Protein AF-A0AAI8G9P5-F1 (afdb_monomer_lite)

Structure (mmCIF, N/CA/C/O backbone):
data_AF-A0AAI8G9P5-F1
#
_entry.id   AF-A0AAI8G9P5-F1
#
loop_
_atom_site.group_PDB
_atom_site.id
_atom_site.type_symbol
_atom_site.label_atom_id
_atom_site.label_alt_id
_atom_site.label_comp_id
_atom_site.label_asym_id
_atom_site.label_entity_id
_atom_site.label_seq_id
_atom_site.pdbx_PDB_ins_code
_atom_site.Cartn_x
_atom_site.Cartn_y
_atom_site.Cartn_z
_atom_site.occupancy
_atom_site.B_iso_or_equiv
_atom_site.auth_seq_id
_atom_site.auth_comp_id
_atom_site.auth_asym_id
_atom_site.auth_atom_id
_atom_site.pdbx_PDB_model_num
ATOM 1 N N . MET A 1 1 ? 72.418 -24.034 -27.840 1.00 31.61 1 MET A N 1
ATOM 2 C CA . MET A 1 1 ? 71.193 -23.395 -28.365 1.00 31.61 1 MET A CA 1
ATOM 3 C C . MET A 1 1 ? 70.063 -23.634 -27.375 1.00 31.61 1 MET A C 1
ATOM 5 O O . MET A 1 1 ? 69.564 -24.750 -27.322 1.00 31.61 1 MET A O 1
ATOM 9 N N . SER A 1 2 ? 69.705 -22.645 -26.551 1.00 25.88 2 SER A N 1
ATOM 10 C CA . SER A 1 2 ? 68.522 -22.718 -25.682 1.00 25.88 2 SER A CA 1
ATOM 11 C C . SER A 1 2 ? 67.363 -21.959 -26.337 1.00 25.88 2 SER A C 1
ATOM 13 O O . SER A 1 2 ? 67.556 -20.904 -26.939 1.00 25.88 2 SER A O 1
ATOM 15 N N . ARG A 1 3 ? 66.159 -22.539 -26.289 1.00 25.23 3 ARG A N 1
ATOM 16 C CA . ARG A 1 3 ? 64.923 -21.922 -26.788 1.00 25.23 3 ARG A CA 1
ATOM 17 C C . ARG A 1 3 ? 64.222 -21.219 -25.628 1.00 25.23 3 ARG A C 1
ATOM 19 O O . ARG A 1 3 ? 63.749 -21.882 -24.712 1.00 25.23 3 ARG A O 1
ATOM 26 N N . THR A 1 4 ? 64.114 -19.897 -25.702 1.00 28.62 4 THR A N 1
ATOM 27 C CA . THR A 1 4 ? 63.267 -19.092 -24.812 1.00 28.62 4 THR A CA 1
ATOM 28 C C . THR A 1 4 ? 61.807 -19.232 -25.242 1.00 28.62 4 THR A C 1
ATOM 30 O O . THR A 1 4 ? 61.482 -18.978 -26.402 1.00 28.62 4 THR A O 1
ATOM 33 N N . ARG A 1 5 ? 60.913 -19.626 -24.325 1.00 30.69 5 ARG A N 1
ATOM 34 C CA . ARG A 1 5 ? 59.458 -19.629 -24.547 1.00 30.69 5 ARG A CA 1
ATOM 35 C C . ARG A 1 5 ? 58.810 -18.649 -23.573 1.00 30.69 5 ARG A C 1
ATOM 37 O O . ARG A 1 5 ? 58.803 -18.886 -22.372 1.00 30.69 5 ARG A O 1
ATOM 44 N N . ILE A 1 6 ? 58.293 -17.547 -24.108 1.00 35.62 6 ILE A N 1
ATOM 45 C CA . ILE A 1 6 ? 57.509 -16.552 -23.371 1.00 35.62 6 ILE A CA 1
ATOM 46 C C . ILE A 1 6 ? 56.050 -17.011 -23.414 1.00 35.62 6 ILE A C 1
ATOM 48 O O . ILE A 1 6 ? 55.517 -17.254 -24.497 1.00 35.62 6 ILE A O 1
ATOM 52 N N . VAL A 1 7 ? 55.415 -17.153 -22.252 1.00 33.47 7 VAL A N 1
ATOM 53 C CA . VAL A 1 7 ? 53.981 -17.446 -22.142 1.00 33.47 7 VAL A CA 1
ATOM 54 C C . VAL A 1 7 ? 53.278 -16.155 -21.735 1.00 33.47 7 VAL A C 1
ATOM 56 O O . VAL A 1 7 ? 53.580 -15.590 -20.689 1.00 33.47 7 VAL A O 1
ATOM 59 N N . GLY A 1 8 ? 52.375 -15.665 -22.584 1.00 29.22 8 GLY A N 1
ATOM 60 C CA . GLY A 1 8 ? 51.534 -14.510 -22.282 1.00 29.22 8 GLY A CA 1
ATOM 61 C C . GLY A 1 8 ? 50.330 -14.924 -21.439 1.00 29.22 8 GLY A C 1
ATOM 62 O O . GLY A 1 8 ? 49.543 -15.765 -21.864 1.00 29.22 8 GLY A O 1
ATOM 63 N N . GLY A 1 9 ? 50.184 -14.324 -20.259 1.00 30.44 9 GLY A N 1
ATOM 64 C CA . GLY A 1 9 ? 49.012 -14.472 -19.400 1.00 30.44 9 GLY A CA 1
ATOM 65 C C . GLY A 1 9 ? 49.092 -13.538 -18.193 1.00 30.44 9 GLY A C 1
ATOM 66 O O . GLY A 1 9 ? 50.146 -13.416 -17.573 1.00 30.44 9 GLY A O 1
ATOM 67 N N . ASN A 1 10 ? 47.984 -12.868 -17.870 1.00 36.97 10 ASN A N 1
ATOM 68 C CA . ASN A 1 10 ? 47.874 -11.998 -16.699 1.00 36.97 10 ASN A CA 1
ATOM 69 C C . ASN A 1 10 ? 47.526 -12.835 -15.460 1.00 36.97 10 ASN A C 1
ATOM 71 O O . ASN A 1 10 ? 46.477 -13.477 -15.425 1.00 36.97 10 ASN A O 1
ATOM 75 N N . LEU A 1 11 ? 48.359 -12.781 -14.419 1.00 36.16 11 LEU A N 1
ATOM 76 C CA . LEU A 1 11 ? 47.962 -13.164 -13.063 1.00 36.16 11 LEU A CA 1
ATOM 77 C C . LEU A 1 11 ? 47.200 -11.985 -12.451 1.00 36.16 11 LEU A C 1
ATOM 79 O O . LEU A 1 11 ? 47.793 -10.984 -12.057 1.00 36.16 11 LEU A O 1
ATOM 83 N N . ILE A 1 12 ? 45.871 -12.081 -12.422 1.00 34.25 12 ILE A N 1
ATOM 84 C CA . ILE A 1 12 ? 45.007 -11.039 -11.862 1.00 34.25 12 ILE A CA 1
ATOM 85 C C . ILE A 1 12 ? 44.764 -11.356 -10.385 1.00 34.25 12 ILE A C 1
ATOM 87 O O . ILE A 1 12 ? 43.951 -12.213 -10.047 1.00 34.25 12 ILE A O 1
ATOM 91 N N . LYS A 1 13 ? 45.443 -10.629 -9.497 1.00 34.06 13 LYS A N 1
ATOM 92 C CA . LYS A 1 13 ? 44.968 -10.392 -8.130 1.00 34.06 13 LYS A CA 1
ATOM 93 C C . LYS A 1 13 ? 44.486 -8.946 -8.084 1.00 34.06 13 LYS A C 1
ATOM 95 O O . LYS A 1 13 ? 45.266 -8.034 -8.335 1.00 34.06 13 LYS A O 1
ATOM 100 N N . ILE A 1 14 ? 43.194 -8.739 -7.835 1.00 36.28 14 ILE A N 1
ATOM 101 C CA . ILE A 1 14 ? 42.592 -7.402 -7.825 1.00 36.28 14 ILE A CA 1
ATOM 102 C C . ILE A 1 14 ? 43.009 -6.686 -6.536 1.00 36.28 14 ILE A C 1
ATOM 104 O O . ILE A 1 14 ? 42.409 -6.861 -5.482 1.00 36.28 14 ILE A O 1
ATOM 108 N N . THR A 1 15 ? 44.053 -5.874 -6.642 1.00 37.22 15 THR A N 1
ATOM 109 C CA . THR A 1 15 ? 44.382 -4.764 -5.740 1.00 37.22 15 THR A CA 1
ATOM 110 C C . THR A 1 15 ? 44.791 -3.600 -6.643 1.00 37.22 15 THR A C 1
ATOM 112 O O . THR A 1 15 ? 45.492 -3.839 -7.620 1.00 37.22 15 THR A O 1
ATOM 115 N N . GLY A 1 16 ? 44.296 -2.384 -6.399 1.00 33.91 16 GLY A N 1
ATOM 116 C CA . GLY A 1 16 ? 44.254 -1.267 -7.362 1.00 33.91 16 GLY A CA 1
ATOM 117 C C . GLY A 1 16 ? 45.592 -0.686 -7.856 1.00 33.91 16 GLY A C 1
ATOM 118 O O . GLY A 1 16 ? 45.882 0.474 -7.584 1.00 33.91 16 GLY A O 1
ATOM 119 N N . GLY A 1 17 ? 46.368 -1.453 -8.629 1.00 41.41 17 GLY A N 1
ATOM 120 C CA . GLY A 1 17 ? 47.573 -1.023 -9.348 1.00 41.41 17 GLY A CA 1
ATOM 121 C C . GLY A 1 17 ? 48.338 -2.196 -9.986 1.00 41.41 17 GLY A C 1
ATOM 122 O O . GLY A 1 17 ? 48.238 -3.332 -9.526 1.00 41.41 17 GLY A O 1
ATOM 123 N N . THR A 1 18 ? 49.106 -1.940 -11.054 1.00 42.72 18 THR A N 1
ATOM 124 C CA . THR A 1 18 ? 49.967 -2.951 -11.704 1.00 42.72 18 THR A CA 1
ATOM 125 C C . THR A 1 18 ? 51.340 -2.991 -11.024 1.00 42.72 18 THR A C 1
ATOM 127 O O . THR A 1 18 ? 52.066 -2.000 -11.064 1.00 42.72 18 THR A O 1
ATOM 130 N N . TYR A 1 19 ? 51.737 -4.133 -10.455 1.00 41.22 19 TYR A N 1
ATOM 131 C CA . TYR A 1 19 ? 53.088 -4.354 -9.916 1.00 41.22 19 TYR A CA 1
ATOM 132 C C . TYR A 1 19 ? 53.951 -5.138 -10.916 1.00 41.22 19 TYR A C 1
ATOM 134 O O . TYR A 1 19 ? 53.450 -6.018 -11.615 1.00 41.22 19 TYR A O 1
ATOM 142 N N . ARG A 1 20 ? 55.261 -4.862 -10.966 1.00 40.25 20 ARG A N 1
ATOM 143 C CA . ARG A 1 20 ? 56.243 -5.741 -11.626 1.00 40.25 20 ARG A CA 1
ATOM 144 C C . ARG A 1 20 ? 56.998 -6.528 -10.558 1.00 40.25 20 ARG A C 1
ATOM 146 O O . ARG A 1 20 ? 57.593 -5.923 -9.672 1.00 40.25 20 ARG A O 1
ATOM 153 N N . ILE A 1 21 ? 56.966 -7.856 -10.651 1.00 39.31 21 ILE A N 1
ATOM 154 C CA . ILE A 1 21 ? 57.734 -8.761 -9.788 1.00 39.31 21 ILE A CA 1
ATOM 155 C C . ILE A 1 21 ? 59.004 -9.152 -10.543 1.00 39.31 21 ILE A C 1
ATOM 157 O O . ILE A 1 21 ? 58.927 -9.613 -11.683 1.00 39.31 21 ILE A O 1
ATOM 161 N N . PHE A 1 22 ? 60.163 -8.970 -9.915 1.00 42.75 22 PHE A N 1
ATOM 162 C CA . PHE A 1 22 ? 61.453 -9.371 -10.468 1.00 42.75 22 PHE A CA 1
ATOM 163 C C . PHE A 1 22 ? 62.009 -10.534 -9.643 1.00 42.75 22 PHE A C 1
ATOM 165 O O . PHE A 1 22 ? 62.284 -10.372 -8.457 1.00 42.75 22 PHE A O 1
ATOM 172 N N . ALA A 1 23 ? 62.184 -11.697 -10.270 1.00 39.62 23 ALA A N 1
ATOM 173 C CA . ALA A 1 23 ? 62.957 -12.804 -9.715 1.00 39.62 23 ALA A CA 1
ATOM 174 C C . ALA A 1 23 ? 64.306 -12.849 -10.439 1.00 39.62 23 ALA A C 1
ATOM 176 O O . ALA A 1 23 ? 64.344 -12.803 -11.670 1.00 39.62 23 ALA A O 1
ATOM 177 N N . LYS A 1 24 ? 65.416 -12.885 -9.692 1.00 41.34 24 LYS A N 1
ATOM 178 C CA . LYS A 1 24 ? 66.757 -12.856 -10.297 1.00 41.34 24 LYS A CA 1
ATOM 179 C C . LYS A 1 24 ? 67.149 -14.174 -10.975 1.00 41.34 24 LYS A C 1
ATOM 181 O O . LYS A 1 24 ? 67.954 -14.113 -11.895 1.00 41.34 24 LYS A O 1
ATOM 186 N N . GLU A 1 25 ? 66.555 -15.315 -10.607 1.00 40.97 25 GLU A N 1
ATOM 187 C CA . GLU A 1 25 ? 66.736 -16.605 -11.299 1.00 40.97 25 GLU A CA 1
ATOM 188 C C . GLU A 1 25 ? 65.438 -17.441 -11.342 1.00 40.97 25 GLU A C 1
ATOM 190 O O . GLU A 1 25 ? 64.459 -17.119 -10.669 1.00 40.97 25 GLU A O 1
ATOM 195 N N . GLY A 1 26 ? 65.421 -18.444 -12.232 1.00 43.88 26 GLY A N 1
ATOM 196 C CA . GLY A 1 26 ? 64.240 -19.022 -12.888 1.00 43.88 26 GLY A CA 1
ATOM 197 C C . GLY A 1 26 ? 63.152 -19.643 -12.002 1.00 43.88 26 GLY A C 1
ATOM 198 O O . GLY A 1 26 ? 63.412 -20.244 -10.966 1.00 43.88 26 GLY A O 1
ATOM 199 N N . ILE A 1 27 ? 61.910 -19.529 -12.483 1.00 45.91 27 ILE A N 1
ATOM 200 C CA . ILE A 1 27 ? 60.709 -20.156 -11.917 1.00 45.91 27 ILE A CA 1
ATOM 201 C C . ILE A 1 27 ? 60.515 -21.517 -12.597 1.00 45.91 27 ILE A C 1
ATOM 203 O O . ILE A 1 27 ? 60.419 -21.577 -13.826 1.00 45.91 27 ILE A O 1
ATOM 207 N N . GLU A 1 28 ? 60.430 -22.600 -11.824 1.00 42.16 28 GLU A N 1
ATOM 208 C CA . GLU A 1 28 ? 60.131 -23.937 -12.349 1.00 42.16 28 GLU A CA 1
ATOM 209 C C . GLU A 1 28 ? 58.644 -24.279 -12.197 1.00 42.16 28 GLU A C 1
ATOM 211 O O . GLU A 1 28 ? 58.041 -24.110 -11.136 1.00 42.16 28 GLU A O 1
ATOM 216 N N . PHE A 1 29 ? 58.044 -24.774 -13.282 1.00 45.59 29 PHE A N 1
ATOM 217 C CA . PHE A 1 29 ? 56.640 -25.173 -13.334 1.00 45.59 29 PHE A CA 1
ATOM 218 C C . PHE A 1 29 ? 56.533 -26.696 -13.385 1.00 45.59 29 PHE A C 1
ATOM 220 O O . PHE A 1 29 ? 57.025 -27.325 -14.324 1.00 45.59 29 PHE A O 1
ATOM 227 N N . HIS A 1 30 ? 55.842 -27.291 -12.413 1.00 43.69 30 HIS A N 1
ATOM 228 C CA . HIS A 1 30 ? 55.537 -28.720 -12.429 1.00 43.69 30 HIS A CA 1
ATOM 229 C C . HIS A 1 30 ? 54.198 -28.996 -13.126 1.00 43.69 30 HIS A C 1
ATOM 231 O O . HIS A 1 30 ? 53.248 -28.215 -13.043 1.00 43.69 30 HIS A O 1
ATOM 237 N N . SER A 1 31 ? 54.104 -30.146 -13.796 1.00 37.53 31 SER A N 1
ATOM 238 C CA . SER A 1 31 ? 52.946 -30.565 -14.602 1.00 37.53 31 SER A CA 1
ATOM 239 C C . SER A 1 31 ? 51.643 -30.762 -13.812 1.00 37.53 31 SER A C 1
ATOM 241 O O . SER A 1 31 ? 50.591 -30.949 -14.415 1.00 37.53 31 SER A O 1
ATOM 243 N N . ASN A 1 32 ? 51.688 -30.688 -12.480 1.00 40.22 32 ASN A N 1
ATOM 244 C CA . ASN A 1 32 ? 50.538 -30.777 -11.578 1.00 40.22 32 ASN A CA 1
ATOM 245 C C . ASN A 1 32 ? 50.049 -29.410 -11.048 1.00 40.22 32 ASN A C 1
ATOM 247 O O . ASN A 1 32 ? 49.249 -29.374 -10.118 1.00 40.22 32 ASN A O 1
ATOM 251 N N . GLY A 1 33 ? 50.511 -28.289 -11.614 1.00 48.91 33 GLY A N 1
ATOM 252 C CA . GLY A 1 33 ? 49.986 -26.951 -11.304 1.00 48.91 33 GLY A CA 1
ATOM 253 C C . GLY A 1 33 ? 50.458 -26.349 -9.975 1.00 48.91 33 GLY A C 1
ATOM 254 O O . GLY A 1 33 ? 49.954 -25.304 -9.571 1.00 48.91 33 GLY A O 1
ATOM 255 N N . LYS A 1 34 ? 51.430 -26.971 -9.295 1.00 40.03 34 LYS A N 1
ATOM 256 C CA . LYS A 1 34 ? 52.054 -26.413 -8.088 1.00 40.03 34 LYS A CA 1
ATOM 257 C C . LYS A 1 34 ? 53.272 -25.564 -8.472 1.00 40.03 34 LYS A C 1
ATOM 259 O O . LYS A 1 34 ? 54.151 -26.045 -9.185 1.00 40.03 34 LYS A O 1
ATOM 264 N N . ILE A 1 35 ? 53.321 -24.325 -7.982 1.00 51.59 35 ILE A N 1
ATOM 265 C CA . ILE A 1 35 ? 54.465 -23.410 -8.132 1.00 51.59 35 ILE A CA 1
ATOM 266 C C . ILE A 1 35 ? 55.253 -23.433 -6.818 1.00 51.59 35 ILE A C 1
ATOM 268 O O . ILE A 1 35 ? 54.661 -23.249 -5.754 1.00 51.59 35 ILE A O 1
ATOM 272 N N . ILE A 1 36 ? 56.564 -23.682 -6.880 1.00 46.91 36 ILE A N 1
ATOM 273 C CA . ILE A 1 36 ? 57.474 -23.560 -5.731 1.00 46.91 36 ILE A CA 1
ATOM 274 C C . ILE A 1 36 ? 58.473 -22.446 -6.048 1.00 46.91 36 ILE A C 1
ATOM 276 O O . ILE A 1 36 ? 59.179 -22.506 -7.052 1.00 46.91 36 ILE A O 1
ATOM 280 N N . GLU A 1 37 ? 58.516 -21.423 -5.198 1.00 47.28 37 GLU A N 1
ATOM 281 C CA . GLU A 1 37 ? 59.459 -20.310 -5.318 1.00 47.28 37 GLU A CA 1
ATOM 282 C C . GLU A 1 37 ? 60.785 -20.674 -4.639 1.00 47.28 37 GLU A C 1
ATOM 284 O O . GLU A 1 37 ? 60.844 -20.813 -3.420 1.00 47.28 37 GLU A O 1
ATOM 289 N N . ASN A 1 38 ? 61.864 -20.802 -5.415 1.00 47.75 38 ASN A N 1
ATOM 290 C CA . ASN A 1 38 ? 63.220 -20.990 -4.891 1.00 47.75 38 ASN A CA 1
ATOM 291 C C . ASN A 1 38 ? 64.055 -19.721 -5.119 1.00 47.75 38 ASN A C 1
ATOM 293 O O . ASN A 1 38 ? 64.976 -19.706 -5.930 1.00 47.75 38 ASN A O 1
ATOM 297 N N . ALA A 1 39 ? 63.740 -18.638 -4.407 1.00 42.22 39 ALA A N 1
ATOM 298 C CA . ALA A 1 39 ? 64.561 -17.427 -4.410 1.00 42.22 39 ALA A CA 1
ATOM 299 C C . ALA A 1 39 ? 65.427 -17.381 -3.140 1.00 42.22 39 ALA A C 1
ATOM 301 O O . ALA A 1 39 ? 64.922 -17.108 -2.054 1.00 42.22 39 ALA A O 1
ATOM 302 N N . LYS A 1 40 ? 66.740 -17.627 -3.263 1.00 41.22 40 LYS A N 1
ATOM 303 C CA . LYS A 1 40 ? 67.678 -17.603 -2.118 1.00 41.22 40 LYS A CA 1
ATOM 304 C C . LYS A 1 40 ? 67.841 -16.225 -1.455 1.00 41.22 40 LYS A C 1
ATOM 306 O O . LYS A 1 40 ? 68.320 -16.173 -0.330 1.00 41.22 40 LYS A O 1
ATOM 311 N N . GLU A 1 41 ? 67.432 -15.137 -2.111 1.00 42.00 41 GLU A N 1
ATOM 312 C CA . GLU A 1 41 ? 67.604 -13.759 -1.610 1.00 42.00 41 GLU A CA 1
ATOM 313 C C . GLU A 1 41 ? 66.294 -12.942 -1.536 1.00 42.00 41 GLU A C 1
ATOM 315 O O . GLU A 1 41 ? 66.329 -11.737 -1.304 1.00 42.00 41 GLU A O 1
ATOM 320 N N . GLY A 1 42 ? 65.130 -13.594 -1.666 1.00 41.94 42 GLY A N 1
ATOM 321 C CA . GLY A 1 42 ? 63.813 -12.971 -1.463 1.00 41.94 42 GLY A CA 1
ATOM 322 C C . GLY A 1 42 ? 63.278 -12.107 -2.619 1.00 41.94 42 GLY A C 1
ATOM 323 O O . GLY A 1 42 ? 63.988 -11.749 -3.559 1.00 41.94 42 GLY A O 1
ATOM 324 N N . THR A 1 43 ? 61.977 -11.802 -2.551 1.00 42.00 43 THR A N 1
ATOM 325 C CA . THR A 1 43 ? 61.207 -11.034 -3.549 1.00 42.00 43 THR A CA 1
ATOM 326 C C . THR A 1 43 ? 61.203 -9.545 -3.193 1.00 42.00 43 THR A C 1
ATOM 328 O O . THR A 1 43 ? 60.902 -9.194 -2.053 1.00 42.00 43 THR A O 1
ATOM 331 N N . ILE A 1 44 ? 61.483 -8.655 -4.153 1.00 43.06 44 ILE A N 1
ATOM 332 C CA . ILE A 1 44 ? 61.483 -7.194 -3.935 1.00 43.06 44 ILE A CA 1
ATOM 333 C C . ILE A 1 44 ? 60.404 -6.535 -4.806 1.00 43.06 44 ILE A C 1
ATOM 335 O O . ILE A 1 44 ? 60.272 -6.857 -5.989 1.00 43.06 44 ILE A O 1
ATOM 339 N N . TYR A 1 45 ? 59.645 -5.603 -4.224 1.00 43.12 45 TYR A N 1
ATOM 340 C CA . TYR A 1 45 ? 58.615 -4.807 -4.901 1.00 43.12 45 TYR A CA 1
ATOM 341 C C . TYR A 1 45 ? 59.181 -3.436 -5.297 1.00 43.12 45 TYR A C 1
ATOM 343 O O . TYR A 1 45 ? 59.867 -2.802 -4.500 1.00 43.12 45 TYR A O 1
ATOM 351 N N . GLY A 1 46 ? 58.912 -2.982 -6.524 1.00 46.06 46 GLY A N 1
ATOM 352 C CA . GLY A 1 46 ? 59.280 -1.634 -6.977 1.00 46.06 46 GLY A CA 1
ATOM 353 C C . GLY A 1 46 ? 58.239 -0.566 -6.615 1.00 46.06 46 GLY A C 1
ATOM 354 O O . GLY A 1 46 ? 57.085 -0.893 -6.337 1.00 46.06 46 GLY A O 1
ATOM 355 N N . GLU A 1 47 ? 58.648 0.705 -6.673 1.00 42.81 47 GLU A N 1
ATOM 356 C CA . GLU A 1 47 ? 57.781 1.872 -6.440 1.00 42.81 47 GLU A CA 1
ATOM 357 C C . GLU A 1 47 ? 56.621 1.954 -7.460 1.00 42.81 47 GLU A C 1
ATOM 359 O O . GLU A 1 47 ? 56.819 1.673 -8.651 1.00 42.81 47 GLU A O 1
ATOM 364 N N . PRO A 1 48 ? 55.406 2.348 -7.030 1.00 43.81 48 PRO A N 1
ATOM 365 C CA . PRO A 1 48 ? 54.232 2.420 -7.892 1.00 43.81 48 PRO A CA 1
ATOM 366 C C . PRO A 1 48 ? 54.384 3.506 -8.966 1.00 43.81 48 PRO A C 1
ATOM 368 O O . PRO A 1 48 ? 54.688 4.663 -8.680 1.00 43.81 48 PRO A O 1
ATOM 371 N N . GLN A 1 49 ? 54.126 3.146 -10.225 1.00 44.84 49 GLN A N 1
ATOM 372 C CA . GLN A 1 49 ? 54.063 4.121 -11.316 1.00 44.84 49 GLN A CA 1
ATOM 373 C C . GLN A 1 49 ? 52.732 4.880 -11.283 1.00 44.84 49 GLN A C 1
ATOM 375 O O . GLN A 1 49 ? 51.682 4.290 -11.015 1.00 44.84 49 GLN A O 1
ATOM 380 N N . GLN A 1 50 ? 52.760 6.179 -11.608 1.00 41.16 50 GLN A N 1
ATOM 381 C CA . GLN A 1 50 ? 51.529 6.912 -11.905 1.00 41.16 50 GLN A CA 1
ATOM 382 C C . GLN A 1 50 ? 50.806 6.254 -13.094 1.00 41.16 50 GLN A C 1
ATOM 384 O O . GLN A 1 50 ? 51.465 5.836 -14.052 1.00 41.16 50 GLN A O 1
ATOM 389 N N . PRO A 1 51 ? 49.464 6.165 -13.060 1.00 39.12 51 PRO A N 1
ATOM 390 C CA . PRO A 1 51 ? 48.695 5.586 -14.153 1.00 39.12 51 PRO A CA 1
ATOM 391 C C . PRO A 1 51 ? 48.959 6.355 -15.461 1.00 39.12 51 PRO A C 1
ATOM 393 O O . PRO A 1 51 ? 49.052 7.587 -15.432 1.00 39.12 51 PRO A O 1
ATOM 396 N N . PRO A 1 52 ? 49.082 5.670 -16.614 1.00 37.44 52 PRO A N 1
ATOM 397 C CA . PRO A 1 52 ? 49.320 6.343 -17.884 1.00 37.44 52 PRO A CA 1
ATOM 398 C C . PRO A 1 52 ? 48.163 7.294 -18.212 1.00 37.44 52 PRO A C 1
ATOM 400 O O . PRO A 1 52 ? 46.991 6.917 -18.146 1.00 37.44 52 PRO A O 1
ATOM 403 N N . LYS A 1 53 ? 48.493 8.535 -18.585 1.00 36.53 53 LYS A N 1
ATOM 404 C CA . LYS A 1 53 ? 47.521 9.477 -19.148 1.00 36.53 53 LYS A CA 1
ATOM 405 C C . LYS A 1 53 ? 47.164 9.018 -20.562 1.00 36.53 53 LYS A C 1
ATOM 407 O O . LYS A 1 53 ? 48.026 8.954 -21.431 1.00 36.53 53 LYS A O 1
ATOM 412 N N . LEU A 1 54 ? 45.893 8.688 -20.772 1.00 34.34 54 LEU A N 1
ATOM 413 C CA . LEU A 1 54 ? 45.325 8.378 -22.082 1.00 34.34 54 LEU A CA 1
ATOM 414 C C . LEU A 1 54 ? 45.210 9.664 -22.913 1.00 34.34 54 LEU A C 1
ATOM 416 O O . LEU A 1 54 ? 44.237 10.406 -22.781 1.00 34.34 54 LEU A O 1
ATOM 420 N N . GLU A 1 55 ? 46.187 9.924 -23.778 1.00 32.59 55 GLU A N 1
ATOM 421 C CA . GLU A 1 55 ? 45.999 10.828 -24.916 1.00 32.59 55 GLU A CA 1
ATOM 422 C C . GLU A 1 55 ? 45.260 10.064 -26.024 1.00 32.59 55 GLU A C 1
ATOM 424 O O . GLU A 1 55 ? 45.776 9.103 -26.590 1.00 32.59 55 GLU A O 1
ATOM 429 N N . ILE A 1 56 ? 44.008 10.451 -26.286 1.00 36.75 56 ILE A N 1
ATOM 430 C CA . ILE A 1 56 ? 43.173 9.887 -27.355 1.00 36.75 56 ILE A CA 1
ATOM 431 C C . ILE A 1 56 ? 43.020 10.951 -28.444 1.00 36.75 56 ILE A C 1
ATOM 433 O O . ILE A 1 56 ? 42.229 11.890 -28.289 1.00 36.75 56 ILE A O 1
ATOM 437 N N . GLU A 1 57 ? 43.753 10.783 -29.547 1.00 33.94 57 GLU A N 1
ATOM 438 C CA . GLU A 1 57 ? 43.520 11.504 -30.801 1.00 33.94 57 GLU A CA 1
ATOM 439 C C . GLU A 1 57 ? 42.161 11.118 -31.418 1.00 33.94 57 GLU A C 1
ATOM 441 O O . GLU A 1 57 ? 41.665 9.997 -31.301 1.00 33.94 57 GLU A O 1
ATOM 446 N N . SER A 1 58 ? 41.509 12.113 -32.012 1.00 39.91 58 SER A N 1
ATOM 447 C CA . SER A 1 58 ? 40.084 12.184 -32.330 1.00 39.91 58 SER A CA 1
ATOM 448 C C . SER A 1 58 ? 39.631 11.401 -33.568 1.00 39.91 58 SER A C 1
ATOM 450 O O . SER A 1 58 ? 40.115 11.645 -34.668 1.00 39.91 58 SER A O 1
ATOM 452 N N . SER A 1 59 ? 38.545 10.634 -33.425 1.00 39.53 59 SER A N 1
ATOM 453 C CA . SER A 1 59 ? 37.373 10.703 -34.318 1.00 39.53 59 SER A CA 1
ATOM 454 C C . SER A 1 59 ? 36.120 10.196 -33.581 1.00 39.53 59 SER A C 1
ATOM 456 O O . SER A 1 59 ? 36.193 9.360 -32.684 1.00 39.53 59 SER A O 1
ATOM 458 N N . ILE A 1 60 ? 34.989 10.846 -33.854 1.00 47.31 60 ILE A N 1
ATOM 459 C CA . ILE A 1 60 ? 33.931 11.204 -32.898 1.00 47.31 60 ILE A CA 1
ATOM 460 C C . ILE A 1 60 ? 32.638 10.447 -33.194 1.00 47.31 60 ILE A C 1
ATOM 462 O O . ILE A 1 60 ? 32.183 10.531 -34.330 1.00 47.31 60 ILE A O 1
ATOM 466 N N . PHE A 1 61 ? 32.031 9.830 -32.168 1.00 48.19 61 PHE A N 1
ATOM 467 C CA . PHE A 1 61 ? 30.577 9.814 -31.897 1.00 48.19 61 PHE A CA 1
ATOM 468 C C . PHE A 1 61 ? 30.322 9.182 -30.525 1.00 48.19 61 PHE A C 1
ATOM 470 O O . PHE A 1 61 ? 30.941 8.157 -30.248 1.00 48.19 61 PHE A O 1
ATOM 477 N N . PRO A 1 62 ? 29.503 9.788 -29.652 1.00 60.47 62 PRO A N 1
ATOM 478 C CA . PRO A 1 62 ? 29.204 9.246 -28.334 1.00 60.47 62 PRO A CA 1
ATOM 479 C C . PRO A 1 62 ? 27.741 8.773 -28.274 1.00 60.47 62 PRO A C 1
ATOM 481 O O . PRO A 1 62 ? 26.852 9.590 -28.072 1.00 60.47 62 PRO A O 1
ATOM 484 N N . ALA A 1 63 ? 27.464 7.480 -28.461 1.00 70.56 63 ALA A N 1
ATOM 485 C CA . ALA A 1 63 ? 26.098 6.940 -28.404 1.00 70.56 63 ALA A CA 1
ATOM 486 C C . ALA A 1 63 ? 25.779 6.301 -27.041 1.00 70.56 63 ALA A C 1
ATOM 488 O O . ALA A 1 63 ? 26.602 5.578 -26.484 1.00 70.56 63 ALA A O 1
ATOM 489 N N . CYS A 1 64 ? 24.561 6.495 -26.537 1.00 82.31 64 CYS A N 1
ATOM 490 C CA . CYS A 1 64 ? 23.947 5.670 -25.492 1.00 82.31 64 CYS A CA 1
ATOM 491 C C . CYS A 1 64 ? 22.543 5.234 -25.928 1.00 82.31 64 CYS A C 1
ATOM 493 O O . CYS A 1 64 ? 21.863 5.964 -26.650 1.00 82.31 64 CYS A O 1
ATOM 495 N N . ILE A 1 65 ? 22.113 4.038 -25.522 1.00 86.94 65 ILE A N 1
ATOM 496 C CA . ILE A 1 65 ? 20.814 3.471 -25.909 1.00 86.94 65 ILE A CA 1
ATOM 497 C C . ILE A 1 65 ? 19.827 3.592 -24.760 1.00 86.94 65 ILE A C 1
ATOM 499 O O . ILE A 1 65 ? 20.057 3.086 -23.662 1.00 86.94 65 ILE A O 1
ATOM 503 N N . HIS A 1 66 ? 18.722 4.279 -25.036 1.00 87.75 66 HIS A N 1
ATOM 504 C CA . HIS A 1 66 ? 17.671 4.598 -24.077 1.00 87.75 66 HIS A CA 1
ATOM 505 C C . HIS A 1 66 ? 16.432 3.765 -24.326 1.00 87.75 66 HIS A C 1
ATOM 507 O O . HIS A 1 66 ? 15.997 3.651 -25.467 1.00 87.75 66 HIS A O 1
ATOM 513 N N . PHE A 1 67 ? 15.859 3.230 -23.249 1.00 91.88 67 PHE A N 1
ATOM 514 C CA . PHE A 1 67 ? 14.635 2.436 -23.277 1.00 91.88 67 PHE A CA 1
ATOM 515 C C . PHE A 1 67 ? 13.439 3.263 -22.804 1.00 91.88 67 PHE A C 1
ATOM 517 O O . PHE A 1 67 ? 13.542 4.050 -21.858 1.00 91.88 67 PHE A O 1
ATOM 524 N N . TYR A 1 68 ? 12.292 3.018 -23.426 1.00 92.31 68 TYR A N 1
ATOM 525 C CA . TYR A 1 68 ? 11.019 3.669 -23.152 1.00 92.31 68 TYR A CA 1
ATOM 526 C C . TYR A 1 68 ? 9.881 2.649 -23.165 1.00 92.31 68 TYR A C 1
ATOM 528 O O . TYR A 1 68 ? 9.853 1.748 -23.999 1.00 92.31 68 TYR A O 1
ATOM 536 N N . ARG A 1 69 ? 8.894 2.825 -22.285 1.00 92.12 69 ARG A N 1
ATOM 537 C CA . ARG A 1 69 ? 7.660 2.018 -22.281 1.00 92.12 69 ARG A CA 1
ATOM 538 C C . ARG A 1 69 ? 6.730 2.254 -23.475 1.00 92.12 69 ARG A C 1
ATOM 540 O O . ARG A 1 69 ? 5.919 1.396 -23.786 1.00 92.12 69 ARG A O 1
ATOM 547 N N . SER A 1 70 ? 6.818 3.411 -24.133 1.00 93.62 70 SER A N 1
ATOM 548 C CA . SER A 1 70 ? 5.943 3.774 -25.252 1.00 93.62 70 SER A CA 1
ATOM 549 C C . SER A 1 70 ? 6.617 4.774 -26.194 1.00 93.62 70 SER A C 1
ATOM 551 O O . SER A 1 70 ? 7.610 5.414 -25.835 1.00 93.62 70 SER A O 1
ATOM 553 N N . LYS A 1 71 ? 6.046 4.947 -27.394 1.00 92.12 71 LYS A N 1
ATOM 554 C CA . LYS A 1 71 ? 6.477 5.996 -28.333 1.00 92.12 71 LYS A CA 1
ATOM 555 C C . LYS A 1 71 ? 6.308 7.397 -27.736 1.00 92.12 71 LYS A C 1
ATOM 557 O O . LYS A 1 71 ? 7.240 8.186 -27.783 1.00 92.12 71 LYS A O 1
ATOM 562 N N . LEU A 1 72 ? 5.172 7.677 -27.096 1.00 92.56 72 LEU A N 1
ATOM 563 C CA . LEU A 1 72 ? 4.886 8.998 -26.523 1.00 92.56 72 LEU A CA 1
ATOM 564 C C . LEU A 1 72 ? 5.784 9.321 -25.321 1.00 92.56 72 LEU A C 1
ATOM 566 O O . LEU A 1 72 ? 6.206 10.464 -25.161 1.00 92.56 72 LEU A O 1
ATOM 570 N N . HIS A 1 73 ? 6.161 8.319 -24.522 1.00 90.69 73 HIS A N 1
ATOM 571 C CA . HIS A 1 73 ? 7.174 8.503 -23.482 1.00 90.69 73 HIS A CA 1
ATOM 572 C C . HIS A 1 73 ? 8.524 8.945 -24.080 1.00 90.69 73 HIS A C 1
ATOM 574 O O . HIS A 1 73 ? 9.193 9.805 -23.511 1.00 90.69 73 HIS A O 1
ATOM 580 N N . SER A 1 74 ? 8.908 8.445 -25.262 1.00 88.12 74 SER A N 1
ATOM 581 C CA . SER A 1 74 ? 10.136 8.904 -25.935 1.00 88.12 74 SER A CA 1
ATOM 582 C C . SER A 1 74 ? 10.123 10.389 -26.321 1.00 88.12 74 SER A C 1
ATOM 584 O O . SER A 1 74 ? 11.180 11.009 -26.400 1.00 88.12 74 SER A O 1
ATOM 586 N N . GLU A 1 75 ? 8.930 10.976 -26.436 1.00 88.81 75 GLU A N 1
ATOM 587 C CA . GLU A 1 75 ? 8.684 12.396 -26.709 1.00 88.81 75 GLU A CA 1
ATOM 588 C C . GLU A 1 75 ? 8.487 13.231 -25.423 1.00 88.81 75 GLU A C 1
ATOM 590 O O . GLU A 1 75 ? 8.068 14.389 -25.484 1.00 88.81 75 GLU A O 1
ATOM 595 N N . GLY A 1 76 ? 8.726 12.648 -24.240 1.00 86.69 76 GLY A N 1
ATOM 596 C CA . GLY A 1 76 ? 8.529 13.315 -22.949 1.00 86.69 76 GLY A CA 1
ATOM 597 C C . GLY A 1 76 ? 7.059 13.499 -22.555 1.00 86.69 76 GLY A C 1
ATOM 598 O O . GLY A 1 76 ? 6.734 14.413 -21.796 1.00 86.69 76 GLY A O 1
ATOM 599 N N . LYS A 1 77 ? 6.145 12.676 -23.087 1.00 91.12 77 LYS A N 1
ATOM 600 C CA . LYS A 1 77 ? 4.741 12.643 -22.653 1.00 91.12 77 LYS A CA 1
ATOM 601 C C . LYS A 1 77 ? 4.572 11.657 -21.499 1.00 91.12 77 LYS A C 1
ATOM 603 O O . LYS A 1 77 ? 4.995 10.508 -21.589 1.00 91.12 77 LYS A O 1
ATOM 608 N N . TYR A 1 78 ? 3.896 12.111 -20.451 1.00 88.88 78 TYR A N 1
ATOM 609 C CA . TYR A 1 78 ? 3.723 11.408 -19.180 1.00 88.88 78 TYR A CA 1
ATOM 610 C C . TYR A 1 78 ? 2.273 11.491 -18.698 1.00 88.88 78 TYR A C 1
ATOM 612 O O . TYR A 1 78 ? 1.471 12.209 -19.303 1.00 88.88 78 TYR A O 1
ATOM 620 N N . GLY A 1 79 ? 1.931 10.755 -17.635 1.00 89.25 79 GLY A N 1
ATOM 621 C CA . GLY A 1 79 ? 0.577 10.749 -17.084 1.00 89.25 79 GLY A CA 1
ATOM 622 C C . GLY A 1 79 ? -0.476 10.472 -18.155 1.00 89.25 79 GLY A C 1
ATOM 623 O O . GLY A 1 79 ? -0.328 9.541 -18.953 1.00 89.25 79 GLY A O 1
ATOM 624 N N . ASN A 1 80 ? -1.517 11.294 -18.233 1.00 91.00 80 ASN A N 1
ATOM 625 C CA . ASN A 1 80 ? -2.594 11.129 -19.207 1.00 91.00 80 ASN A CA 1
ATOM 626 C C . ASN A 1 80 ? -2.186 11.408 -20.667 1.00 91.00 80 ASN A C 1
ATOM 628 O O . ASN A 1 80 ? -2.890 10.988 -21.586 1.00 91.00 80 ASN A O 1
ATOM 632 N N . LYS A 1 81 ? -1.041 12.065 -20.901 1.00 93.69 81 LYS A N 1
ATOM 633 C CA . LYS A 1 81 ? -0.523 12.350 -22.248 1.00 93.69 81 LYS A CA 1
ATOM 634 C C . LYS A 1 81 ? 0.141 11.127 -22.875 1.00 93.69 81 LYS A C 1
ATOM 636 O O . LYS A 1 81 ? 0.230 11.052 -24.097 1.00 93.69 81 LYS A O 1
ATOM 641 N N . ASP A 1 82 ? 0.574 10.156 -22.072 1.00 93.69 82 ASP A N 1
ATOM 642 C CA . ASP A 1 82 ? 1.056 8.859 -22.557 1.00 93.69 82 ASP A CA 1
ATOM 643 C C . ASP A 1 82 ? -0.134 7.915 -22.799 1.00 93.69 82 ASP A C 1
ATOM 645 O O . ASP A 1 82 ? -0.493 7.075 -21.971 1.00 93.69 82 ASP A O 1
ATOM 649 N N . LEU A 1 83 ? -0.813 8.099 -23.932 1.00 92.12 83 LEU A N 1
ATOM 650 C CA . LEU A 1 83 ? -2.028 7.347 -24.262 1.00 92.12 83 LEU A CA 1
ATOM 651 C C . LEU A 1 83 ? -1.762 5.877 -24.616 1.00 92.12 83 LEU A C 1
ATOM 653 O O . LEU A 1 83 ? -2.701 5.081 -24.568 1.00 92.12 83 LEU A O 1
ATOM 657 N N . PHE A 1 84 ? -0.518 5.521 -24.953 1.00 91.44 84 PHE A N 1
ATOM 658 C CA . PHE A 1 84 ? -0.136 4.174 -25.386 1.00 91.44 84 PHE A CA 1
ATOM 659 C C . PHE A 1 84 ? 0.315 3.260 -24.253 1.00 91.44 84 PHE A C 1
ATOM 661 O O . PHE A 1 84 ? 0.323 2.052 -24.451 1.00 91.44 84 PHE A O 1
ATOM 668 N N . TYR A 1 85 ? 0.647 3.812 -23.089 1.00 92.31 85 TYR A N 1
ATOM 669 C CA . TYR A 1 85 ? 0.934 3.037 -21.890 1.00 92.31 85 TYR A CA 1
ATOM 670 C C . TYR A 1 85 ? -0.217 3.167 -20.896 1.00 92.31 85 TYR A C 1
ATOM 672 O O . TYR A 1 85 ? -0.643 4.274 -20.544 1.00 92.31 85 TYR A O 1
ATOM 680 N N . LYS A 1 86 ? -0.740 2.029 -20.443 1.00 89.75 86 LYS A N 1
ATOM 681 C CA . LYS A 1 86 ? -1.849 1.935 -19.486 1.00 89.75 86 LYS A CA 1
ATOM 682 C C . LYS A 1 86 ? -1.433 1.263 -18.175 1.00 89.75 86 LYS A C 1
ATOM 684 O O . LYS A 1 86 ? -2.297 1.040 -17.331 1.00 89.75 86 LYS A O 1
ATOM 689 N N . GLY A 1 87 ? -0.149 0.960 -17.977 1.00 89.50 87 GLY A N 1
ATOM 690 C CA . GLY A 1 87 ? 0.342 0.249 -16.789 1.00 89.50 87 GLY A CA 1
ATOM 691 C C . GLY A 1 87 ? 0.317 -1.275 -16.918 1.00 89.50 87 GLY A C 1
ATOM 692 O O . GLY A 1 87 ? 0.333 -1.984 -15.918 1.00 89.50 87 GLY A O 1
ATOM 693 N N . GLU A 1 88 ? 0.232 -1.800 -18.139 1.00 89.50 88 GLU A N 1
ATOM 694 C CA . GLU A 1 88 ? 0.112 -3.236 -18.416 1.00 89.50 88 GLU A CA 1
ATOM 695 C C . GLU A 1 88 ? 1.330 -4.078 -17.980 1.00 89.50 88 GLU A C 1
ATOM 697 O O . GLU A 1 88 ? 1.195 -5.276 -17.724 1.00 89.50 88 GLU A O 1
ATOM 702 N N . PHE A 1 89 ? 2.494 -3.449 -17.834 1.00 91.56 89 PHE A N 1
ATOM 703 C CA . PHE A 1 89 ? 3.725 -3.995 -17.263 1.00 91.56 89 PHE A CA 1
ATOM 704 C C . PHE A 1 89 ? 4.391 -2.909 -16.419 1.00 91.56 89 PHE A C 1
ATOM 706 O O . PHE A 1 89 ? 4.146 -1.733 -16.658 1.00 91.56 89 PHE A O 1
ATOM 713 N N . GLY A 1 90 ? 5.214 -3.261 -15.430 1.00 89.19 90 GLY A N 1
ATOM 714 C CA . GLY A 1 90 ? 5.950 -2.246 -14.675 1.00 89.19 90 GLY A CA 1
ATOM 715 C C . GLY A 1 90 ? 7.083 -1.703 -15.526 1.00 89.19 90 GLY A C 1
ATOM 716 O O . GLY A 1 90 ? 7.813 -2.495 -16.115 1.00 89.19 90 GLY A O 1
ATOM 717 N N . PHE A 1 91 ? 7.238 -0.385 -15.602 1.00 90.06 91 PHE A N 1
ATOM 718 C CA . PHE A 1 91 ? 8.372 0.247 -16.269 1.00 90.06 91 PHE A CA 1
ATOM 719 C C . PHE A 1 91 ? 8.676 1.595 -15.650 1.00 90.06 91 PHE A C 1
ATOM 721 O O . PHE A 1 91 ? 7.807 2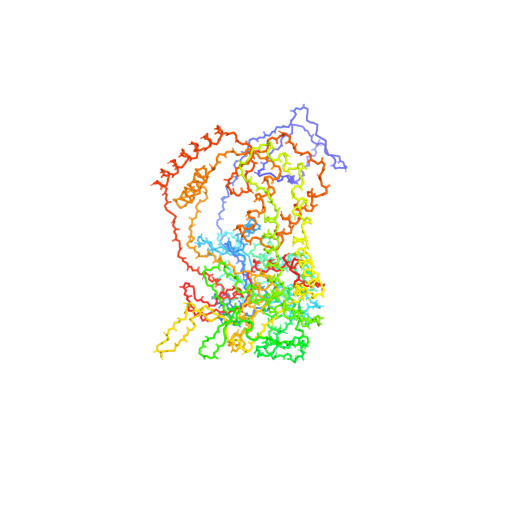.466 -15.606 1.00 90.06 91 PHE A O 1
ATOM 728 N N . ASP A 1 92 ? 9.930 1.784 -15.264 1.00 83.38 92 ASP A N 1
ATOM 729 C CA . ASP A 1 92 ? 10.442 3.043 -14.735 1.00 83.38 92 ASP A CA 1
ATOM 730 C C . ASP A 1 92 ? 11.984 3.005 -14.783 1.00 83.38 92 ASP A C 1
ATOM 732 O O . ASP A 1 92 ? 12.589 2.025 -15.237 1.00 83.38 92 ASP A O 1
ATOM 736 N N . LYS A 1 93 ? 12.636 4.099 -14.400 1.00 79.00 93 LYS A N 1
ATOM 737 C CA . LYS A 1 93 ? 14.091 4.233 -14.379 1.00 79.00 93 LYS A CA 1
ATOM 738 C C . LYS A 1 93 ? 14.580 4.358 -12.941 1.00 79.00 93 LYS A C 1
ATOM 740 O O . LYS A 1 93 ? 13.944 4.984 -12.104 1.00 79.00 93 LYS A O 1
ATOM 745 N N . PHE A 1 94 ? 15.753 3.798 -12.664 1.00 72.19 94 PHE A N 1
ATOM 746 C CA . PHE A 1 94 ? 16.433 4.018 -11.395 1.00 72.19 94 PHE A CA 1
ATOM 747 C C . PHE A 1 94 ? 16.800 5.498 -11.268 1.00 72.19 94 PHE A C 1
ATOM 749 O O . PHE A 1 94 ? 17.701 5.965 -11.969 1.00 72.19 94 PHE A O 1
ATOM 756 N N . GLU A 1 95 ? 16.110 6.213 -10.384 1.00 71.06 95 GLU A N 1
ATOM 757 C CA . GLU A 1 95 ? 16.383 7.613 -10.064 1.00 71.06 95 GLU A CA 1
ATOM 758 C C . GLU A 1 95 ? 17.270 7.710 -8.810 1.00 71.06 95 GLU A C 1
ATOM 760 O O . GLU A 1 95 ? 16.995 7.112 -7.765 1.00 71.06 95 GLU A O 1
ATOM 765 N N . SER A 1 96 ? 18.361 8.462 -8.934 1.00 62.97 96 SER A N 1
ATOM 766 C CA . SER A 1 96 ? 19.425 8.631 -7.942 1.00 62.97 96 SER A CA 1
ATOM 767 C C . SER A 1 96 ? 19.041 9.234 -6.582 1.00 62.97 96 SER A C 1
ATOM 769 O O . SER A 1 96 ? 19.843 9.132 -5.659 1.00 62.97 96 SER A O 1
ATOM 771 N N . GLN A 1 97 ? 17.874 9.856 -6.420 1.00 63.03 97 GLN A N 1
ATOM 772 C CA . GLN A 1 97 ? 17.388 10.390 -5.143 1.00 63.03 97 GLN A CA 1
ATOM 773 C C . GLN A 1 97 ? 16.289 9.507 -4.528 1.00 63.03 97 GLN A C 1
ATOM 775 O O . GLN A 1 97 ? 16.299 9.259 -3.326 1.00 63.03 97 GLN A O 1
ATOM 780 N N . VAL A 1 98 ? 15.362 8.990 -5.339 1.00 59.81 98 VAL A N 1
ATOM 781 C CA . VAL A 1 98 ? 14.167 8.246 -4.903 1.00 59.81 98 VAL A CA 1
ATOM 782 C C . VAL A 1 98 ? 14.444 6.746 -4.755 1.00 59.81 98 VAL A C 1
ATOM 784 O O . VAL A 1 98 ? 13.920 6.100 -3.843 1.00 59.81 98 VAL A O 1
ATOM 787 N N . CYS A 1 99 ? 15.273 6.169 -5.631 1.00 60.44 99 CYS A N 1
ATOM 788 C CA . CYS A 1 99 ? 15.553 4.727 -5.660 1.00 60.44 99 CYS A CA 1
ATOM 789 C C . CYS A 1 99 ? 16.873 4.345 -4.965 1.00 60.44 99 CYS A C 1
ATOM 791 O O . CYS A 1 99 ? 17.111 3.167 -4.700 1.00 60.44 99 CYS A O 1
ATOM 793 N N . ALA A 1 100 ? 17.719 5.329 -4.646 1.00 52.00 100 ALA A N 1
ATOM 794 C CA . ALA A 1 100 ? 19.124 5.136 -4.297 1.00 52.00 100 ALA A CA 1
ATOM 795 C C . ALA A 1 100 ? 19.449 4.795 -2.844 1.00 52.00 100 ALA A C 1
ATOM 797 O O . ALA A 1 100 ? 20.599 4.436 -2.582 1.00 52.00 100 ALA A O 1
ATOM 798 N N . GLU A 1 101 ? 18.496 4.890 -1.914 1.00 51.78 101 GLU A N 1
ATOM 799 C CA . GLU A 1 101 ? 18.721 4.604 -0.493 1.00 51.78 101 GLU A CA 1
ATOM 800 C C . GLU A 1 101 ? 19.353 3.203 -0.329 1.00 51.78 101 GLU A C 1
ATOM 802 O O . GLU A 1 101 ? 18.700 2.173 -0.517 1.00 51.78 101 GLU A O 1
ATOM 807 N N . GLY A 1 102 ? 20.673 3.176 -0.098 1.00 50.25 102 GLY A N 1
ATOM 808 C CA . GLY A 1 102 ? 21.494 1.969 0.032 1.00 50.25 102 GLY A CA 1
ATOM 809 C C . GLY A 1 102 ? 21.886 1.215 -1.252 1.00 50.25 102 GLY A C 1
ATOM 810 O O . GLY A 1 102 ? 22.528 0.182 -1.118 1.00 50.25 102 GLY A O 1
ATOM 811 N N . THR A 1 103 ? 21.537 1.671 -2.467 1.00 52.47 103 THR A N 1
ATOM 812 C CA . THR A 1 103 ? 21.770 0.890 -3.715 1.00 52.47 103 THR A CA 1
ATOM 813 C C . THR A 1 103 ? 22.487 1.628 -4.850 1.00 52.47 103 THR A C 1
ATOM 815 O O . THR A 1 103 ? 22.856 1.007 -5.841 1.00 52.47 103 THR A O 1
ATOM 818 N N . TYR A 1 104 ? 22.747 2.936 -4.729 1.00 59.03 104 TYR A N 1
ATOM 819 C CA . TYR A 1 104 ? 23.421 3.718 -5.783 1.00 59.03 104 TYR A CA 1
ATOM 820 C C . TYR A 1 104 ? 24.777 3.139 -6.224 1.00 59.03 104 TYR A C 1
ATOM 822 O O . TYR A 1 104 ? 25.110 3.181 -7.407 1.00 59.03 104 TYR A O 1
ATOM 830 N N . SER A 1 105 ? 25.544 2.559 -5.293 1.00 58.09 105 SER A N 1
ATOM 831 C CA . SER A 1 105 ? 26.829 1.905 -5.579 1.00 58.09 105 SER A CA 1
ATOM 832 C C . SER A 1 105 ? 26.718 0.782 -6.608 1.00 58.09 105 SER A C 1
ATOM 834 O O . SER A 1 105 ? 27.641 0.586 -7.395 1.00 58.09 105 SER A O 1
ATOM 836 N N . ASP A 1 106 ? 25.583 0.084 -6.637 1.00 59.38 106 ASP A N 1
ATOM 837 C CA . ASP A 1 106 ? 25.361 -1.069 -7.512 1.00 59.38 106 ASP A CA 1
ATOM 838 C C . ASP A 1 106 ? 25.132 -0.628 -8.965 1.00 59.38 106 ASP A C 1
ATOM 840 O O . ASP A 1 106 ? 25.450 -1.356 -9.904 1.00 59.38 106 ASP A O 1
ATOM 844 N N . TYR A 1 107 ? 24.632 0.598 -9.156 1.00 62.56 107 TYR A N 1
ATOM 845 C CA . TYR A 1 107 ? 24.301 1.173 -10.463 1.00 62.56 107 TYR A CA 1
ATOM 846 C C . TYR A 1 107 ? 25.305 2.231 -10.932 1.00 62.56 107 TYR A C 1
ATOM 848 O O . TYR A 1 107 ? 25.291 2.615 -12.100 1.00 62.56 107 TYR A O 1
ATOM 856 N N . GLN A 1 108 ? 26.225 2.669 -10.067 1.00 63.06 108 GLN A N 1
ATOM 857 C CA . GLN A 1 108 ? 27.310 3.592 -10.409 1.00 63.06 108 GLN A CA 1
ATOM 858 C C . GLN A 1 108 ? 28.126 3.152 -11.645 1.00 63.06 108 GLN A C 1
ATOM 860 O O . GLN A 1 108 ? 28.446 4.015 -12.469 1.00 63.06 108 GLN A O 1
ATOM 865 N N . PRO A 1 109 ? 28.424 1.851 -11.863 1.00 67.62 109 PRO A N 1
ATOM 866 C CA . PRO A 1 109 ? 29.100 1.409 -13.082 1.00 67.62 109 PRO A CA 1
ATOM 867 C C . PRO A 1 109 ? 28.337 1.729 -14.375 1.00 67.62 109 PRO A C 1
ATOM 869 O O . PRO A 1 109 ? 28.963 1.797 -15.427 1.00 67.62 109 PRO A O 1
ATOM 872 N N . LEU A 1 110 ? 27.021 1.966 -14.318 1.00 66.44 110 LEU A N 1
ATOM 873 C CA . LEU A 1 110 ? 26.157 2.250 -15.471 1.00 66.44 110 LEU A CA 1
ATOM 874 C C . LEU A 1 110 ? 26.081 3.740 -15.834 1.00 66.44 110 LEU A C 1
ATOM 876 O O . LEU A 1 110 ? 25.448 4.100 -16.817 1.00 66.44 110 LEU A O 1
ATOM 880 N N . LEU A 1 111 ? 26.767 4.633 -15.114 1.00 67.25 111 LEU A N 1
ATOM 881 C CA . LEU A 1 111 ? 26.769 6.073 -15.424 1.00 67.25 111 LEU A CA 1
ATOM 882 C C . LEU A 1 111 ? 27.175 6.398 -16.875 1.00 67.25 111 LEU A C 1
ATOM 884 O O . LEU A 1 111 ? 26.735 7.400 -17.434 1.00 67.25 111 LEU A O 1
ATOM 888 N N . HIS A 1 112 ? 27.994 5.552 -17.505 1.00 66.06 112 HIS A N 1
ATOM 889 C CA . HIS A 1 112 ? 28.425 5.730 -18.894 1.00 66.06 112 HIS A CA 1
ATOM 890 C C . HIS A 1 112 ? 27.292 5.540 -19.924 1.00 66.06 112 HIS A C 1
ATOM 892 O O . HIS A 1 112 ? 27.428 5.999 -21.060 1.00 66.06 112 HIS A O 1
ATOM 898 N N . THR A 1 113 ? 26.176 4.910 -19.535 1.00 68.00 113 THR A N 1
ATOM 899 C CA . THR A 1 113 ? 24.986 4.708 -20.380 1.00 68.00 113 THR A CA 1
ATOM 900 C C . THR A 1 113 ? 23.947 5.830 -20.243 1.00 68.00 113 THR A C 1
ATOM 902 O O . THR A 1 113 ? 22.873 5.754 -20.839 1.00 68.00 113 THR A O 1
ATOM 905 N N . VAL A 1 114 ? 24.248 6.878 -19.470 1.00 71.00 114 VAL A N 1
ATOM 906 C CA . VAL A 1 114 ? 23.362 8.033 -19.253 1.00 71.00 114 VAL A CA 1
ATOM 907 C C . VAL A 1 114 ? 23.607 9.101 -20.333 1.00 71.00 114 VAL A C 1
ATOM 909 O O . VAL A 1 114 ? 24.768 9.365 -20.671 1.00 71.00 114 VAL A O 1
ATOM 912 N N . PRO A 1 115 ? 22.564 9.757 -20.882 1.00 72.38 115 PRO A N 1
ATOM 913 C CA . PRO A 1 115 ? 22.730 10.791 -21.888 1.00 72.38 115 PRO A CA 1
ATOM 914 C C . PRO A 1 115 ? 23.412 12.003 -21.294 1.00 72.38 115 PRO A C 1
ATOM 916 O O . PRO A 1 115 ? 23.226 12.356 -20.128 1.00 72.38 115 PRO A O 1
ATOM 919 N N . LYS A 1 116 ? 24.129 12.712 -22.154 1.00 71.31 116 LYS A N 1
ATOM 920 C CA . LYS A 1 116 ? 24.783 13.973 -21.816 1.00 71.31 116 LYS A CA 1
ATOM 921 C C . LYS A 1 116 ? 23.826 14.985 -21.181 1.00 71.31 116 LYS A C 1
ATOM 923 O O . LYS A 1 116 ? 24.216 15.652 -20.233 1.00 71.31 116 LYS A O 1
ATOM 928 N N . GLU A 1 117 ? 22.589 15.063 -21.664 1.00 69.00 117 GLU A N 1
ATOM 929 C CA . GLU A 1 117 ? 21.559 15.998 -21.189 1.00 69.00 117 GLU A CA 1
ATOM 930 C C . GLU A 1 117 ? 21.092 15.723 -19.749 1.00 69.00 117 GLU A C 1
ATOM 932 O O . GLU A 1 117 ? 20.790 16.659 -19.011 1.00 69.00 117 GLU A O 1
ATOM 937 N N . GLU A 1 118 ? 21.063 14.456 -19.322 1.00 67.50 118 GLU A N 1
ATOM 938 C CA . GLU A 1 118 ? 20.622 14.069 -17.972 1.00 67.50 118 GLU A CA 1
ATOM 939 C C . GLU A 1 118 ? 21.743 14.249 -16.929 1.00 67.50 118 GLU A C 1
ATOM 941 O O . GLU A 1 118 ? 21.471 14.390 -15.743 1.00 67.50 118 GLU A O 1
ATOM 946 N N . LEU A 1 119 ? 23.006 14.331 -17.364 1.00 60.00 119 LEU A N 1
ATOM 947 C CA . LEU A 1 119 ? 24.185 14.507 -16.501 1.00 60.00 119 LEU A CA 1
ATOM 948 C C . LEU A 1 119 ? 24.504 15.972 -16.147 1.00 60.00 119 LEU A C 1
ATOM 950 O O . LEU A 1 119 ? 25.500 16.220 -15.466 1.00 60.00 119 LEU A O 1
ATOM 954 N N . VAL A 1 120 ? 23.739 16.940 -16.665 1.00 51.06 120 VAL A N 1
ATOM 955 C CA . VAL A 1 120 ? 23.956 18.390 -16.457 1.00 51.06 120 VAL A CA 1
ATOM 956 C C . VAL A 1 120 ? 23.028 18.962 -15.376 1.00 51.06 120 VAL A C 1
ATOM 958 O O . VAL A 1 120 ? 23.270 20.053 -14.869 1.00 51.06 120 VAL A O 1
ATOM 961 N N . LYS A 1 121 ? 21.975 18.233 -14.987 1.00 54.19 121 LYS A N 1
ATOM 962 C CA . LYS A 1 121 ? 21.046 18.650 -13.930 1.00 54.19 121 LYS A CA 1
ATOM 963 C C . LYS A 1 121 ? 21.565 18.132 -12.586 1.00 54.19 121 LYS A C 1
ATOM 965 O O . LYS A 1 121 ? 21.430 16.949 -12.302 1.00 54.19 121 LYS A O 1
ATOM 970 N N . ASP A 1 122 ? 22.145 19.013 -11.773 1.00 49.34 122 ASP A N 1
ATOM 971 C CA . ASP A 1 122 ? 22.895 18.722 -10.531 1.00 49.34 122 ASP A CA 1
ATOM 972 C C . ASP A 1 122 ? 22.144 17.977 -9.401 1.00 49.34 122 ASP A C 1
ATOM 974 O O . ASP A 1 122 ? 22.672 17.862 -8.296 1.00 49.34 122 ASP A O 1
ATOM 978 N N . GLU A 1 123 ? 20.939 17.444 -9.621 1.00 53.84 123 GLU A N 1
ATOM 979 C CA . GLU A 1 123 ? 20.164 16.830 -8.536 1.00 53.84 123 GLU A CA 1
ATOM 980 C C . GLU A 1 123 ? 19.532 15.465 -8.875 1.00 53.84 123 GLU A C 1
ATOM 982 O O . GLU A 1 123 ? 19.459 14.640 -7.972 1.00 53.84 123 GLU A O 1
ATOM 987 N N . LYS A 1 124 ? 19.169 15.132 -10.125 1.00 63.53 124 LYS A N 1
ATOM 988 C CA . LYS A 1 124 ? 18.476 13.859 -10.446 1.00 63.53 124 LYS A CA 1
ATOM 989 C C . LYS A 1 124 ? 19.065 13.159 -11.669 1.00 63.53 124 LYS A C 1
ATOM 991 O O . LYS A 1 124 ? 18.978 13.678 -12.779 1.00 63.53 124 LYS A O 1
ATOM 996 N N . ILE A 1 125 ? 19.628 11.968 -11.473 1.00 66.88 125 ILE A N 1
ATOM 997 C CA . ILE A 1 125 ? 20.218 11.128 -12.522 1.00 66.88 125 ILE A CA 1
ATOM 998 C C . ILE A 1 125 ? 19.404 9.838 -12.662 1.00 66.88 125 ILE A C 1
ATOM 1000 O O . ILE A 1 125 ? 19.221 9.105 -11.688 1.00 66.88 125 ILE A O 1
ATOM 1004 N N . HIS A 1 126 ? 18.980 9.527 -13.890 1.00 73.19 126 HIS A N 1
ATOM 1005 C CA . HIS A 1 126 ? 18.319 8.268 -14.228 1.00 73.19 126 HIS A CA 1
ATOM 1006 C C . HIS A 1 126 ? 19.318 7.297 -14.876 1.00 73.19 126 HIS A C 1
ATOM 1008 O O . HIS A 1 126 ? 19.803 7.535 -15.979 1.00 73.19 126 HIS A O 1
ATOM 1014 N N . LEU A 1 127 ? 19.658 6.201 -14.188 1.00 67.94 127 LEU A N 1
ATOM 1015 C CA . LEU A 1 127 ? 20.782 5.335 -14.588 1.00 67.94 127 LEU A CA 1
ATOM 1016 C C . LEU A 1 127 ? 20.381 4.203 -15.541 1.00 67.94 127 LEU A C 1
ATOM 1018 O O . LEU A 1 127 ? 21.019 3.998 -16.572 1.00 67.94 127 LEU A O 1
ATOM 1022 N N . SER A 1 128 ? 19.337 3.448 -15.193 1.00 78.06 128 SER A N 1
ATOM 1023 C CA . SER A 1 128 ? 18.915 2.262 -15.944 1.00 78.06 128 SER A CA 1
ATOM 1024 C C . SER A 1 128 ? 17.406 2.083 -15.877 1.00 78.06 128 SER A C 1
ATOM 1026 O O . SER A 1 128 ? 16.795 2.317 -14.834 1.00 78.06 128 SER A O 1
ATOM 1028 N N . ALA A 1 129 ? 16.808 1.678 -16.996 1.00 87.44 129 ALA A N 1
ATOM 1029 C CA . ALA A 1 129 ? 15.409 1.289 -17.032 1.00 87.44 129 ALA A CA 1
ATOM 1030 C C . ALA A 1 129 ? 15.243 -0.122 -16.464 1.00 87.44 129 ALA A C 1
ATOM 1032 O O . ALA A 1 129 ? 16.084 -1.000 -16.682 1.00 87.44 129 ALA A O 1
ATOM 1033 N N . TYR A 1 130 ? 14.119 -0.359 -15.801 1.00 88.81 130 TYR A N 1
ATOM 1034 C CA . TYR A 1 130 ? 13.682 -1.699 -15.453 1.00 88.81 130 TYR A CA 1
ATOM 1035 C C . TYR A 1 130 ? 12.294 -1.969 -16.026 1.00 88.81 130 TYR A C 1
ATOM 1037 O O . TYR A 1 130 ? 11.518 -1.045 -16.270 1.00 88.81 130 TYR A O 1
ATOM 1045 N N . ALA A 1 131 ? 11.988 -3.246 -16.229 1.00 93.38 131 ALA A N 1
ATOM 1046 C CA . ALA A 1 131 ? 10.655 -3.698 -16.574 1.00 93.38 131 ALA A CA 1
ATOM 1047 C C . ALA A 1 131 ? 10.246 -4.919 -15.743 1.00 93.38 131 ALA A C 1
ATOM 1049 O O . ALA A 1 131 ? 11.097 -5.714 -15.337 1.00 93.38 131 ALA A O 1
ATOM 1050 N N . SER A 1 132 ? 8.945 -5.089 -15.512 1.00 92.12 132 SER A N 1
ATOM 1051 C CA . SER A 1 132 ? 8.379 -6.295 -14.904 1.00 92.12 132 SER A CA 1
ATOM 1052 C C . SER A 1 132 ? 7.454 -7.017 -15.881 1.00 92.12 132 SER A C 1
ATOM 1054 O O . SER A 1 132 ? 6.680 -6.389 -16.591 1.00 92.12 132 SER A O 1
ATOM 1056 N N . MET A 1 133 ? 7.546 -8.344 -15.958 1.00 92.50 133 MET A N 1
ATOM 1057 C CA . MET A 1 133 ? 6.788 -9.167 -16.909 1.00 92.50 133 MET A CA 1
ATOM 1058 C C . MET A 1 133 ? 6.310 -10.442 -16.225 1.00 92.50 133 MET A C 1
ATOM 1060 O O . MET A 1 133 ? 7.076 -11.067 -15.488 1.00 92.50 133 MET A O 1
ATOM 1064 N N . TYR A 1 134 ? 5.072 -10.865 -16.483 1.00 91.12 134 TYR A N 1
ATOM 1065 C CA . TYR A 1 134 ? 4.568 -12.109 -15.901 1.00 91.12 134 TYR A CA 1
ATOM 1066 C C . TYR A 1 134 ? 5.103 -13.335 -16.647 1.00 91.12 134 TYR A C 1
ATOM 1068 O O . TYR A 1 134 ? 5.110 -13.346 -17.883 1.00 91.12 134 TYR A O 1
ATOM 1076 N N . PRO A 1 135 ? 5.460 -14.412 -15.931 1.00 92.25 135 PRO A N 1
ATOM 1077 C CA . PRO A 1 135 ? 5.749 -15.677 -16.581 1.00 92.25 135 PRO A CA 1
ATOM 1078 C C . PRO A 1 135 ? 4.485 -16.276 -17.224 1.00 92.25 135 PRO A C 1
ATOM 1080 O O . PRO A 1 135 ? 3.369 -15.942 -16.810 1.00 92.25 135 PRO A O 1
ATOM 1083 N N . PRO A 1 136 ? 4.629 -17.118 -18.258 1.00 92.38 136 PRO A N 1
ATOM 1084 C CA . PRO A 1 136 ? 3.492 -17.732 -18.936 1.00 92.38 136 PRO A CA 1
ATOM 1085 C C . PRO A 1 136 ? 2.901 -18.881 -18.110 1.00 92.38 136 PRO A C 1
ATOM 1087 O O . PRO A 1 136 ? 3.628 -19.602 -17.432 1.00 92.38 136 PRO A O 1
ATOM 1090 N N . GLY A 1 137 ? 1.585 -19.084 -18.199 1.00 88.06 137 GLY A N 1
ATOM 1091 C CA . GLY A 1 137 ? 0.886 -20.263 -17.682 1.00 88.06 137 GLY A CA 1
ATOM 1092 C C . GLY A 1 137 ? 0.700 -20.282 -16.166 1.00 88.06 137 GLY A C 1
ATOM 1093 O O . GLY A 1 137 ? 0.502 -21.350 -15.593 1.00 88.06 137 GLY A O 1
ATOM 1094 N N . VAL A 1 138 ? 0.774 -19.122 -15.515 1.00 88.62 138 VAL A N 1
ATOM 1095 C CA . VAL A 1 138 ? 0.750 -18.997 -14.049 1.00 88.62 138 VAL A CA 1
ATOM 1096 C C . VAL A 1 138 ? -0.523 -18.321 -13.557 1.00 88.62 138 VAL A C 1
ATOM 1098 O O . VAL A 1 138 ? -1.238 -17.665 -14.321 1.00 88.62 138 VAL A O 1
ATOM 1101 N N . GLU A 1 139 ? -0.798 -18.447 -12.259 1.00 84.12 139 GLU A N 1
ATOM 1102 C CA . GLU A 1 139 ? -1.892 -17.726 -11.607 1.00 84.12 139 GLU A CA 1
ATOM 1103 C C . GLU A 1 139 ? -1.745 -16.206 -11.833 1.00 84.12 139 GLU A C 1
ATOM 1105 O O . GLU A 1 139 ? -0.683 -15.620 -11.617 1.00 84.12 139 GLU A O 1
ATOM 1110 N N . GLY A 1 140 ? -2.803 -15.584 -12.364 1.00 81.38 140 GLY A N 1
ATOM 1111 C CA . GLY A 1 140 ? -2.833 -14.173 -12.773 1.00 81.38 140 GLY A CA 1
ATOM 1112 C C . GLY A 1 140 ? -2.383 -13.870 -14.208 1.00 81.38 140 GLY A C 1
ATOM 1113 O O . GLY A 1 140 ? -2.496 -12.719 -14.657 1.00 81.38 140 GLY A O 1
ATOM 1114 N N . ASN A 1 141 ? -1.919 -14.881 -14.949 1.00 86.88 141 ASN A N 1
ATOM 1115 C CA . ASN A 1 141 ? -1.536 -14.777 -16.359 1.00 86.88 141 ASN A CA 1
ATOM 1116 C C . ASN A 1 141 ? -1.787 -16.091 -17.130 1.00 86.88 141 ASN A C 1
ATOM 1118 O O . ASN A 1 141 ? -0.939 -16.557 -17.891 1.00 86.88 141 ASN A O 1
ATOM 1122 N N . GLN A 1 142 ? -2.955 -16.708 -16.929 1.00 83.69 142 GLN A N 1
ATOM 1123 C CA . GLN A 1 142 ? -3.285 -18.017 -17.509 1.00 83.69 142 GLN A CA 1
ATOM 1124 C C . GLN A 1 142 ? -3.401 -17.993 -19.044 1.00 83.69 142 GLN A C 1
ATOM 1126 O O . GLN A 1 142 ? -3.202 -19.015 -19.694 1.00 83.69 142 GLN A O 1
ATOM 1131 N N . ASP A 1 143 ? -3.711 -16.836 -19.632 1.00 84.44 143 ASP A N 1
ATOM 1132 C CA . ASP A 1 143 ? -3.813 -16.629 -21.081 1.00 84.44 143 ASP A CA 1
ATOM 1133 C C . ASP A 1 143 ? -2.536 -16.038 -21.708 1.00 84.44 143 ASP A C 1
ATOM 1135 O O . ASP A 1 143 ? -2.538 -15.670 -22.883 1.00 84.44 143 ASP A O 1
ATOM 1139 N N . ASN A 1 144 ? -1.445 -15.959 -20.937 1.00 84.94 144 ASN A N 1
ATOM 1140 C CA . ASN A 1 144 ? -0.121 -15.477 -21.347 1.00 84.94 144 ASN A CA 1
ATOM 1141 C C . ASN A 1 144 ? -0.067 -14.026 -21.854 1.00 84.94 144 ASN A C 1
ATOM 1143 O O . ASN A 1 144 ? 0.955 -13.610 -22.403 1.00 84.94 144 ASN A O 1
ATOM 1147 N N . LYS A 1 145 ? -1.112 -13.214 -21.649 1.00 82.25 145 LYS A N 1
ATOM 1148 C CA . LYS A 1 145 ? -1.177 -11.842 -22.190 1.00 82.25 145 LYS A CA 1
ATOM 1149 C C . LYS A 1 145 ? -0.076 -10.909 -21.687 1.00 82.25 145 LYS A C 1
ATOM 1151 O O . LYS A 1 145 ? 0.248 -9.944 -22.370 1.00 82.25 145 LYS A O 1
ATOM 1156 N N . LYS A 1 146 ? 0.485 -11.169 -20.506 1.00 86.94 146 LYS A N 1
ATOM 1157 C CA . LYS A 1 146 ? 1.499 -10.318 -19.850 1.00 86.94 146 LYS A CA 1
ATOM 1158 C C . LYS A 1 146 ? 2.913 -10.899 -19.933 1.00 86.94 146 LYS A C 1
ATOM 1160 O O . LYS A 1 146 ? 3.831 -10.377 -19.301 1.00 86.94 146 LYS A O 1
ATOM 1165 N N . SER A 1 147 ? 3.084 -11.982 -20.693 1.00 93.31 147 SER A N 1
ATOM 1166 C CA . SER A 1 147 ? 4.390 -12.607 -20.939 1.00 93.31 147 SER A CA 1
ATOM 1167 C C . SER A 1 147 ? 5.142 -11.978 -22.096 1.00 93.31 147 SER A C 1
ATOM 1169 O O . SER A 1 147 ? 6.322 -12.258 -22.276 1.00 93.31 147 SER A O 1
ATOM 1171 N N . THR A 1 148 ? 4.504 -11.089 -22.850 1.00 94.88 148 THR A N 1
ATOM 1172 C CA . THR A 1 148 ? 5.141 -10.344 -23.930 1.00 94.88 148 THR A CA 1
ATOM 1173 C C . THR A 1 148 ? 4.961 -8.857 -23.685 1.00 94.88 148 THR A C 1
ATOM 1175 O O . THR A 1 148 ? 3.846 -8.399 -23.453 1.00 94.88 148 THR A O 1
ATOM 1178 N N . ILE A 1 149 ? 6.053 -8.099 -23.762 1.00 94.56 149 ILE A N 1
ATOM 1179 C CA . ILE A 1 149 ? 6.015 -6.634 -23.719 1.00 94.56 149 ILE A CA 1
ATOM 1180 C C . ILE A 1 149 ? 6.745 -6.071 -24.928 1.00 94.56 149 ILE A C 1
ATOM 1182 O O . ILE A 1 149 ? 7.665 -6.688 -25.467 1.00 94.56 149 ILE A O 1
ATOM 1186 N N . THR A 1 150 ? 6.355 -4.869 -25.334 1.00 94.50 150 THR A N 1
ATOM 1187 C CA . THR A 1 150 ? 7.102 -4.091 -26.321 1.00 94.50 150 THR A CA 1
ATOM 1188 C C . THR A 1 150 ? 7.637 -2.848 -25.639 1.00 94.50 150 THR A C 1
ATOM 1190 O O . THR A 1 150 ? 6.865 -2.022 -25.160 1.00 94.50 150 THR A O 1
ATOM 1193 N N . VAL A 1 151 ? 8.960 -2.722 -25.616 1.00 95.25 151 VAL A N 1
ATOM 1194 C CA . VAL A 1 151 ? 9.643 -1.482 -25.248 1.00 95.25 151 VAL A CA 1
ATOM 1195 C C . VAL A 1 151 ? 10.133 -0.789 -26.512 1.00 95.25 151 VAL A C 1
ATOM 1197 O O . VAL A 1 151 ? 10.151 -1.363 -27.600 1.00 95.25 151 VAL A O 1
ATOM 1200 N N . TYR A 1 152 ? 10.525 0.465 -26.374 1.00 94.50 152 TYR A N 1
ATOM 1201 C CA . TYR A 1 152 ? 10.987 1.306 -27.463 1.00 94.50 152 TYR A CA 1
ATOM 1202 C C . TYR A 1 152 ? 12.393 1.808 -27.170 1.00 94.50 152 TYR A C 1
ATOM 1204 O O . TYR A 1 152 ? 12.710 2.105 -26.019 1.00 94.50 152 TYR A O 1
ATOM 1212 N N . VAL A 1 153 ? 13.232 1.902 -28.199 1.00 92.81 153 VAL A N 1
ATOM 1213 C CA . VAL A 1 153 ? 14.634 2.301 -28.068 1.00 92.81 153 VAL A CA 1
ATOM 1214 C C . VAL A 1 153 ? 14.993 3.485 -28.961 1.00 92.81 153 VAL A C 1
ATOM 1216 O O . VAL A 1 153 ? 14.523 3.584 -30.096 1.00 92.81 153 VAL A O 1
ATOM 1219 N N . LEU A 1 154 ? 15.856 4.364 -28.444 1.00 90.38 154 LEU A N 1
ATOM 1220 C CA . LEU A 1 154 ? 16.503 5.452 -29.185 1.00 90.38 154 LEU A CA 1
ATOM 1221 C C . LEU A 1 154 ? 17.999 5.494 -28.877 1.00 90.38 154 LEU A C 1
ATOM 1223 O O . LEU A 1 154 ? 18.421 5.168 -27.766 1.00 90.38 154 LEU A O 1
ATOM 1227 N N . ALA A 1 155 ? 18.785 5.953 -29.849 1.00 87.62 155 ALA A N 1
ATOM 1228 C CA . ALA A 1 155 ? 20.177 6.317 -29.633 1.00 87.62 155 ALA A CA 1
ATOM 1229 C C . ALA A 1 155 ? 20.274 7.811 -29.290 1.00 87.62 155 ALA A C 1
ATOM 1231 O O . ALA A 1 155 ? 19.741 8.654 -30.008 1.00 87.62 155 ALA A O 1
ATOM 1232 N N . LYS A 1 156 ? 20.963 8.142 -28.198 1.00 83.69 156 LYS A N 1
ATOM 1233 C CA . LYS A 1 156 ? 21.183 9.511 -27.711 1.00 83.69 156 LYS A CA 1
ATOM 1234 C C . LYS A 1 156 ? 22.664 9.834 -27.585 1.00 83.69 156 LYS A C 1
ATOM 1236 O O . LYS A 1 156 ? 23.489 8.931 -27.453 1.00 83.69 156 LYS A O 1
ATOM 1241 N N . GLU A 1 157 ? 22.989 11.123 -27.542 1.00 78.31 157 GLU A N 1
ATOM 1242 C CA . GLU A 1 157 ? 24.349 11.590 -27.265 1.00 78.31 157 GLU A CA 1
ATOM 1243 C C . GLU A 1 157 ? 24.791 11.230 -25.822 1.00 78.31 157 GLU A C 1
ATOM 1245 O O . GLU A 1 157 ? 24.157 11.618 -24.838 1.00 78.31 157 GLU A O 1
ATOM 1250 N N . SER A 1 158 ? 25.900 10.502 -25.676 1.00 72.94 158 SER A N 1
ATOM 1251 C CA . SER A 1 158 ? 26.568 10.199 -24.402 1.00 72.94 158 SER A CA 1
ATOM 1252 C C . SER A 1 158 ? 27.572 11.303 -24.037 1.00 72.94 158 SER A C 1
ATOM 1254 O O . SER A 1 158 ? 28.154 11.962 -24.899 1.00 72.94 158 SER A O 1
ATOM 1256 N N . LYS A 1 159 ? 27.811 11.520 -22.737 1.00 63.38 159 LYS A N 1
ATOM 1257 C CA . LYS A 1 159 ? 28.879 12.424 -22.255 1.00 63.38 159 LYS A CA 1
ATOM 1258 C C . LYS A 1 159 ? 30.269 11.808 -22.435 1.00 63.38 159 LYS A C 1
ATOM 1260 O O . LYS A 1 159 ? 31.260 12.520 -22.591 1.00 63.38 159 LYS A O 1
ATOM 1265 N N . THR A 1 160 ? 30.340 10.481 -22.399 1.00 57.75 160 THR A N 1
ATOM 1266 C CA . THR A 1 160 ? 31.564 9.694 -22.572 1.00 57.75 160 THR A CA 1
ATOM 1267 C C . THR A 1 160 ? 31.742 9.341 -24.047 1.00 57.75 160 THR A C 1
ATOM 1269 O O . THR A 1 160 ? 30.775 9.016 -24.730 1.00 57.75 160 THR A O 1
ATOM 1272 N N . LYS A 1 161 ? 32.979 9.398 -24.561 1.00 56.12 161 LYS A N 1
ATOM 1273 C CA . LYS A 1 161 ? 33.297 9.053 -25.959 1.00 56.12 161 LYS A CA 1
ATOM 1274 C C . LYS A 1 161 ? 33.089 7.548 -26.203 1.00 56.12 161 LYS A C 1
ATOM 1276 O O . LYS A 1 161 ? 34.032 6.770 -26.101 1.00 56.12 161 LYS A O 1
ATOM 1281 N N . LEU A 1 162 ? 31.860 7.143 -26.513 1.00 58.44 162 LEU A N 1
ATOM 1282 C CA . LEU A 1 162 ? 31.476 5.768 -26.835 1.00 58.44 162 LEU A CA 1
ATOM 1283 C C . LEU A 1 162 ? 31.141 5.682 -28.328 1.00 58.44 162 LEU A C 1
ATOM 1285 O O . LEU A 1 162 ? 30.029 6.023 -28.697 1.00 58.44 162 LEU A O 1
ATOM 1289 N N . LYS A 1 163 ? 32.147 5.297 -29.126 1.00 58.03 163 LYS A N 1
ATOM 1290 C CA . LYS A 1 163 ? 32.191 4.924 -30.563 1.00 58.03 163 LYS A CA 1
ATOM 1291 C C . LYS A 1 163 ? 30.970 5.189 -31.483 1.00 58.03 163 LYS A C 1
ATOM 1293 O O . LYS A 1 163 ? 29.808 5.024 -31.139 1.00 58.03 163 LYS A O 1
ATOM 1298 N N . ASN A 1 164 ? 31.267 5.401 -32.769 1.00 56.97 164 ASN A N 1
ATOM 1299 C CA . ASN A 1 164 ? 30.289 5.359 -33.866 1.00 56.97 164 ASN A CA 1
ATOM 1300 C C . ASN A 1 164 ? 29.679 3.960 -34.049 1.00 56.97 164 ASN A C 1
ATOM 1302 O O . ASN A 1 164 ? 30.289 3.111 -34.696 1.00 56.97 164 ASN A O 1
ATOM 1306 N N . ALA A 1 165 ? 28.470 3.732 -33.537 1.00 62.62 165 ALA A N 1
ATOM 1307 C CA . ALA A 1 165 ? 27.672 2.556 -33.870 1.00 62.62 165 ALA A CA 1
ATOM 1308 C C . ALA A 1 165 ? 26.274 2.991 -34.322 1.00 62.62 165 ALA A C 1
ATOM 1310 O O . ALA A 1 165 ? 25.488 3.495 -33.525 1.00 62.62 165 ALA A O 1
ATOM 1311 N N . SER A 1 166 ? 25.968 2.790 -35.605 1.00 69.75 166 SER A N 1
ATOM 1312 C CA . SER A 1 166 ? 24.601 2.901 -36.127 1.00 69.75 166 SER A CA 1
ATOM 1313 C C . SER A 1 166 ? 23.859 1.571 -36.073 1.00 69.75 166 SER A C 1
ATOM 1315 O O . SER A 1 166 ? 22.646 1.552 -36.199 1.00 69.75 166 SER A O 1
ATOM 1317 N N . LYS A 1 167 ? 24.558 0.450 -35.873 1.00 84.44 167 LYS A N 1
ATOM 1318 C CA . LYS A 1 167 ? 23.954 -0.869 -35.696 1.00 84.44 167 LYS A CA 1
ATOM 1319 C C . LYS A 1 167 ? 24.204 -1.370 -34.285 1.00 84.44 167 LYS A C 1
ATOM 1321 O O . LYS A 1 167 ? 25.344 -1.419 -33.818 1.00 84.44 167 LYS A O 1
ATOM 1326 N N . VAL A 1 168 ? 23.119 -1.723 -33.611 1.00 88.00 168 VAL A N 1
ATOM 1327 C CA . VAL A 1 168 ? 23.107 -2.126 -32.210 1.00 88.00 168 VAL A CA 1
ATOM 1328 C C . VAL A 1 168 ? 22.467 -3.494 -32.109 1.00 88.00 168 VAL A C 1
ATOM 1330 O O . VAL A 1 168 ? 21.313 -3.674 -32.492 1.00 88.00 168 VAL A O 1
ATOM 1333 N N . ARG A 1 169 ? 23.221 -4.446 -31.567 1.00 91.19 169 ARG A N 1
ATOM 1334 C CA . ARG A 1 169 ? 22.750 -5.788 -31.253 1.00 91.19 169 ARG A CA 1
ATOM 1335 C C . ARG A 1 169 ? 22.292 -5.842 -29.802 1.00 91.19 169 ARG A C 1
ATOM 1337 O O . ARG A 1 169 ? 23.002 -5.395 -28.902 1.00 91.19 169 ARG A O 1
ATOM 1344 N N . PHE A 1 170 ? 21.133 -6.430 -29.571 1.00 93.44 170 PHE A N 1
ATOM 1345 C CA . PHE A 1 170 ? 20.569 -6.666 -28.254 1.00 93.44 170 PHE A CA 1
ATOM 1346 C C . PHE A 1 170 ? 20.800 -8.119 -27.849 1.00 93.44 170 PHE A C 1
ATOM 1348 O O . PHE A 1 170 ? 20.634 -9.042 -28.642 1.00 93.44 170 PHE A O 1
ATOM 1355 N N . SER A 1 171 ? 21.183 -8.342 -26.596 1.00 93.62 171 SER A N 1
ATOM 1356 C CA . SER A 1 171 ? 21.354 -9.691 -26.056 1.00 93.62 171 SER A CA 1
ATOM 1357 C C . SER A 1 171 ? 20.777 -9.815 -24.659 1.00 93.62 171 SER A C 1
ATOM 1359 O O . SER A 1 171 ? 20.981 -8.934 -23.826 1.00 93.62 171 SER A O 1
ATOM 1361 N N . SER A 1 172 ? 20.119 -10.939 -24.396 1.00 94.94 172 SER A N 1
ATOM 1362 C CA . SER A 1 172 ? 19.644 -11.319 -23.067 1.00 94.94 172 SER A CA 1
ATOM 1363 C C . SER A 1 172 ? 20.740 -12.051 -22.293 1.00 94.94 172 SER A C 1
ATOM 1365 O O . SER A 1 172 ? 21.391 -12.939 -22.845 1.00 94.94 172 SER A O 1
ATOM 1367 N N . SER A 1 173 ? 20.925 -11.721 -21.012 1.00 95.31 173 SER A N 1
ATOM 1368 C CA . SER A 1 173 ? 21.803 -12.485 -20.111 1.00 95.31 173 SER A CA 1
ATOM 1369 C C . SER A 1 173 ? 21.263 -13.886 -19.797 1.00 95.31 173 SER A C 1
ATOM 1371 O O . SER A 1 173 ? 22.022 -14.755 -19.373 1.00 95.31 173 SER A O 1
ATOM 1373 N N . ASN A 1 174 ? 19.967 -14.120 -20.026 1.00 96.00 174 ASN A N 1
ATOM 1374 C CA . ASN A 1 174 ? 19.330 -15.425 -19.912 1.00 96.00 174 ASN A CA 1
ATOM 1375 C C . ASN A 1 174 ? 18.307 -15.619 -21.051 1.00 96.00 174 ASN A C 1
ATOM 1377 O O . ASN A 1 174 ? 17.102 -15.439 -20.843 1.00 96.00 174 ASN A O 1
ATOM 1381 N N . PRO A 1 175 ? 18.759 -16.000 -22.261 1.00 94.81 175 PRO A N 1
ATOM 1382 C CA . PRO A 1 175 ? 17.892 -16.151 -23.431 1.00 94.81 175 PRO A CA 1
ATOM 1383 C C . PRO A 1 175 ? 16.877 -17.294 -23.297 1.00 94.81 175 PRO A C 1
ATOM 1385 O O . PRO A 1 175 ? 15.902 -17.339 -24.040 1.00 94.81 175 PRO A O 1
ATOM 1388 N N . THR A 1 176 ? 17.092 -18.213 -22.349 1.00 94.94 176 THR A N 1
ATOM 1389 C CA . THR A 1 176 ? 16.141 -19.293 -22.054 1.00 94.94 176 THR A CA 1
ATOM 1390 C C . THR A 1 176 ? 14.958 -18.821 -21.213 1.00 94.94 176 THR A C 1
ATOM 1392 O O . THR A 1 176 ? 13.922 -19.476 -21.216 1.00 94.94 176 THR A O 1
ATOM 1395 N N . ALA A 1 177 ? 15.095 -17.704 -20.491 1.00 95.81 177 ALA A N 1
ATOM 1396 C CA . ALA A 1 177 ? 14.025 -17.111 -19.692 1.00 95.81 177 ALA A CA 1
ATOM 1397 C C . ALA A 1 177 ? 13.381 -15.917 -20.403 1.00 95.81 177 ALA A C 1
ATOM 1399 O O . ALA A 1 177 ? 12.157 -15.849 -20.479 1.00 95.81 177 ALA A O 1
ATOM 1400 N N . ILE A 1 178 ? 14.194 -15.006 -20.951 1.00 97.56 178 ILE A N 1
ATOM 1401 C CA . ILE A 1 178 ? 13.731 -13.838 -21.706 1.00 97.56 178 ILE A CA 1
ATOM 1402 C C . ILE A 1 178 ? 14.322 -13.862 -23.109 1.00 97.56 178 ILE A C 1
ATOM 1404 O O . ILE A 1 178 ? 15.537 -13.726 -23.287 1.00 97.56 178 ILE A O 1
ATOM 1408 N N . LYS A 1 179 ? 13.443 -13.966 -24.100 1.00 96.44 179 LYS A N 1
ATOM 1409 C CA . LYS A 1 179 ? 13.770 -13.972 -25.520 1.00 96.44 179 LYS A CA 1
ATOM 1410 C C . LYS A 1 179 ? 13.483 -12.609 -26.143 1.00 96.44 179 LYS A C 1
ATOM 1412 O O . LYS A 1 179 ? 12.453 -11.996 -25.880 1.00 96.44 179 LYS A O 1
ATOM 1417 N N . ILE A 1 180 ? 14.387 -12.161 -27.009 1.00 96.56 180 ILE A N 1
ATOM 1418 C CA . ILE A 1 180 ? 14.150 -11.025 -27.903 1.00 96.56 180 ILE A CA 1
ATOM 1419 C C . ILE A 1 180 ? 13.435 -11.570 -29.140 1.00 96.56 180 ILE A C 1
ATOM 1421 O O . ILE A 1 180 ? 13.923 -12.501 -29.785 1.00 96.56 180 ILE A O 1
ATOM 1425 N N . VAL A 1 181 ? 12.248 -11.046 -29.433 1.00 93.62 181 VAL A N 1
ATOM 1426 C CA . VAL A 1 181 ? 11.411 -11.522 -30.538 1.00 93.62 181 VAL A CA 1
ATOM 1427 C C . VAL A 1 181 ? 11.746 -10.750 -31.810 1.00 93.62 181 VAL A C 1
ATOM 1429 O O . VAL A 1 181 ? 11.784 -9.522 -31.812 1.00 93.62 181 VAL A O 1
ATOM 1432 N N . GLY A 1 182 ? 11.931 -11.472 -32.916 1.00 89.25 182 GLY A N 1
ATOM 1433 C CA . GLY A 1 182 ? 12.234 -10.876 -34.215 1.00 89.25 182 GLY A CA 1
ATOM 1434 C C . GLY A 1 182 ? 13.724 -10.587 -34.389 1.00 89.25 182 GLY A C 1
ATOM 1435 O O . GLY A 1 182 ? 14.556 -11.442 -34.096 1.00 89.25 182 GLY A O 1
ATOM 1436 N N . ASN A 1 183 ? 14.045 -9.412 -34.933 1.00 85.44 183 ASN A N 1
ATOM 1437 C CA . ASN A 1 183 ? 15.419 -9.013 -35.219 1.00 85.44 183 ASN A CA 1
ATOM 1438 C C . ASN A 1 183 ? 16.090 -8.455 -33.955 1.00 85.44 183 ASN A C 1
ATOM 1440 O O . ASN A 1 183 ? 15.632 -7.459 -33.397 1.00 85.44 183 ASN A O 1
ATOM 1444 N N . ASP A 1 184 ? 17.182 -9.085 -33.526 1.00 86.56 184 ASP A N 1
ATOM 1445 C CA . ASP A 1 184 ? 17.970 -8.664 -32.365 1.00 86.56 184 ASP A CA 1
ATOM 1446 C C . ASP A 1 184 ? 18.950 -7.526 -32.685 1.00 86.56 184 ASP A C 1
ATOM 1448 O O . ASP A 1 184 ? 19.591 -7.000 -31.779 1.00 86.56 184 ASP A O 1
ATOM 1452 N N . THR A 1 185 ? 19.066 -7.127 -33.954 1.00 90.06 185 THR A N 1
ATOM 1453 C CA . THR A 1 185 ? 19.991 -6.091 -34.410 1.00 90.06 185 THR A CA 1
ATOM 1454 C C . THR A 1 185 ? 19.234 -4.955 -35.086 1.00 90.06 185 THR A C 1
ATOM 1456 O O . THR A 1 185 ? 18.651 -5.119 -36.158 1.00 90.06 185 THR A O 1
ATOM 1459 N N . LEU A 1 186 ? 19.263 -3.770 -34.481 1.00 89.06 186 LEU A N 1
ATOM 1460 C CA . LEU A 1 186 ? 18.562 -2.583 -34.970 1.00 89.06 186 LEU A CA 1
ATOM 1461 C C . LEU A 1 186 ? 19.549 -1.563 -35.534 1.00 89.06 186 LEU A C 1
ATOM 1463 O O . LEU A 1 186 ? 20.651 -1.394 -35.013 1.00 89.06 186 LEU A O 1
ATOM 1467 N N . THR A 1 187 ? 19.143 -0.861 -36.593 1.00 87.38 187 THR A N 1
ATOM 1468 C CA . THR A 1 187 ? 19.909 0.275 -37.123 1.00 87.38 187 THR A CA 1
ATOM 1469 C C . THR A 1 187 ? 19.361 1.558 -36.513 1.00 87.38 187 THR A C 1
ATOM 1471 O O . THR A 1 187 ? 18.268 1.970 -36.880 1.00 87.38 187 THR A O 1
ATOM 1474 N N . LEU A 1 188 ? 20.084 2.168 -35.577 1.00 84.81 188 LEU A N 1
ATOM 1475 C CA . LEU A 1 188 ? 19.682 3.353 -34.826 1.00 84.81 188 LEU A CA 1
ATOM 1476 C C . LEU A 1 188 ? 20.496 4.579 -35.258 1.00 84.81 188 LEU A C 1
ATOM 1478 O O . LEU A 1 188 ? 21.717 4.516 -35.403 1.00 84.81 188 LEU A O 1
ATOM 1482 N N . THR A 1 189 ? 19.815 5.711 -35.399 1.00 80.44 189 THR A N 1
ATOM 1483 C CA . THR A 1 189 ? 20.431 7.016 -35.667 1.00 80.44 189 THR A CA 1
ATOM 1484 C C . THR A 1 189 ? 20.431 7.834 -34.375 1.00 80.44 189 THR A C 1
ATOM 1486 O O . THR A 1 189 ? 19.415 7.883 -33.681 1.00 80.44 189 THR A O 1
ATOM 1489 N N . ILE A 1 190 ? 21.562 8.455 -34.013 1.00 75.38 190 ILE A N 1
ATOM 1490 C CA . ILE A 1 190 ? 21.621 9.304 -32.810 1.00 75.38 190 ILE A CA 1
ATOM 1491 C C . ILE A 1 190 ? 20.692 10.502 -32.962 1.00 75.38 190 ILE A C 1
ATOM 1493 O O . ILE A 1 190 ? 20.707 11.173 -33.992 1.00 75.38 190 ILE A O 1
ATOM 1497 N N . ASN A 1 191 ? 19.961 10.795 -31.886 1.00 71.25 191 ASN A N 1
ATOM 1498 C CA . ASN A 1 191 ? 19.036 11.918 -31.758 1.00 71.25 191 ASN A CA 1
ATOM 1499 C C . ASN A 1 191 ? 17.931 11.914 -32.828 1.00 71.25 191 ASN A C 1
ATOM 1501 O O . ASN A 1 191 ? 17.337 12.953 -33.112 1.00 71.25 191 ASN A O 1
ATOM 1505 N N . ASP A 1 192 ? 17.646 10.748 -33.413 1.00 76.44 192 ASP A N 1
ATOM 1506 C CA . ASP A 1 192 ? 16.422 10.540 -34.176 1.00 76.44 192 ASP A CA 1
ATOM 1507 C C . ASP A 1 192 ? 15.211 10.669 -33.242 1.00 76.44 192 ASP A C 1
ATOM 1509 O O . ASP A 1 192 ? 15.274 10.362 -32.049 1.00 76.44 192 ASP A O 1
ATOM 1513 N N . VAL A 1 193 ? 14.098 11.122 -33.803 1.00 75.19 193 VAL A N 1
ATOM 1514 C CA . VAL A 1 193 ? 12.809 11.251 -33.117 1.00 75.19 193 VAL A CA 1
ATOM 1515 C C . VAL A 1 193 ? 11.944 10.002 -33.285 1.00 75.19 193 VAL A C 1
ATOM 1517 O O . VAL A 1 193 ? 10.878 9.915 -32.685 1.00 75.19 193 VAL A O 1
ATOM 1520 N N . SER A 1 194 ? 12.381 9.038 -34.103 1.00 85.69 194 SER A N 1
ATOM 1521 C CA . SER A 1 194 ? 11.624 7.827 -34.432 1.00 85.69 194 SER A CA 1
ATOM 1522 C C . SER A 1 194 ? 12.061 6.628 -33.574 1.00 85.69 194 SER A C 1
ATOM 1524 O O . SER A 1 194 ? 12.998 5.917 -33.949 1.00 85.69 194 SER A O 1
ATOM 1526 N N . PRO A 1 195 ? 11.402 6.347 -32.432 1.00 90.12 195 PRO A N 1
ATOM 1527 C CA . PRO A 1 195 ? 11.743 5.199 -31.595 1.00 90.12 195 PRO A CA 1
ATOM 1528 C C . PRO A 1 195 ? 11.483 3.870 -32.310 1.00 90.12 195 PRO A C 1
ATOM 1530 O O . PRO A 1 195 ? 10.424 3.668 -32.914 1.00 90.12 195 PRO A O 1
ATOM 1533 N N . GLN A 1 196 ? 12.413 2.924 -32.177 1.00 92.56 196 GLN A N 1
ATOM 1534 C CA . GLN A 1 196 ? 12.255 1.569 -32.716 1.00 92.56 196 GLN A CA 1
ATOM 1535 C C . GLN A 1 196 ? 11.741 0.608 -31.650 1.00 92.56 196 GLN A C 1
ATOM 1537 O O . GLN A 1 196 ? 12.127 0.695 -30.489 1.00 92.56 196 GLN A O 1
ATOM 1542 N N . ALA A 1 197 ? 10.847 -0.298 -32.038 1.00 93.81 197 ALA A N 1
ATOM 1543 C CA . ALA A 1 197 ? 10.267 -1.278 -31.127 1.00 93.81 197 ALA A CA 1
ATOM 1544 C C . ALA A 1 197 ? 11.229 -2.451 -30.885 1.00 93.81 197 ALA A C 1
ATOM 1546 O O . ALA A 1 197 ? 11.839 -2.967 -31.819 1.00 93.81 197 ALA A O 1
ATOM 1547 N N . LEU A 1 198 ? 11.302 -2.898 -29.635 1.00 95.56 198 LEU A N 1
ATOM 1548 C CA . LEU A 1 198 ? 11.989 -4.104 -29.194 1.00 95.56 198 LEU A CA 1
ATOM 1549 C C . LEU A 1 198 ? 10.992 -4.942 -28.387 1.00 95.56 198 LEU A C 1
ATOM 1551 O O . LEU A 1 198 ? 10.572 -4.553 -27.295 1.00 95.56 198 LEU A O 1
ATOM 1555 N N . THR A 1 199 ? 10.596 -6.088 -28.932 1.00 96.12 199 THR A N 1
ATOM 1556 C CA . THR A 1 199 ? 9.643 -6.990 -28.279 1.00 96.12 199 THR A CA 1
ATOM 1557 C C . THR A 1 199 ? 10.386 -8.053 -27.480 1.00 96.12 199 THR A C 1
ATOM 1559 O O . THR A 1 199 ? 11.294 -8.714 -27.988 1.00 96.12 199 THR A O 1
ATOM 1562 N N . LEU A 1 200 ? 9.985 -8.220 -26.223 1.00 97.19 200 LEU A N 1
ATOM 1563 C CA . LEU A 1 200 ? 10.544 -9.187 -25.286 1.00 97.19 200 LEU A CA 1
ATOM 1564 C C . LEU A 1 200 ? 9.468 -10.196 -24.901 1.00 97.19 200 LEU A C 1
ATOM 1566 O O . LEU A 1 200 ? 8.322 -9.823 -24.652 1.00 97.19 200 LEU A O 1
ATOM 1570 N N . GLU A 1 201 ? 9.851 -11.463 -24.818 1.00 97.06 201 GLU A N 1
ATOM 1571 C CA . GLU A 1 201 ? 8.981 -12.575 -24.448 1.00 97.06 201 GLU A CA 1
ATOM 1572 C C . GLU A 1 201 ? 9.581 -13.330 -23.257 1.00 97.06 201 GLU A C 1
ATOM 1574 O O . GLU A 1 201 ? 10.727 -13.781 -23.303 1.00 97.06 201 GLU A O 1
ATOM 1579 N N . CYS A 1 202 ? 8.807 -13.460 -22.182 1.00 97.00 202 CYS A N 1
ATOM 1580 C CA . CYS A 1 202 ? 9.116 -14.307 -21.043 1.00 97.00 202 CYS A CA 1
ATOM 1581 C C . CYS A 1 202 ? 8.650 -15.733 -21.340 1.00 97.00 202 CYS A C 1
ATOM 1583 O O . CYS A 1 202 ? 7.462 -15.980 -21.535 1.00 97.00 202 CYS A O 1
ATOM 1585 N N . LEU A 1 203 ? 9.598 -16.664 -21.373 1.00 95.81 203 LEU A N 1
ATOM 1586 C CA . LEU A 1 203 ? 9.359 -18.067 -21.706 1.00 95.81 203 LEU A CA 1
ATOM 1587 C C . LEU A 1 203 ? 9.102 -18.927 -20.464 1.00 95.81 203 LEU A C 1
ATOM 1589 O O . LEU A 1 203 ? 8.410 -19.937 -20.547 1.00 95.81 203 LEU A O 1
ATOM 1593 N N . GLN A 1 204 ? 9.671 -18.542 -19.321 1.00 94.31 204 GLN A N 1
ATOM 1594 C CA . GLN A 1 204 ? 9.554 -19.262 -18.053 1.00 94.31 204 GLN A CA 1
ATOM 1595 C C . GLN A 1 204 ? 9.884 -18.342 -16.864 1.00 94.31 204 GLN A C 1
ATOM 1597 O O . GLN A 1 204 ? 10.573 -17.335 -17.060 1.00 94.31 204 GLN A O 1
ATOM 1602 N N . PRO A 1 205 ? 9.428 -18.673 -15.639 1.00 94.31 205 PRO A N 1
ATOM 1603 C CA . PRO A 1 205 ? 9.806 -17.945 -14.429 1.00 94.31 205 PRO A CA 1
ATOM 1604 C C . PRO A 1 205 ? 11.320 -17.955 -14.172 1.00 94.31 205 PRO A C 1
ATOM 1606 O O . PRO A 1 205 ? 12.007 -18.922 -14.499 1.00 94.31 205 PRO A O 1
ATOM 1609 N N . PHE A 1 206 ? 11.838 -16.905 -13.528 1.00 94.44 206 PHE A N 1
ATOM 1610 C CA . PHE A 1 206 ? 13.258 -16.787 -13.169 1.00 94.44 206 PHE A CA 1
ATOM 1611 C C . PHE A 1 206 ? 13.469 -16.050 -11.837 1.00 94.44 206 PHE A C 1
ATOM 1613 O O . PHE A 1 206 ? 12.708 -15.156 -11.469 1.00 94.44 206 PHE A O 1
ATOM 1620 N N . ASP A 1 207 ? 14.505 -16.446 -11.096 1.00 91.50 207 ASP A N 1
ATOM 1621 C CA . ASP A 1 207 ? 14.785 -16.046 -9.708 1.00 91.50 207 ASP A CA 1
ATOM 1622 C C . ASP A 1 207 ? 15.806 -14.911 -9.555 1.00 91.50 207 ASP A C 1
ATOM 1624 O O . ASP A 1 207 ? 15.957 -14.358 -8.465 1.00 91.50 207 ASP A O 1
ATOM 1628 N N . LYS A 1 208 ? 16.484 -14.538 -10.643 1.00 91.00 208 LYS A N 1
ATOM 1629 C CA . LYS A 1 208 ? 17.447 -13.434 -10.697 1.00 91.00 208 LYS A CA 1
ATOM 1630 C C . LYS A 1 208 ? 17.138 -12.516 -11.863 1.00 91.00 208 LYS A C 1
ATOM 1632 O O . LYS A 1 208 ? 16.823 -13.004 -12.943 1.00 91.00 208 LYS A O 1
ATOM 1637 N N . ASP A 1 209 ? 17.285 -11.210 -11.652 1.00 91.75 209 ASP A N 1
ATOM 1638 C CA . ASP A 1 209 ? 17.076 -10.199 -12.689 1.00 91.75 209 ASP A CA 1
ATOM 1639 C C . ASP A 1 209 ? 17.818 -10.572 -13.990 1.00 91.75 209 ASP A C 1
ATOM 1641 O O . ASP A 1 209 ? 18.989 -10.964 -13.981 1.00 91.75 209 ASP A O 1
ATOM 1645 N N . VAL A 1 210 ? 17.121 -10.452 -15.120 1.00 93.81 210 VAL A N 1
ATOM 1646 C CA . VAL A 1 210 ? 17.666 -10.703 -16.459 1.00 93.81 210 VAL A CA 1
ATOM 1647 C C . VAL A 1 210 ? 18.002 -9.368 -17.103 1.00 93.81 210 VAL A C 1
ATOM 1649 O O . VAL A 1 210 ? 17.203 -8.440 -17.072 1.00 93.81 210 VAL A O 1
ATOM 1652 N N . VAL A 1 211 ? 19.177 -9.254 -17.714 1.00 93.62 211 VAL A N 1
ATOM 1653 C CA . VAL A 1 211 ? 19.652 -7.997 -18.298 1.00 93.62 211 VAL A CA 1
ATOM 1654 C C . VAL A 1 211 ? 19.610 -8.095 -19.814 1.00 93.62 211 VAL A C 1
ATOM 1656 O O . VAL A 1 211 ? 20.267 -8.951 -20.409 1.00 93.62 211 VAL A O 1
ATOM 1659 N N . ILE A 1 212 ? 18.866 -7.188 -20.442 1.00 94.56 212 ILE A N 1
ATOM 1660 C CA . ILE A 1 212 ? 18.929 -6.948 -21.882 1.00 94.56 212 ILE A CA 1
ATOM 1661 C C . ILE A 1 212 ? 20.001 -5.893 -22.127 1.00 94.56 212 ILE A C 1
ATOM 1663 O O . ILE A 1 212 ? 19.883 -4.755 -21.680 1.00 94.56 212 ILE A O 1
ATOM 1667 N N . THR A 1 213 ? 21.062 -6.283 -22.825 1.00 91.25 213 THR A N 1
ATOM 1668 C CA . THR A 1 213 ? 22.227 -5.435 -23.096 1.00 91.25 213 THR A CA 1
ATOM 1669 C C . THR A 1 213 ? 22.210 -4.980 -24.547 1.00 91.25 213 THR A C 1
ATOM 1671 O O . THR A 1 213 ? 22.115 -5.815 -25.443 1.00 91.25 213 THR A O 1
ATOM 1674 N N . ALA A 1 214 ? 22.329 -3.673 -24.773 1.00 89.69 214 ALA A N 1
ATOM 1675 C CA . ALA A 1 214 ? 22.560 -3.081 -26.084 1.00 89.69 214 ALA A CA 1
ATOM 1676 C C . ALA A 1 214 ? 24.071 -2.974 -26.335 1.00 89.69 214 ALA A C 1
ATOM 1678 O O . ALA A 1 214 ? 24.790 -2.369 -25.537 1.00 89.69 214 ALA A O 1
ATOM 1679 N N . ILE A 1 215 ? 24.556 -3.566 -27.424 1.00 86.44 215 ILE A N 1
ATOM 1680 C CA . ILE A 1 215 ? 25.980 -3.694 -27.758 1.00 86.44 215 ILE A CA 1
ATOM 1681 C C . ILE A 1 215 ? 26.192 -3.177 -29.182 1.00 86.44 215 ILE A C 1
ATOM 1683 O O . ILE A 1 215 ? 25.387 -3.460 -30.069 1.00 86.44 215 ILE A O 1
ATOM 1687 N N . ALA A 1 216 ? 27.273 -2.437 -29.423 1.00 81.69 216 ALA A N 1
ATOM 1688 C CA . ALA A 1 216 ? 27.662 -2.079 -30.788 1.00 81.69 216 ALA A CA 1
ATOM 1689 C C . ALA A 1 216 ? 27.929 -3.348 -31.624 1.00 81.69 216 ALA A C 1
ATOM 1691 O O . ALA A 1 216 ? 28.625 -4.260 -31.173 1.00 81.69 216 ALA A O 1
ATOM 1692 N N . GLU A 1 217 ? 27.375 -3.433 -32.837 1.00 74.00 217 GLU A N 1
ATOM 1693 C CA . GLU A 1 217 ? 27.593 -4.596 -33.706 1.00 74.00 217 GLU A CA 1
ATOM 1694 C C . GLU A 1 217 ? 29.097 -4.795 -33.994 1.00 74.00 217 GLU A C 1
ATOM 1696 O O . GLU A 1 217 ? 29.797 -3.860 -34.377 1.00 74.00 217 GLU A O 1
ATOM 1701 N N . GLY A 1 218 ? 29.600 -6.020 -33.791 1.00 67.12 218 GLY A N 1
ATOM 1702 C CA . GLY A 1 218 ? 31.018 -6.358 -33.978 1.00 67.12 218 GLY A CA 1
ATOM 1703 C C . GLY A 1 218 ? 31.949 -5.973 -32.820 1.00 67.12 218 GLY A C 1
ATOM 1704 O O . GLY A 1 218 ? 33.163 -6.107 -32.961 1.00 67.12 218 GLY A O 1
ATOM 1705 N N . ASP A 1 219 ? 31.411 -5.524 -31.683 1.00 67.88 219 ASP A N 1
ATOM 1706 C CA . ASP A 1 219 ? 32.190 -5.065 -30.529 1.00 67.88 219 ASP A CA 1
ATOM 1707 C C . ASP A 1 219 ? 31.694 -5.670 -29.197 1.00 67.88 219 ASP A C 1
ATOM 1709 O O . ASP A 1 219 ? 30.684 -6.375 -29.144 1.00 67.88 219 ASP A O 1
ATOM 1713 N N . VAL A 1 220 ? 32.417 -5.399 -28.105 1.00 66.56 220 VAL A N 1
ATOM 1714 C CA . VAL A 1 220 ? 32.086 -5.821 -26.728 1.00 66.56 220 VAL A CA 1
ATOM 1715 C C . VAL A 1 220 ? 31.626 -4.664 -25.831 1.00 66.56 220 VAL A C 1
ATOM 1717 O O . VAL A 1 220 ? 31.328 -4.879 -24.657 1.00 66.56 220 VAL A O 1
ATOM 1720 N N . PHE A 1 221 ? 31.564 -3.434 -26.352 1.00 71.44 221 PHE A N 1
ATOM 1721 C CA . PHE A 1 221 ? 31.153 -2.260 -25.574 1.00 71.44 221 PHE A CA 1
ATOM 1722 C C . PHE A 1 221 ? 29.634 -2.192 -25.381 1.00 71.44 221 PHE A C 1
ATOM 1724 O O . PHE A 1 221 ? 28.862 -2.250 -26.341 1.00 71.44 221 PHE A O 1
ATOM 1731 N N . VAL A 1 222 ? 29.222 -2.004 -24.127 1.00 79.19 222 VAL A N 1
ATOM 1732 C CA . VAL A 1 222 ? 27.825 -1.821 -23.720 1.00 79.19 222 VAL A CA 1
ATOM 1733 C C . VAL A 1 222 ? 27.408 -0.367 -23.929 1.00 79.19 222 VAL A C 1
ATOM 1735 O O . VAL A 1 222 ? 28.075 0.553 -23.462 1.00 79.19 222 VAL A O 1
ATOM 1738 N N . LEU A 1 223 ? 26.293 -0.169 -24.630 1.00 82.06 223 LEU A N 1
ATOM 1739 C CA . LEU A 1 223 ? 25.729 1.145 -24.948 1.00 82.06 223 LEU A CA 1
ATOM 1740 C C . LEU A 1 223 ? 24.485 1.478 -24.109 1.00 82.06 223 LEU A C 1
ATOM 1742 O O . LEU A 1 223 ? 24.095 2.640 -24.020 1.00 82.06 223 LEU A O 1
ATOM 1746 N N . GLY A 1 224 ? 23.844 0.474 -23.509 1.00 84.31 224 GLY A N 1
ATOM 1747 C CA . GLY A 1 224 ? 22.646 0.631 -22.686 1.00 84.31 224 GLY A CA 1
ATOM 1748 C C . GLY A 1 224 ? 22.163 -0.702 -22.123 1.00 84.31 224 GLY A C 1
ATOM 1749 O O . GLY A 1 224 ? 22.528 -1.767 -22.630 1.00 84.31 224 GLY A O 1
ATOM 1750 N N . GLN A 1 225 ? 21.347 -0.644 -21.072 1.00 88.38 225 GLN A N 1
ATOM 1751 C CA . GLN A 1 225 ? 20.782 -1.825 -20.421 1.00 88.38 225 GLN A CA 1
ATOM 1752 C C . GLN A 1 225 ? 19.329 -1.606 -19.997 1.00 88.38 225 GLN A C 1
ATOM 1754 O O . GLN A 1 225 ? 18.962 -0.519 -19.544 1.00 88.38 225 GLN A O 1
ATOM 1759 N N . LEU A 1 226 ? 18.543 -2.675 -20.097 1.00 91.75 226 LEU A N 1
ATOM 1760 C CA . LEU A 1 226 ? 17.213 -2.807 -19.512 1.00 91.75 226 LEU A CA 1
ATOM 1761 C C . LEU A 1 226 ? 17.208 -4.016 -18.574 1.00 91.75 226 LEU A C 1
ATOM 1763 O O . LEU A 1 226 ? 17.563 -5.124 -18.980 1.00 91.75 226 LEU A O 1
ATOM 1767 N N . ILE A 1 227 ? 16.792 -3.802 -17.329 1.00 90.81 227 ILE A N 1
ATOM 1768 C CA . ILE A 1 227 ? 16.732 -4.844 -16.303 1.00 90.81 227 ILE A CA 1
ATOM 1769 C C . ILE A 1 227 ? 15.315 -5.412 -16.246 1.00 90.81 227 ILE A C 1
ATOM 1771 O O . ILE A 1 227 ? 14.377 -4.723 -15.855 1.00 90.81 227 ILE A O 1
ATOM 1775 N N . ILE A 1 228 ? 15.146 -6.681 -16.598 1.00 93.38 228 ILE A N 1
ATOM 1776 C CA . ILE A 1 228 ? 13.890 -7.404 -16.414 1.00 93.38 228 ILE A CA 1
ATOM 1777 C C . ILE A 1 228 ? 13.892 -8.031 -15.026 1.00 93.38 228 ILE A C 1
ATOM 1779 O O . ILE A 1 228 ? 14.753 -8.848 -14.693 1.00 93.38 228 ILE A O 1
ATOM 1783 N N . LYS A 1 229 ? 12.925 -7.628 -14.210 1.00 91.50 229 LYS A N 1
ATOM 1784 C CA . LYS A 1 229 ? 12.857 -8.005 -12.805 1.00 91.50 229 LYS A CA 1
ATOM 1785 C C . LYS A 1 229 ? 12.481 -9.467 -12.586 1.00 91.50 229 LYS A C 1
ATOM 1787 O O . LYS A 1 229 ? 11.510 -9.938 -13.181 1.00 91.50 229 LYS A O 1
ATOM 1792 N N . ALA A 1 230 ? 13.211 -10.136 -11.686 1.00 91.88 230 ALA A N 1
ATOM 1793 C CA . ALA A 1 230 ? 12.973 -11.512 -11.243 1.00 91.88 230 ALA A CA 1
ATOM 1794 C C . ALA A 1 230 ? 11.502 -11.744 -10.899 1.00 91.88 230 ALA A C 1
ATOM 1796 O O . ALA A 1 230 ? 10.948 -11.017 -10.081 1.00 91.88 230 ALA A O 1
ATOM 1797 N N . ASN A 1 231 ? 10.880 -12.747 -11.519 1.00 92.44 231 ASN A N 1
ATOM 1798 C CA . ASN A 1 231 ? 9.432 -12.965 -11.473 1.00 92.44 231 ASN A CA 1
ATOM 1799 C C . ASN A 1 231 ? 9.027 -14.359 -10.965 1.00 92.44 231 ASN A C 1
ATOM 1801 O O . ASN A 1 231 ? 7.848 -14.716 -10.998 1.00 92.44 231 ASN A O 1
ATOM 1805 N N . SER A 1 232 ? 9.981 -15.164 -10.488 1.00 90.69 232 SER A N 1
ATOM 1806 C CA . SER A 1 232 ? 9.670 -16.463 -9.885 1.00 90.69 232 SER A CA 1
ATOM 1807 C C . SER A 1 232 ? 8.865 -16.310 -8.596 1.00 90.69 232 SER A C 1
ATOM 1809 O O . SER A 1 232 ? 7.952 -17.105 -8.372 1.00 90.69 232 SER A O 1
ATOM 1811 N N . LYS A 1 233 ? 9.138 -15.262 -7.803 1.00 90.31 233 LYS A N 1
ATOM 1812 C CA . LYS A 1 233 ? 8.366 -14.899 -6.611 1.00 90.31 233 LYS A CA 1
ATOM 1813 C C . LYS A 1 233 ? 7.116 -14.111 -7.000 1.00 90.31 233 LYS A C 1
ATOM 1815 O O . LYS A 1 233 ? 7.190 -12.989 -7.496 1.00 90.31 233 LYS A O 1
ATOM 1820 N N 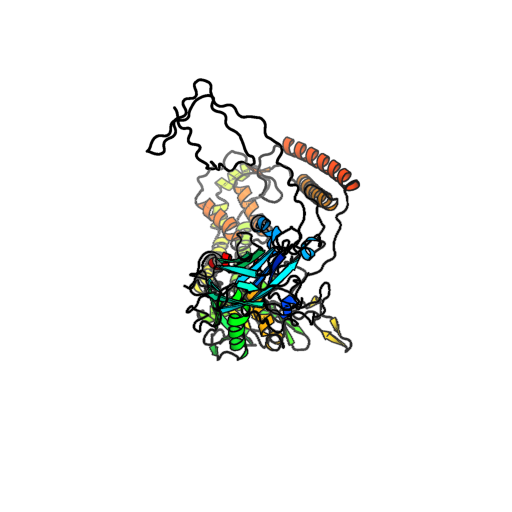. ARG A 1 234 ? 5.962 -14.719 -6.754 1.00 91.25 234 ARG A N 1
ATOM 1821 C CA . ARG A 1 234 ? 4.634 -14.167 -7.030 1.00 91.25 234 ARG A CA 1
ATOM 1822 C C . ARG A 1 234 ? 3.744 -14.340 -5.811 1.00 91.25 234 ARG A C 1
ATOM 1824 O O . ARG A 1 234 ? 3.941 -15.259 -5.011 1.00 91.25 234 ARG A O 1
ATOM 1831 N N . TYR A 1 235 ? 2.749 -13.471 -5.702 1.00 92.31 235 TYR A N 1
ATOM 1832 C CA . TYR A 1 235 ? 1.791 -13.511 -4.610 1.00 92.31 235 TYR A CA 1
ATOM 1833 C C . TYR A 1 235 ? 0.357 -13.452 -5.125 1.00 92.31 235 TYR A C 1
ATOM 1835 O O . TYR A 1 235 ? 0.098 -12.891 -6.188 1.00 92.31 235 TYR A O 1
ATOM 1843 N N . SER A 1 236 ? -0.583 -13.978 -4.349 1.00 93.12 236 SER A N 1
ATOM 1844 C CA . SER A 1 236 ? -2.006 -13.729 -4.534 1.00 93.12 236 SER A CA 1
ATOM 1845 C C . SER A 1 236 ? -2.693 -13.277 -3.251 1.00 93.12 236 SER A C 1
ATOM 1847 O O . SER A 1 236 ? -2.150 -13.389 -2.150 1.00 93.12 236 SER A O 1
ATOM 1849 N N . THR A 1 237 ? -3.876 -12.694 -3.394 1.00 94.19 237 THR A N 1
ATOM 1850 C CA . THR A 1 237 ? -4.726 -12.269 -2.282 1.00 94.19 237 THR A CA 1
ATOM 1851 C C . THR A 1 237 ? -6.188 -12.312 -2.695 1.00 94.19 237 THR A C 1
ATOM 1853 O O . THR A 1 237 ? -6.519 -12.058 -3.853 1.00 94.19 237 THR A O 1
ATOM 1856 N N . ILE A 1 238 ? -7.067 -12.611 -1.746 1.00 96.31 238 ILE A N 1
ATOM 1857 C CA . ILE A 1 238 ? -8.511 -12.518 -1.938 1.00 96.31 238 ILE A CA 1
ATOM 1858 C C . ILE A 1 238 ? -8.935 -11.078 -1.661 1.00 96.31 238 ILE A C 1
ATOM 1860 O O . ILE A 1 238 ? -8.670 -10.543 -0.589 1.00 96.31 238 ILE A O 1
ATOM 1864 N N . ILE A 1 239 ? -9.638 -10.453 -2.597 1.00 98.12 239 ILE A N 1
ATOM 1865 C CA . ILE A 1 239 ? -10.312 -9.174 -2.384 1.00 98.12 239 ILE A CA 1
ATOM 1866 C C . ILE A 1 239 ? -11.724 -9.499 -1.894 1.00 98.12 239 ILE A C 1
ATOM 1868 O O . ILE A 1 239 ? -12.553 -9.962 -2.675 1.00 98.12 239 ILE A O 1
ATOM 1872 N N . GLN A 1 240 ? -12.004 -9.275 -0.608 1.00 98.19 240 GLN A N 1
ATOM 1873 C CA . GLN A 1 240 ? -13.318 -9.492 0.006 1.00 98.19 240 GLN A CA 1
ATOM 1874 C C . GLN A 1 240 ? -14.027 -8.147 0.219 1.00 98.19 240 GLN A C 1
ATOM 1876 O O . GLN A 1 240 ? -13.713 -7.436 1.179 1.00 98.19 240 GLN A O 1
ATOM 1881 N N . PRO A 1 241 ? -15.014 -7.782 -0.623 1.00 98.50 241 PRO A N 1
ATOM 1882 C CA . PRO A 1 241 ? -15.859 -6.631 -0.352 1.00 98.50 241 PRO A CA 1
ATOM 1883 C C . PRO A 1 241 ? -16.798 -6.926 0.819 1.00 98.50 241 PRO A C 1
ATOM 1885 O O . PRO A 1 241 ? -17.380 -8.017 0.895 1.00 98.50 241 PRO A O 1
ATOM 1888 N N . VAL A 1 242 ? -16.967 -5.947 1.706 1.00 98.31 242 VAL A N 1
ATOM 1889 C CA . VAL A 1 242 ? -17.867 -6.020 2.860 1.00 98.31 242 VAL A CA 1
ATOM 1890 C C . VAL A 1 242 ? -18.716 -4.748 2.941 1.00 98.31 242 VAL A C 1
ATOM 1892 O O . VAL A 1 242 ? -18.202 -3.667 3.216 1.00 98.31 242 VAL A O 1
ATOM 1895 N N . GLU A 1 243 ? -20.023 -4.867 2.715 1.00 98.19 243 GLU A N 1
ATOM 1896 C CA . GLU A 1 243 ? -20.992 -3.785 2.892 1.00 98.19 243 GLU A CA 1
ATOM 1897 C C . GLU A 1 243 ? -21.312 -3.591 4.378 1.00 98.19 243 GLU A C 1
ATOM 1899 O O . GLU A 1 243 ? -21.829 -4.495 5.042 1.00 98.19 243 GLU A O 1
ATOM 1904 N N . ILE A 1 244 ? -21.061 -2.387 4.882 1.00 97.56 244 ILE A N 1
ATOM 1905 C CA . ILE A 1 244 ? -21.477 -1.941 6.208 1.00 97.56 244 ILE A CA 1
ATOM 1906 C C . ILE A 1 244 ? -22.729 -1.081 6.069 1.00 97.56 244 ILE A C 1
ATOM 1908 O O . ILE A 1 244 ? -22.682 0.004 5.477 1.00 97.56 244 ILE A O 1
ATOM 1912 N N . VAL A 1 245 ? -23.828 -1.550 6.660 1.00 97.06 245 VAL A N 1
ATOM 1913 C CA . VAL A 1 245 ? -25.079 -0.791 6.761 1.00 97.06 245 VAL A CA 1
ATOM 1914 C C . VAL A 1 245 ? -25.258 -0.254 8.176 1.00 97.06 245 VAL A C 1
ATOM 1916 O O . VAL A 1 245 ? -25.234 -1.020 9.139 1.00 97.06 245 VAL A O 1
ATOM 1919 N N . PHE A 1 246 ? -25.476 1.051 8.302 1.00 95.06 246 PHE A N 1
ATOM 1920 C CA . PHE A 1 246 ? -25.715 1.729 9.574 1.00 95.06 246 PHE A CA 1
ATOM 1921 C C . PHE A 1 246 ? -27.221 1.868 9.820 1.00 95.06 246 PHE A C 1
ATOM 1923 O O . PHE A 1 246 ? -27.911 2.620 9.139 1.00 95.06 246 PHE A O 1
ATOM 1930 N N . SER A 1 247 ? -27.735 1.157 10.825 1.00 93.69 247 SER A N 1
ATOM 1931 C CA . SER A 1 247 ? -29.168 1.098 11.154 1.00 93.69 247 SER A CA 1
ATOM 1932 C C . SER A 1 247 ? -29.437 1.468 12.615 1.00 93.69 247 SER A C 1
ATOM 1934 O O . SER A 1 247 ? -28.522 1.523 13.435 1.00 93.69 247 SER A O 1
ATOM 1936 N N . SER A 1 248 ? -30.700 1.717 12.967 1.00 89.44 248 SER A N 1
ATOM 1937 C CA . SER A 1 248 ? -31.133 1.879 14.363 1.00 89.44 248 SER A CA 1
ATOM 1938 C C . SER A 1 248 ? -31.103 0.564 15.148 1.00 89.44 248 SER A C 1
ATOM 1940 O O . SER A 1 248 ? -30.951 0.582 16.368 1.00 89.44 248 SER A O 1
ATOM 1942 N N . GLN A 1 249 ? -31.239 -0.570 14.456 1.00 85.44 249 GLN A N 1
ATOM 1943 C CA . GLN A 1 249 ? -31.160 -1.909 15.033 1.00 85.44 249 GLN A CA 1
ATOM 1944 C C . GLN A 1 249 ? -29.985 -2.672 14.429 1.00 85.44 249 GLN A C 1
ATOM 1946 O O . GLN A 1 249 ? -29.842 -2.755 13.208 1.00 85.44 249 GLN A O 1
ATOM 1951 N N . GLU A 1 250 ? -29.152 -3.233 15.301 1.00 85.94 250 GLU A N 1
ATOM 1952 C CA . GLU A 1 250 ? -28.019 -4.068 14.916 1.00 85.94 250 GLU A CA 1
ATOM 1953 C C . GLU A 1 250 ? -28.478 -5.465 14.482 1.00 85.94 250 GLU A C 1
ATOM 1955 O O . GLU A 1 250 ? -29.382 -6.051 15.079 1.00 85.94 250 GLU A O 1
ATOM 1960 N N . ASN A 1 251 ? -27.821 -6.014 13.458 1.00 83.81 251 ASN A N 1
ATOM 1961 C CA . ASN A 1 251 ? -27.958 -7.411 13.065 1.00 83.81 251 ASN A CA 1
ATOM 1962 C C . ASN A 1 251 ? -26.588 -7.943 12.622 1.00 83.81 251 ASN A C 1
ATOM 1964 O O . ASN A 1 251 ? -26.172 -7.765 11.475 1.00 83.81 251 ASN A O 1
ATOM 1968 N N . LEU A 1 252 ? -25.898 -8.611 13.550 1.00 80.81 252 LEU A N 1
ATOM 1969 C CA . LEU A 1 252 ? -24.569 -9.197 13.344 1.00 80.81 252 LEU A CA 1
ATOM 1970 C C . LEU A 1 252 ? -24.642 -10.600 12.738 1.00 80.81 252 LEU A C 1
ATOM 1972 O O . LEU A 1 252 ? -23.984 -11.528 13.195 1.00 80.81 252 LEU A O 1
ATOM 1976 N N . ASN A 1 253 ? -25.441 -10.749 11.686 1.00 86.00 253 ASN A N 1
ATOM 1977 C CA . ASN A 1 253 ? -25.364 -11.897 10.797 1.00 86.00 253 ASN A CA 1
ATOM 1978 C C . ASN A 1 253 ? -24.693 -11.466 9.498 1.00 86.00 253 ASN A C 1
ATOM 1980 O O . ASN A 1 253 ? -25.086 -10.468 8.892 1.00 86.00 253 ASN A O 1
ATOM 1984 N N . VAL A 1 254 ? -23.707 -12.242 9.051 1.00 91.06 254 VAL A N 1
ATOM 1985 C CA . VAL A 1 254 ? -23.120 -12.052 7.726 1.00 91.06 254 VAL A CA 1
ATOM 1986 C C . VAL A 1 254 ? -24.086 -12.589 6.679 1.00 91.06 254 VAL A C 1
ATOM 1988 O O . VAL A 1 254 ? -24.437 -13.770 6.687 1.00 91.06 254 VAL A O 1
ATOM 1991 N N . VAL A 1 255 ? -24.499 -11.720 5.761 1.00 94.31 255 VAL A N 1
ATOM 1992 C CA . VAL A 1 255 ? -25.295 -12.090 4.587 1.00 94.31 255 VAL A CA 1
ATOM 1993 C C . VAL A 1 255 ? -24.427 -11.958 3.346 1.00 94.31 255 VAL A C 1
ATOM 1995 O O . VAL A 1 255 ? -23.772 -10.936 3.157 1.00 94.31 255 VAL A O 1
ATOM 1998 N N . SER A 1 256 ? -24.445 -12.964 2.476 1.00 96.44 256 SER A N 1
ATOM 1999 C CA . SER A 1 256 ? -23.763 -12.888 1.186 1.00 96.44 256 SER A CA 1
ATOM 2000 C C . SER A 1 256 ? -24.685 -12.312 0.115 1.00 96.44 256 SER A C 1
ATOM 2002 O O . SER A 1 256 ? -25.818 -12.765 -0.058 1.00 96.44 256 SER A O 1
ATOM 2004 N N . ILE A 1 257 ? -24.192 -11.324 -0.625 1.00 97.19 257 ILE A N 1
ATOM 2005 C CA . ILE A 1 257 ? -24.895 -10.656 -1.721 1.00 97.19 257 ILE A CA 1
ATOM 2006 C C . ILE A 1 257 ? -24.045 -10.688 -3.002 1.00 97.19 257 ILE A C 1
ATOM 2008 O O . ILE A 1 257 ? -22.820 -10.828 -2.934 1.00 97.19 257 ILE A O 1
ATOM 2012 N N . PRO A 1 258 ? -24.656 -10.564 -4.194 1.00 97.69 258 PRO A N 1
ATOM 2013 C CA . PRO A 1 258 ? -23.900 -10.487 -5.439 1.00 97.69 258 PRO A CA 1
ATOM 2014 C C . PRO A 1 258 ? -22.907 -9.321 -5.440 1.00 97.69 258 PRO A C 1
ATOM 2016 O O . PRO A 1 258 ? -23.220 -8.227 -4.971 1.00 97.69 258 PRO A O 1
ATOM 2019 N N . ASN A 1 259 ? -21.729 -9.542 -6.025 1.00 97.25 259 ASN A N 1
ATOM 2020 C CA . ASN A 1 259 ? -20.738 -8.484 -6.199 1.00 97.25 259 ASN A CA 1
ATOM 2021 C C . ASN A 1 259 ? -21.282 -7.350 -7.073 1.00 97.25 259 ASN A C 1
ATOM 2023 O O . ASN A 1 259 ? -21.784 -7.588 -8.177 1.00 97.25 259 ASN A O 1
ATOM 2027 N N . ALA A 1 260 ? -21.112 -6.112 -6.606 1.00 92.44 260 ALA A N 1
ATOM 2028 C CA . ALA A 1 260 ? -21.383 -4.931 -7.415 1.00 92.44 260 ALA A CA 1
ATOM 2029 C C . ALA A 1 260 ? -20.472 -4.906 -8.665 1.00 92.44 260 ALA A C 1
ATOM 2031 O O . ALA A 1 260 ? -19.310 -5.318 -8.571 1.00 92.44 260 ALA A O 1
ATOM 2032 N N . PRO A 1 261 ? -20.940 -4.382 -9.819 1.00 93.69 261 PRO A N 1
ATOM 2033 C CA . PRO A 1 261 ? -20.134 -4.297 -11.044 1.00 93.69 261 PRO A CA 1
ATOM 2034 C C . PRO A 1 261 ? -18.776 -3.612 -10.846 1.00 93.69 261 PRO A C 1
ATOM 2036 O O . PRO A 1 261 ? -17.781 -4.046 -11.422 1.00 93.69 261 PRO A O 1
ATOM 2039 N N . LEU A 1 262 ? -18.725 -2.604 -9.967 1.00 94.50 262 LEU A N 1
ATOM 2040 C CA . LEU A 1 262 ? -17.503 -1.888 -9.600 1.00 94.50 262 LEU A CA 1
ATOM 2041 C C . LEU A 1 262 ? -16.373 -2.829 -9.157 1.00 94.50 262 LEU A C 1
ATOM 2043 O O . LEU A 1 262 ? -15.235 -2.639 -9.571 1.00 94.50 262 LEU A O 1
ATOM 2047 N N . PHE A 1 263 ? -16.668 -3.851 -8.347 1.00 95.75 263 PHE A N 1
ATOM 2048 C CA . PHE A 1 263 ? -15.632 -4.739 -7.810 1.00 95.75 263 PHE A CA 1
ATOM 2049 C C . PHE A 1 263 ? -15.049 -5.679 -8.868 1.00 95.75 263 PHE A C 1
ATOM 2051 O O . PHE A 1 263 ? -13.873 -6.021 -8.790 1.00 95.75 263 PHE A O 1
ATOM 2058 N N . LYS A 1 264 ? -15.832 -6.032 -9.897 1.00 95.44 264 LYS A N 1
ATOM 2059 C CA . LYS A 1 264 ? -15.337 -6.805 -11.047 1.00 95.44 264 LYS A CA 1
ATOM 2060 C C . LYS A 1 264 ? -14.380 -5.978 -11.907 1.00 95.44 264 LYS A C 1
ATOM 2062 O O . LYS A 1 264 ? -13.329 -6.462 -12.315 1.00 95.44 264 LYS A O 1
ATOM 2067 N N . GLU A 1 265 ? -14.714 -4.713 -12.159 1.00 95.50 265 GLU A N 1
ATOM 2068 C CA . GLU A 1 265 ? -13.801 -3.806 -12.869 1.00 95.50 265 GLU A CA 1
ATOM 2069 C C . GLU A 1 265 ? -12.567 -3.461 -12.022 1.00 95.50 265 GLU A C 1
ATOM 2071 O O . GLU A 1 265 ? -11.465 -3.333 -12.560 1.00 95.50 265 GLU A O 1
ATOM 2076 N N . LEU A 1 266 ? -12.717 -3.380 -10.696 1.00 96.06 266 LEU A N 1
ATOM 2077 C CA . LEU A 1 266 ? -11.598 -3.207 -9.776 1.00 96.06 266 LEU A CA 1
ATOM 2078 C C . LEU A 1 266 ? -10.626 -4.387 -9.828 1.00 96.06 266 LEU A C 1
ATOM 2080 O O . LEU A 1 266 ? -9.437 -4.151 -10.009 1.00 96.06 266 LEU A O 1
ATOM 2084 N N . GLU A 1 267 ? -11.106 -5.629 -9.745 1.00 96.12 267 GLU A N 1
ATOM 2085 C CA . GLU A 1 267 ? -10.283 -6.837 -9.914 1.00 96.12 267 GLU A CA 1
ATOM 2086 C C . GLU A 1 267 ? -9.550 -6.829 -11.263 1.00 96.12 267 GLU A C 1
ATOM 2088 O O . GLU A 1 267 ? -8.340 -7.055 -11.341 1.00 96.12 267 GLU A O 1
ATOM 2093 N N . LYS A 1 268 ? -10.261 -6.497 -12.344 1.00 93.94 268 LYS A N 1
ATOM 2094 C CA . LYS A 1 268 ? -9.671 -6.407 -13.681 1.00 93.94 268 LYS A CA 1
ATOM 2095 C C . LYS A 1 268 ? -8.549 -5.368 -13.746 1.00 93.94 268 LYS A C 1
ATOM 2097 O O . LYS A 1 268 ? -7.496 -5.668 -14.306 1.00 93.94 268 LYS A O 1
ATOM 2102 N N . LYS A 1 269 ? -8.739 -4.168 -13.183 1.00 93.62 269 LYS A N 1
ATOM 2103 C CA . LYS A 1 269 ? -7.703 -3.116 -13.162 1.00 93.62 269 LYS A CA 1
ATOM 2104 C C . LYS A 1 269 ? -6.559 -3.457 -12.200 1.00 93.62 269 LYS A C 1
ATOM 2106 O O . LYS A 1 269 ? -5.398 -3.216 -12.530 1.00 93.62 269 LYS A O 1
ATOM 2111 N N . PHE A 1 270 ? -6.862 -4.084 -11.062 1.00 94.19 270 PHE A N 1
ATOM 2112 C CA . PHE A 1 270 ? -5.878 -4.618 -10.116 1.00 94.19 270 PHE A CA 1
ATOM 2113 C C . PHE A 1 270 ? -4.906 -5.559 -10.837 1.00 94.19 270 PHE A C 1
ATOM 2115 O O . PHE A 1 270 ? -3.691 -5.366 -10.778 1.00 94.19 270 PHE A O 1
ATOM 2122 N N . ASN A 1 271 ? -5.456 -6.512 -11.595 1.00 92.81 271 ASN A N 1
ATOM 2123 C CA . ASN A 1 271 ? -4.701 -7.564 -12.264 1.00 92.81 271 ASN A CA 1
ATOM 2124 C C . ASN A 1 271 ? -4.088 -7.158 -13.604 1.00 92.81 271 ASN A C 1
ATOM 2126 O O . ASN A 1 271 ? -3.165 -7.836 -14.046 1.00 92.81 271 ASN A O 1
ATOM 2130 N N . ASN A 1 272 ? -4.562 -6.108 -14.276 1.00 90.19 272 ASN A N 1
ATOM 2131 C CA . ASN A 1 272 ? -4.051 -5.733 -15.601 1.00 90.19 272 ASN A CA 1
ATOM 2132 C C . ASN A 1 272 ? -3.254 -4.432 -15.632 1.00 90.19 272 ASN A C 1
ATOM 2134 O O . ASN A 1 272 ? -2.606 -4.187 -16.643 1.00 90.19 272 ASN A O 1
ATOM 2138 N N . ASN A 1 273 ? -3.307 -3.603 -14.585 1.00 88.88 273 ASN A N 1
ATOM 2139 C CA . ASN A 1 273 ? -2.701 -2.270 -14.622 1.00 88.88 273 ASN A CA 1
ATOM 2140 C C . ASN A 1 273 ? -1.983 -1.863 -13.333 1.00 88.88 273 ASN A C 1
ATOM 2142 O O . ASN A 1 273 ? -1.056 -1.069 -13.396 1.00 88.88 273 ASN A O 1
ATOM 2146 N N . SER A 1 274 ? -2.458 -2.297 -12.165 1.00 84.81 274 SER A N 1
ATOM 2147 C CA . SER A 1 274 ? -1.941 -1.825 -10.875 1.00 84.81 274 SER A CA 1
ATOM 2148 C C . SER A 1 274 ? -0.925 -2.810 -10.300 1.00 84.81 274 SER A C 1
ATOM 2150 O O . SER A 1 274 ? 0.257 -2.782 -10.634 1.00 84.81 274 SER A O 1
ATOM 2152 N N . PHE A 1 275 ? -1.379 -3.712 -9.433 1.00 91.12 275 PHE A N 1
ATOM 2153 C CA . PHE A 1 275 ? -0.533 -4.606 -8.642 1.00 91.12 275 PHE A CA 1
ATOM 2154 C C . PHE A 1 275 ? 0.077 -5.754 -9.444 1.00 91.12 275 PHE A C 1
ATOM 2156 O O . PHE A 1 275 ? 1.011 -6.411 -8.980 1.00 91.12 275 PHE A O 1
ATOM 2163 N N . ASN A 1 276 ? -0.371 -5.940 -10.684 1.00 88.25 276 ASN A N 1
ATOM 2164 C CA . ASN A 1 276 ? 0.275 -6.837 -11.627 1.00 88.25 276 ASN A CA 1
ATOM 2165 C C . ASN A 1 276 ? 1.758 -6.479 -11.816 1.00 88.25 276 ASN A C 1
ATOM 2167 O O . ASN A 1 276 ? 2.608 -7.363 -11.821 1.00 88.25 276 ASN A O 1
ATOM 2171 N N . GLN A 1 277 ? 2.099 -5.194 -11.857 1.00 88.19 277 GLN A N 1
ATOM 2172 C CA . GLN A 1 277 ? 3.487 -4.758 -11.993 1.00 88.19 277 GLN A CA 1
ATOM 2173 C C . GLN A 1 277 ? 4.370 -5.312 -10.873 1.00 88.19 277 GLN A C 1
ATOM 2175 O O . GLN A 1 277 ? 5.536 -5.596 -11.122 1.00 88.19 277 GLN A O 1
ATOM 2180 N N . ALA A 1 278 ? 3.801 -5.509 -9.679 1.00 89.12 278 ALA A N 1
ATOM 2181 C CA . ALA A 1 278 ? 4.437 -6.053 -8.483 1.00 89.12 278 ALA A CA 1
ATOM 2182 C C . ALA A 1 278 ? 4.269 -7.576 -8.316 1.00 89.12 278 ALA A C 1
ATOM 2184 O O . ALA A 1 278 ? 4.555 -8.097 -7.241 1.00 89.12 278 ALA A O 1
ATOM 2185 N N . TYR A 1 279 ? 3.812 -8.283 -9.353 1.00 91.69 279 TYR A N 1
ATOM 2186 C CA . TYR A 1 279 ? 3.558 -9.729 -9.353 1.00 91.69 279 TYR A CA 1
ATOM 2187 C C . TYR A 1 279 ? 2.584 -10.201 -8.262 1.00 91.69 279 TYR A C 1
ATOM 2189 O O . TYR A 1 279 ? 2.748 -11.283 -7.691 1.00 91.69 279 TYR A O 1
ATOM 2197 N N . ILE A 1 280 ? 1.573 -9.375 -7.976 1.00 92.44 280 ILE A N 1
ATOM 2198 C CA . ILE A 1 280 ? 0.466 -9.712 -7.082 1.00 92.44 280 ILE A CA 1
ATOM 2199 C C . ILE A 1 280 ? -0.800 -9.914 -7.916 1.00 92.44 280 ILE A C 1
ATOM 2201 O O . ILE A 1 280 ? -1.205 -9.028 -8.674 1.00 92.44 280 ILE A O 1
ATOM 2205 N N . TYR A 1 281 ? -1.433 -11.067 -7.733 1.00 94.06 281 TYR A N 1
ATOM 2206 C CA . TYR A 1 281 ? -2.736 -11.405 -8.287 1.00 94.06 281 TYR A CA 1
ATOM 2207 C C . TYR A 1 281 ? -3.842 -11.202 -7.241 1.00 94.06 281 TYR A C 1
ATOM 2209 O O . TYR A 1 281 ? -3.740 -11.674 -6.112 1.00 94.06 281 TYR A O 1
ATOM 2217 N N . GLY A 1 282 ? -4.900 -10.484 -7.600 1.00 95.31 282 GLY A N 1
ATOM 2218 C CA . GLY A 1 282 ? -6.087 -10.317 -6.766 1.00 95.31 282 GLY A CA 1
ATOM 2219 C C . GLY A 1 282 ? -7.219 -11.202 -7.271 1.00 95.31 282 GLY A C 1
ATOM 2220 O O . GLY A 1 282 ? -7.623 -11.057 -8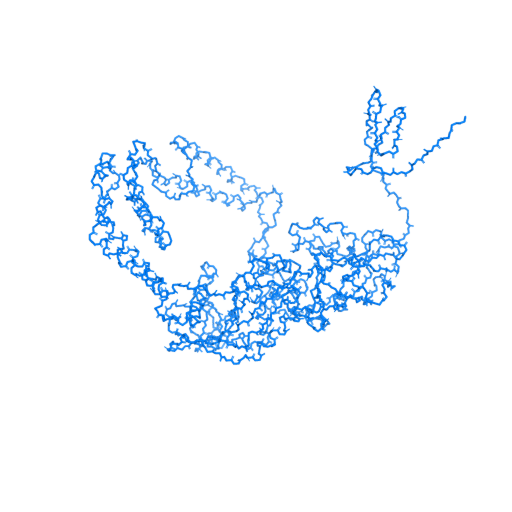.420 1.00 95.31 282 GLY A O 1
ATOM 2221 N N . GLU A 1 283 ? -7.752 -12.076 -6.425 1.00 96.25 283 GLU A N 1
ATOM 2222 C CA . GLU A 1 283 ? -8.955 -12.858 -6.715 1.00 96.25 283 GLU A CA 1
ATOM 2223 C C . GLU A 1 283 ? -10.151 -12.221 -6.007 1.00 96.25 283 GLU A C 1
ATOM 2225 O O . GLU A 1 283 ? -10.164 -12.091 -4.782 1.00 96.25 283 GLU A O 1
ATOM 2230 N N . LEU A 1 284 ? -11.171 -11.804 -6.753 1.00 97.94 284 LEU A N 1
ATOM 2231 C CA . LEU A 1 284 ? -12.391 -11.288 -6.145 1.00 97.94 284 LEU A CA 1
ATOM 2232 C C . LEU A 1 284 ? -13.161 -12.427 -5.468 1.00 97.94 284 LEU A C 1
ATOM 2234 O O . LEU A 1 284 ? -13.527 -13.413 -6.108 1.00 97.94 284 LEU A O 1
ATOM 2238 N N . ALA A 1 285 ? -13.482 -12.258 -4.182 1.00 97.69 285 ALA A N 1
ATOM 2239 C CA . ALA A 1 285 ? -14.326 -13.203 -3.461 1.00 97.69 285 ALA A CA 1
ATOM 2240 C C . ALA A 1 285 ? -15.658 -13.428 -4.214 1.00 97.69 285 ALA A C 1
ATOM 2242 O O . ALA A 1 285 ? -16.223 -12.466 -4.744 1.00 97.69 285 ALA A O 1
ATOM 2243 N N . PRO A 1 286 ? -16.226 -14.652 -4.237 1.00 97.06 286 PRO A N 1
ATOM 2244 C CA . PRO A 1 286 ? -17.394 -14.965 -5.072 1.00 97.06 286 PRO A CA 1
ATOM 2245 C C . PRO A 1 286 ? -18.614 -14.071 -4.816 1.00 97.06 286 PRO A C 1
ATOM 2247 O O . PRO A 1 286 ? -19.423 -13.825 -5.713 1.00 97.06 286 PRO A O 1
ATOM 2250 N N . GLN A 1 287 ? -18.755 -13.607 -3.574 1.00 97.62 287 GLN A N 1
ATOM 2251 C CA . GLN A 1 287 ? -19.847 -12.765 -3.115 1.00 97.62 287 GLN A CA 1
ATOM 2252 C C . GLN A 1 287 ? -19.326 -11.681 -2.172 1.00 97.62 287 GLN A C 1
ATOM 2254 O O . GLN A 1 287 ? -18.361 -11.868 -1.425 1.00 97.62 287 GLN A O 1
ATOM 2259 N N . THR A 1 288 ? -20.025 -10.554 -2.181 1.00 98.38 288 THR A N 1
ATOM 2260 C CA . THR A 1 288 ? -19.832 -9.484 -1.214 1.00 98.38 288 THR A CA 1
ATOM 2261 C C . THR A 1 288 ? -20.512 -9.900 0.078 1.00 98.38 288 THR A C 1
ATOM 2263 O O . THR A 1 288 ? -21.612 -10.451 0.058 1.00 98.38 288 THR A O 1
ATOM 2266 N N . GLN A 1 289 ? -19.870 -9.639 1.206 1.00 97.75 289 GLN A N 1
ATOM 2267 C CA . GLN A 1 289 ? -20.464 -9.880 2.514 1.00 97.75 289 GLN A CA 1
ATOM 2268 C C . GLN A 1 289 ? -21.141 -8.611 3.015 1.00 97.75 289 GLN A C 1
ATOM 2270 O O . GLN A 1 289 ? -20.743 -7.510 2.655 1.00 97.75 289 GLN A O 1
ATOM 2275 N N . LYS A 1 290 ? -22.179 -8.743 3.832 1.00 97.25 290 LYS A N 1
ATOM 2276 C CA . LYS A 1 290 ? -22.938 -7.617 4.371 1.00 97.25 290 LYS A CA 1
ATOM 2277 C C . LYS A 1 290 ? -23.191 -7.821 5.853 1.00 97.25 290 LYS A C 1
ATOM 2279 O O . LYS A 1 290 ? -23.619 -8.905 6.249 1.00 97.25 290 LYS A O 1
ATOM 2284 N N . ILE A 1 291 ? -22.996 -6.761 6.635 1.00 95.06 291 ILE A N 1
ATOM 2285 C CA . ILE A 1 291 ? -23.396 -6.695 8.046 1.00 95.06 291 ILE A CA 1
ATOM 2286 C C . ILE A 1 291 ? -24.171 -5.407 8.335 1.00 95.06 291 ILE A C 1
ATOM 2288 O O . ILE A 1 291 ? -24.014 -4.400 7.640 1.00 95.06 291 ILE A O 1
ATOM 2292 N N . ILE A 1 292 ? -25.012 -5.443 9.371 1.00 94.62 292 ILE A N 1
ATOM 2293 C CA . ILE A 1 292 ? -25.778 -4.283 9.838 1.00 94.62 292 ILE A CA 1
ATOM 2294 C C . ILE A 1 292 ? -25.311 -3.929 11.247 1.00 94.62 292 ILE A C 1
ATOM 2296 O O . ILE A 1 292 ? -25.436 -4.740 12.164 1.00 94.62 292 ILE A O 1
ATOM 2300 N N . VAL A 1 293 ? -24.809 -2.710 11.422 1.00 92.94 293 VAL A N 1
ATOM 2301 C CA . VAL A 1 293 ? -24.276 -2.205 12.693 1.00 92.94 293 VAL A CA 1
ATOM 2302 C C . VAL A 1 293 ? -25.160 -1.094 13.262 1.00 92.94 293 VAL A C 1
ATOM 2304 O O . VAL A 1 293 ? -25.864 -0.398 12.524 1.00 92.94 293 VAL A O 1
ATOM 2307 N N . ASN A 1 294 ? -25.128 -0.913 14.585 1.00 91.75 294 ASN A N 1
ATOM 2308 C CA . ASN A 1 294 ? -25.907 0.132 15.251 1.00 91.75 294 ASN A CA 1
ATOM 2309 C C . ASN A 1 294 ? -25.304 1.526 15.020 1.00 91.75 294 ASN A C 1
ATOM 2311 O O . ASN A 1 294 ? -24.294 1.873 15.626 1.00 91.75 294 ASN A O 1
ATOM 2315 N N . LYS A 1 295 ? -25.973 2.374 14.233 1.00 93.88 295 LYS A N 1
ATOM 2316 C CA . LYS A 1 295 ? -25.572 3.768 13.978 1.00 93.88 295 LYS A CA 1
ATOM 2317 C C . LYS A 1 295 ? -25.356 4.572 15.264 1.00 93.88 295 LYS A C 1
ATOM 2319 O O . LYS A 1 295 ? -24.407 5.352 15.340 1.00 93.88 295 LYS A O 1
ATOM 2324 N N . LYS A 1 296 ? -26.216 4.390 16.272 1.00 91.25 296 LYS A N 1
ATOM 2325 C CA . LYS A 1 296 ? -26.161 5.153 17.526 1.00 91.25 296 LYS A CA 1
ATOM 2326 C C . LYS A 1 296 ? -24.861 4.905 18.289 1.00 91.25 296 LYS A C 1
ATOM 2328 O O . LYS A 1 296 ? -24.314 5.849 18.841 1.00 91.25 296 LYS A O 1
ATOM 2333 N N . GLU A 1 297 ? -24.331 3.684 18.261 1.00 89.06 297 GLU A N 1
ATOM 2334 C CA . GLU A 1 297 ? -23.068 3.350 18.933 1.00 89.06 297 GLU A CA 1
ATOM 2335 C C . GLU A 1 297 ? -21.899 4.189 18.393 1.00 89.06 297 GLU A C 1
ATOM 2337 O O . GLU A 1 297 ? -21.103 4.724 19.162 1.00 89.06 297 GLU A O 1
ATOM 2342 N N . PHE A 1 298 ? -21.831 4.370 17.075 1.00 91.38 298 PHE A N 1
ATOM 2343 C CA . PHE A 1 298 ? -20.765 5.140 16.434 1.00 91.38 298 PHE A CA 1
ATOM 2344 C C . PHE A 1 298 ? -20.914 6.655 16.630 1.00 91.38 298 PHE A C 1
ATOM 2346 O O . PHE A 1 298 ? -19.907 7.360 16.716 1.00 91.38 298 PHE A O 1
ATOM 2353 N N . LEU A 1 299 ? -22.151 7.154 16.713 1.00 91.00 299 LEU A N 1
ATOM 2354 C CA . LEU A 1 299 ? -22.436 8.551 17.054 1.00 91.00 299 LEU A CA 1
ATOM 2355 C C . LEU A 1 299 ? -22.104 8.850 18.522 1.00 91.00 299 LEU A C 1
ATOM 2357 O O . LEU A 1 299 ? -21.428 9.836 18.804 1.00 91.00 299 LEU A O 1
ATOM 2361 N N . ASP A 1 300 ? -22.524 7.982 19.447 1.00 88.25 300 ASP A N 1
ATOM 2362 C CA . ASP A 1 300 ? -22.284 8.146 20.885 1.00 88.25 300 ASP A CA 1
ATOM 2363 C C . ASP A 1 300 ? -20.774 8.096 21.207 1.00 88.25 300 ASP A C 1
ATOM 2365 O O . ASP A 1 300 ? -20.301 8.824 22.079 1.00 88.25 300 ASP A O 1
ATOM 2369 N N . GLN A 1 301 ? -19.996 7.297 20.461 1.00 85.06 301 GLN A N 1
ATOM 2370 C CA . GLN A 1 301 ? -18.526 7.255 20.553 1.00 85.06 301 GLN A CA 1
ATOM 2371 C C . GLN A 1 301 ? -17.815 8.360 19.748 1.00 85.06 301 GLN A C 1
ATOM 2373 O O . GLN A 1 301 ? -16.586 8.414 19.735 1.00 85.06 301 GLN A O 1
ATOM 2378 N N . GLN A 1 302 ? -18.569 9.253 19.097 1.00 89.25 302 GLN A N 1
ATOM 2379 C CA . GLN A 1 302 ? -18.064 10.363 18.283 1.00 89.25 302 GLN A CA 1
ATOM 2380 C C . GLN A 1 302 ? -17.159 9.946 17.112 1.00 89.25 302 GLN A C 1
ATOM 2382 O O . GLN A 1 302 ? -16.331 10.732 16.647 1.00 89.25 302 GLN A O 1
ATOM 2387 N N . TYR A 1 303 ? -17.311 8.722 16.605 1.00 90.06 303 TYR A N 1
ATOM 2388 C CA . TYR A 1 303 ? -16.609 8.284 15.396 1.00 90.06 303 TYR A CA 1
ATOM 2389 C C . TYR A 1 303 ? -17.292 8.768 14.122 1.00 90.06 303 TYR A C 1
ATOM 2391 O O . TYR A 1 303 ? -16.654 8.841 13.074 1.00 90.06 303 TYR A O 1
ATOM 2399 N N . LEU A 1 304 ? -18.580 9.098 14.215 1.00 92.94 304 LEU A N 1
ATOM 2400 C CA . LEU A 1 304 ? -19.362 9.688 13.139 1.00 92.94 304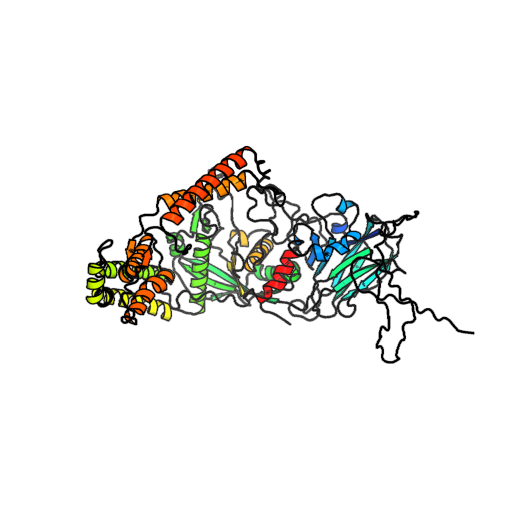 LEU A CA 1
ATOM 2401 C C . LEU A 1 304 ? -19.914 11.046 13.570 1.00 92.94 304 LEU A C 1
ATOM 2403 O O . LEU A 1 304 ? -20.128 11.290 14.757 1.00 92.94 304 LEU A O 1
ATOM 2407 N N . PHE A 1 305 ? -20.183 11.906 12.595 1.00 92.25 305 PHE A N 1
ATOM 2408 C CA . PHE A 1 305 ? -20.910 13.159 12.794 1.00 92.25 305 PHE A CA 1
ATOM 2409 C C . PHE A 1 305 ? -21.837 13.436 11.609 1.00 92.25 305 PHE A C 1
ATOM 2411 O O . PHE A 1 305 ? -21.658 12.875 10.527 1.00 92.25 305 PHE A O 1
ATOM 2418 N N . GLU A 1 306 ? -22.841 14.283 11.818 1.00 92.44 306 GLU A N 1
ATOM 2419 C CA . GLU A 1 306 ? -23.804 14.665 10.784 1.00 92.44 306 GLU A CA 1
ATOM 2420 C C . GLU A 1 306 ? -23.555 16.099 10.307 1.00 92.44 306 GLU A C 1
ATOM 2422 O O . GLU A 1 306 ? -23.254 16.987 11.104 1.00 92.44 306 GLU A O 1
ATOM 2427 N N . LEU A 1 307 ? -23.695 16.318 9.001 1.00 91.81 307 LEU A N 1
ATOM 2428 C CA . LEU A 1 307 ? -23.619 17.625 8.354 1.00 91.81 307 LEU A CA 1
ATOM 2429 C C . LEU A 1 307 ? -24.597 17.636 7.174 1.00 91.81 307 LEU A C 1
ATOM 2431 O O . LEU A 1 307 ? -24.560 16.740 6.336 1.00 91.81 307 LEU A O 1
ATOM 2435 N N . ASN A 1 308 ? -25.497 18.621 7.118 1.00 89.94 308 ASN A N 1
ATOM 2436 C CA . ASN A 1 308 ? -26.524 18.758 6.071 1.00 89.94 308 ASN A CA 1
ATOM 2437 C C . ASN A 1 308 ? -27.359 17.481 5.824 1.00 89.94 308 ASN A C 1
ATOM 2439 O O . ASN A 1 308 ? -27.700 17.158 4.689 1.00 89.94 308 ASN A O 1
ATOM 2443 N N . GLY A 1 309 ? -27.666 16.724 6.884 1.00 88.75 309 GLY A N 1
ATOM 2444 C CA . GLY A 1 309 ? -28.417 15.465 6.784 1.00 88.75 309 GLY A CA 1
ATOM 2445 C C . GLY A 1 309 ? -27.621 14.278 6.223 1.00 88.75 309 GLY A C 1
ATOM 2446 O O . GLY A 1 309 ? -28.188 13.203 6.039 1.00 88.75 309 GLY A O 1
ATOM 2447 N N . LEU A 1 310 ? -26.319 14.447 5.975 1.00 93.31 310 LEU A N 1
ATOM 2448 C CA . LEU A 1 310 ? -25.393 13.392 5.573 1.00 93.31 310 LEU A CA 1
ATOM 2449 C C . LEU A 1 310 ? -24.512 12.973 6.754 1.00 93.31 310 LEU A C 1
ATOM 2451 O O . LEU A 1 310 ? -24.184 13.780 7.624 1.00 93.31 310 LEU A O 1
ATOM 2455 N N . LEU A 1 311 ? -24.122 11.700 6.776 1.00 94.88 311 LEU A N 1
ATOM 2456 C CA . LEU A 1 311 ? -23.276 11.117 7.815 1.00 94.88 311 LEU A CA 1
ATOM 2457 C C . LEU A 1 311 ? -21.820 11.060 7.347 1.00 94.88 311 LEU A C 1
ATOM 2459 O O . LEU A 1 311 ? -21.550 10.655 6.216 1.00 94.88 311 LEU A O 1
ATOM 2463 N N . TYR A 1 312 ? -20.886 11.413 8.225 1.00 94.12 312 TYR A N 1
ATOM 2464 C CA . TYR A 1 312 ? -19.459 11.470 7.921 1.00 94.12 312 TYR A CA 1
ATOM 2465 C C . TYR A 1 312 ? -18.624 10.701 8.940 1.00 94.12 312 TYR A C 1
ATOM 2467 O O . TYR A 1 312 ? -18.909 10.728 10.136 1.00 94.12 312 TYR A O 1
ATOM 2475 N N . GLY A 1 313 ? -17.560 10.053 8.462 1.00 91.69 313 GLY A N 1
ATOM 2476 C CA . GLY A 1 313 ? -16.507 9.483 9.300 1.00 91.69 313 GLY A CA 1
ATOM 2477 C C . GLY A 1 313 ? -15.609 10.573 9.879 1.00 91.69 313 GLY A C 1
ATOM 2478 O O . GLY A 1 313 ? -15.070 11.392 9.133 1.00 91.69 313 GLY A O 1
ATOM 2479 N N . ARG A 1 314 ? -15.417 10.594 11.200 1.00 87.81 314 ARG A N 1
ATOM 2480 C CA . ARG A 1 314 ? -14.623 11.631 11.865 1.00 87.81 314 ARG A CA 1
ATOM 2481 C C . ARG A 1 314 ? -13.119 11.403 11.706 1.00 87.81 314 ARG A C 1
ATOM 2483 O O . ARG A 1 314 ? -12.609 10.304 11.924 1.00 87.81 314 ARG A O 1
ATOM 2490 N N . LYS A 1 315 ? -12.403 12.475 11.370 1.00 79.12 315 LYS A N 1
ATOM 2491 C CA . LYS A 1 315 ? -10.941 12.602 11.402 1.00 79.12 315 LYS A CA 1
ATOM 2492 C C . LYS A 1 315 ? -10.589 13.778 12.323 1.00 79.12 315 LYS A C 1
ATOM 2494 O O . LYS A 1 315 ? -11.258 14.796 12.241 1.00 79.12 315 LYS A O 1
ATOM 2499 N N . GLU A 1 316 ? -9.572 13.656 13.170 1.00 66.06 316 GLU A N 1
ATOM 2500 C CA . GLU A 1 316 ? -9.029 14.787 13.943 1.00 66.06 316 GLU A CA 1
ATOM 2501 C C . GLU A 1 316 ? -7.611 15.092 13.444 1.00 66.06 316 GLU A C 1
ATOM 2503 O O . GLU A 1 316 ? -6.781 14.187 13.390 1.00 66.06 316 GLU A O 1
ATOM 2508 N N . GLU A 1 317 ? -7.330 16.339 13.047 1.00 56.81 317 GLU A N 1
ATOM 2509 C CA . GLU A 1 317 ? -5.985 16.761 12.608 1.00 56.81 317 GLU A CA 1
ATOM 2510 C C . GLU A 1 317 ? -5.007 17.057 13.769 1.00 56.81 317 GLU A C 1
ATOM 2512 O O . GLU A 1 317 ? -3.811 17.186 13.520 1.00 56.81 317 GLU A O 1
ATOM 2517 N N . LYS A 1 318 ? -5.472 17.189 15.025 1.00 49.56 318 LYS A N 1
ATOM 2518 C CA . LYS A 1 318 ? -4.678 17.802 16.117 1.00 49.56 318 LYS A CA 1
ATOM 2519 C C . LYS A 1 318 ? -4.082 16.875 17.185 1.00 49.56 318 LYS A C 1
ATOM 2521 O O . LYS A 1 318 ? -3.225 17.355 17.915 1.00 49.56 318 LYS A O 1
ATOM 2526 N N . ASP A 1 319 ? -4.443 15.596 17.259 1.00 40.34 319 ASP A N 1
ATOM 2527 C CA . ASP A 1 319 ? -3.860 14.651 18.226 1.00 40.34 319 ASP A CA 1
ATOM 2528 C C . ASP A 1 319 ? -3.575 13.294 17.567 1.00 40.34 319 ASP A C 1
ATOM 2530 O O . ASP A 1 319 ? -4.465 12.703 16.960 1.00 40.34 319 ASP A O 1
ATOM 2534 N N . ASP A 1 320 ? -2.333 12.814 17.717 1.00 48.06 320 ASP A N 1
ATOM 2535 C CA . ASP A 1 320 ? -1.847 11.456 17.410 1.00 48.06 320 ASP A CA 1
ATOM 2536 C C . ASP A 1 320 ? -2.489 10.845 16.139 1.00 48.06 320 ASP A C 1
ATOM 2538 O O . ASP A 1 320 ? -3.442 10.068 16.237 1.00 48.06 320 ASP A O 1
ATOM 2542 N N . GLU A 1 321 ? -1.967 11.254 14.967 1.00 56.00 321 GLU A N 1
ATOM 2543 C CA . GLU A 1 321 ? -2.532 11.337 13.591 1.00 56.00 321 GLU A CA 1
ATOM 2544 C C . GLU A 1 321 ? -3.589 10.323 13.078 1.00 56.00 321 GLU A C 1
ATOM 2546 O O . GLU A 1 321 ? -4.136 10.530 12.001 1.00 56.00 321 GLU A O 1
ATOM 2551 N N . ASP A 1 322 ? -3.969 9.267 13.794 1.00 66.00 322 ASP A N 1
ATOM 2552 C CA . ASP A 1 322 ? -5.004 8.314 13.371 1.00 66.00 322 ASP A CA 1
ATOM 2553 C C . ASP A 1 322 ? -5.805 7.686 14.535 1.00 66.00 322 ASP A C 1
ATOM 2555 O O . ASP A 1 322 ? -6.465 6.660 14.352 1.00 66.00 322 ASP A O 1
ATOM 2559 N N . LYS A 1 323 ? -5.779 8.246 15.753 1.00 76.56 323 LYS A N 1
ATOM 2560 C CA . LYS A 1 323 ? -6.384 7.605 16.942 1.00 76.56 323 LYS A CA 1
ATOM 2561 C C . LYS A 1 323 ? -7.871 7.260 16.783 1.00 76.56 323 LYS A C 1
ATOM 2563 O O . LYS A 1 323 ? -8.260 6.119 17.040 1.00 76.56 323 LYS A O 1
ATOM 2568 N N . LEU A 1 324 ? -8.707 8.208 16.350 1.00 79.44 324 LEU A N 1
ATOM 2569 C CA . LEU A 1 324 ? -10.143 7.956 16.148 1.00 79.44 324 LEU A CA 1
ATOM 2570 C C . LEU A 1 324 ? -10.406 6.974 15.004 1.00 79.44 324 LEU A C 1
ATOM 2572 O O . LEU A 1 324 ? -11.237 6.082 15.149 1.00 79.44 324 LEU A O 1
ATOM 2576 N N . ARG A 1 325 ? -9.653 7.073 13.904 1.00 80.88 325 ARG A N 1
ATOM 2577 C CA . ARG A 1 325 ? -9.751 6.137 12.773 1.00 80.88 325 ARG A CA 1
ATOM 2578 C C . ARG A 1 325 ? -9.395 4.717 13.185 1.00 80.88 325 ARG A C 1
ATOM 2580 O O . ARG A 1 325 ? -10.118 3.788 12.852 1.00 80.88 325 ARG A O 1
ATOM 2587 N N . LYS A 1 326 ? -8.328 4.536 13.968 1.00 83.38 326 LYS A N 1
ATOM 2588 C CA . LYS A 1 326 ? -7.949 3.231 14.529 1.00 83.38 326 LYS A CA 1
ATOM 2589 C C . LYS A 1 326 ? -9.069 2.647 15.390 1.00 83.38 326 LYS A C 1
ATOM 2591 O O . LYS A 1 326 ? -9.344 1.454 15.281 1.00 83.38 326 LYS A O 1
ATOM 2596 N N . LYS A 1 327 ? -9.739 3.469 16.205 1.00 84.62 327 LYS A N 1
ATOM 2597 C CA . LYS A 1 327 ? -10.884 3.036 17.023 1.00 84.62 327 LYS A CA 1
ATOM 2598 C C . LYS A 1 327 ? -12.111 2.680 16.182 1.00 84.62 327 LYS A C 1
ATOM 2600 O O . LYS A 1 327 ? -12.677 1.611 16.385 1.00 84.62 327 LYS A O 1
ATOM 2605 N N . PHE A 1 328 ? -12.470 3.518 15.208 1.00 87.56 328 PHE A N 1
ATOM 2606 C CA . PHE A 1 328 ? -13.538 3.232 14.247 1.00 87.56 328 PHE A CA 1
ATOM 2607 C C . PHE A 1 328 ? -13.281 1.911 13.509 1.00 87.56 328 PHE A C 1
ATOM 2609 O O . PHE A 1 328 ? -14.144 1.033 13.503 1.00 87.56 328 PHE A O 1
ATOM 2616 N N . ASN A 1 329 ? -12.070 1.736 12.966 1.00 88.19 329 ASN A N 1
ATOM 2617 C CA . ASN A 1 329 ? -11.664 0.518 12.271 1.00 88.19 329 ASN A CA 1
ATOM 2618 C C . ASN A 1 329 ? -11.762 -0.703 13.189 1.00 88.19 329 ASN A C 1
ATOM 2620 O O . ASN A 1 329 ? -12.358 -1.708 12.820 1.00 88.19 329 ASN A O 1
ATOM 2624 N N . SER A 1 330 ? -11.222 -0.599 14.407 1.00 85.00 330 SER A N 1
ATOM 2625 C CA . SER A 1 330 ? -11.247 -1.693 15.384 1.00 85.00 330 SER A CA 1
ATOM 2626 C C . SER A 1 330 ? -12.675 -2.118 15.722 1.00 85.00 330 SER A C 1
ATOM 2628 O O . SER A 1 330 ? -12.948 -3.313 15.825 1.00 85.00 330 SER A O 1
ATOM 2630 N N . LEU A 1 331 ? -13.600 -1.160 15.853 1.00 86.88 331 LEU A N 1
ATOM 2631 C CA . LEU A 1 331 ? -15.003 -1.455 16.125 1.00 86.88 331 LEU A CA 1
ATOM 2632 C C . LEU A 1 331 ? -15.673 -2.158 14.935 1.00 86.88 331 LEU A C 1
ATOM 2634 O O . LEU A 1 331 ? -16.299 -3.196 15.134 1.00 86.88 331 LEU A O 1
ATOM 2638 N N . ILE A 1 332 ? -15.505 -1.657 13.705 1.00 91.12 332 ILE A N 1
ATOM 2639 C CA . ILE A 1 332 ? -16.058 -2.302 12.498 1.00 91.12 332 ILE A CA 1
ATOM 2640 C C . ILE A 1 332 ? -15.492 -3.714 12.311 1.00 91.12 332 ILE A C 1
ATOM 2642 O O . ILE A 1 332 ? -16.255 -4.666 12.138 1.00 91.12 332 ILE A O 1
ATOM 2646 N N . GLU A 1 333 ? -14.170 -3.868 12.391 1.00 89.56 333 GLU A N 1
ATOM 2647 C CA . GLU A 1 333 ? -13.485 -5.154 12.226 1.00 89.56 333 GLU A CA 1
ATOM 2648 C C . GLU A 1 333 ? -13.916 -6.164 13.299 1.00 89.56 333 GLU A C 1
ATOM 2650 O O . GLU A 1 333 ? -14.157 -7.332 12.985 1.00 89.56 333 GLU A O 1
ATOM 2655 N N . SER A 1 334 ? -14.085 -5.719 14.548 1.00 82.38 334 SER A N 1
ATOM 2656 C CA . SER A 1 334 ? -14.583 -6.547 15.653 1.00 82.38 334 SER A CA 1
ATOM 2657 C C . SER A 1 334 ? -16.030 -6.998 15.431 1.00 82.38 334 SER A C 1
ATOM 2659 O O . SER A 1 334 ? -16.342 -8.184 15.574 1.00 82.38 334 SER A O 1
ATOM 2661 N N . LYS A 1 335 ? -16.919 -6.085 15.013 1.00 86.12 335 LYS A N 1
ATOM 2662 C CA . LYS A 1 335 ? -18.328 -6.395 14.707 1.00 86.12 335 LYS A CA 1
ATOM 2663 C C . LYS A 1 335 ? -18.442 -7.390 13.553 1.00 86.12 335 LYS A C 1
ATOM 2665 O O . LYS A 1 335 ? -19.185 -8.365 13.656 1.00 86.12 335 LYS A O 1
ATOM 2670 N N . TYR A 1 336 ? -17.662 -7.195 12.492 1.00 90.81 336 TYR A N 1
ATOM 2671 C CA . TYR A 1 336 ? -17.598 -8.120 11.363 1.00 90.81 336 TYR A CA 1
ATOM 2672 C C . TYR A 1 336 ? -17.048 -9.495 11.763 1.00 90.81 336 TYR A C 1
ATOM 2674 O O . TYR A 1 336 ? -17.646 -10.516 11.430 1.00 90.81 336 TYR A O 1
ATOM 2682 N N . THR A 1 337 ? -15.972 -9.541 12.551 1.00 85.06 337 THR A N 1
ATOM 2683 C CA . THR A 1 337 ? -15.395 -10.806 13.040 1.00 85.06 337 THR A CA 1
ATOM 2684 C C . THR A 1 337 ? -16.361 -11.561 13.954 1.00 85.06 337 THR A C 1
ATOM 2686 O O . THR A 1 337 ? -16.502 -12.779 13.848 1.00 85.06 337 THR A O 1
ATOM 2689 N N . SER A 1 338 ? -17.082 -10.845 14.818 1.00 77.62 338 SER A N 1
ATOM 2690 C CA . SER A 1 338 ? -18.120 -11.428 15.678 1.00 77.62 338 SER A CA 1
ATOM 2691 C C . SER A 1 338 ? -19.255 -12.031 14.848 1.00 77.62 338 SER A C 1
ATOM 2693 O O . SER A 1 338 ? -19.678 -13.159 15.110 1.00 77.62 338 SER A O 1
ATOM 2695 N N . ALA A 1 339 ? -19.691 -11.314 13.805 1.00 84.06 339 ALA A N 1
ATOM 2696 C CA . ALA A 1 339 ? -20.717 -11.778 12.878 1.00 84.06 339 ALA A CA 1
ATOM 2697 C C . ALA A 1 339 ? -20.276 -13.031 12.098 1.00 84.06 339 ALA A C 1
ATOM 2699 O O . ALA A 1 339 ? -21.061 -13.968 11.944 1.00 84.06 339 ALA A O 1
ATOM 2700 N N . LEU A 1 340 ? -19.015 -13.085 11.649 1.00 84.19 340 LEU A N 1
ATOM 2701 C CA . LEU A 1 340 ? -18.435 -14.253 10.974 1.00 84.19 340 LEU A CA 1
ATOM 2702 C C . LEU A 1 340 ? -18.426 -15.495 11.874 1.00 84.19 340 LEU A C 1
ATOM 2704 O O . LEU A 1 340 ? -18.796 -16.585 11.438 1.00 84.19 340 LEU A O 1
ATOM 2708 N N . ASN A 1 341 ? -18.038 -15.324 13.138 1.00 75.12 341 ASN A N 1
ATOM 2709 C CA . ASN A 1 341 ? -17.894 -16.425 14.091 1.00 75.12 341 ASN A CA 1
ATOM 2710 C C . ASN A 1 341 ? -19.204 -16.797 14.807 1.00 75.12 341 ASN A C 1
ATOM 2712 O O . ASN A 1 341 ? -19.205 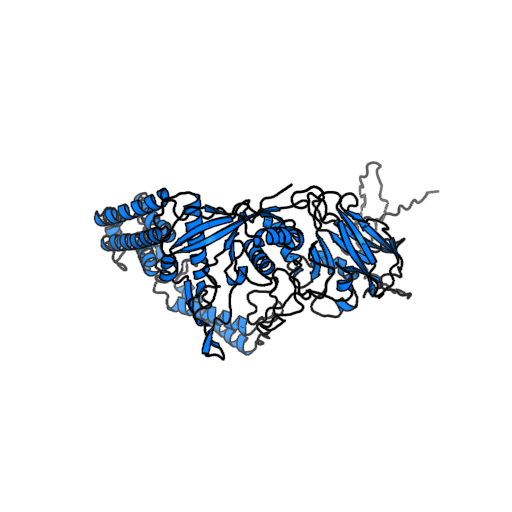-17.718 15.623 1.00 75.12 341 ASN A O 1
ATOM 2716 N N . LYS A 1 342 ? -20.318 -16.108 14.508 1.00 69.00 342 LYS A N 1
ATOM 2717 C CA . LYS A 1 342 ? -21.634 -16.296 15.153 1.00 69.00 342 LYS A CA 1
ATOM 2718 C C . LYS A 1 342 ? -21.570 -16.210 16.683 1.00 69.00 342 LYS A C 1
ATOM 2720 O O . LYS A 1 342 ? -22.307 -16.902 17.386 1.00 69.00 342 LYS A O 1
ATOM 2725 N N . ILE A 1 343 ? -20.677 -15.372 17.200 1.00 58.53 343 ILE A N 1
ATOM 2726 C CA . ILE A 1 343 ? -20.525 -15.157 18.637 1.00 58.53 343 ILE A CA 1
ATOM 2727 C C . ILE A 1 343 ? -21.606 -14.165 19.068 1.00 58.53 343 ILE A C 1
ATOM 2729 O O . ILE A 1 343 ? -21.710 -13.073 18.512 1.00 58.53 343 ILE A O 1
ATOM 2733 N N . SER A 1 344 ? -22.431 -14.540 20.049 1.00 48.31 344 SER A N 1
ATOM 2734 C CA . SER A 1 344 ? -23.422 -13.634 20.634 1.00 48.31 344 SER A CA 1
ATOM 2735 C C . SER A 1 344 ? -22.699 -12.484 21.338 1.00 48.31 344 SER A C 1
ATOM 2737 O O . SER A 1 344 ? -22.007 -12.700 22.333 1.00 48.31 344 SER A O 1
ATOM 2739 N N . THR A 1 345 ? -22.835 -11.267 20.823 1.00 47.84 345 THR A N 1
ATOM 2740 C CA . THR A 1 345 ? -22.119 -10.096 21.330 1.00 47.84 345 THR A CA 1
ATOM 2741 C C . THR A 1 345 ? -22.649 -9.635 22.686 1.00 47.84 345 THR A C 1
ATOM 2743 O O . THR A 1 345 ? -23.712 -9.024 22.770 1.00 47.84 345 THR A O 1
ATOM 2746 N N . GLY A 1 346 ? -21.854 -9.815 23.738 1.00 53.69 346 GLY A N 1
ATOM 2747 C CA . GLY A 1 346 ? -21.596 -8.682 24.627 1.00 53.69 346 GLY A CA 1
ATOM 2748 C C . GLY A 1 346 ? -20.658 -7.729 23.884 1.00 53.69 346 GLY A C 1
ATOM 2749 O O . GLY A 1 346 ? -19.762 -8.199 23.188 1.00 53.69 346 GLY A O 1
ATOM 2750 N N . ASN A 1 347 ? -20.878 -6.416 23.948 1.00 58.19 347 ASN A N 1
ATOM 2751 C CA . ASN A 1 347 ? -20.019 -5.442 23.273 1.00 58.19 347 ASN A CA 1
ATOM 2752 C C . ASN A 1 347 ? -18.567 -5.589 23.791 1.00 58.19 347 ASN A C 1
ATOM 2754 O O . ASN A 1 347 ? -18.334 -5.312 24.968 1.00 58.19 347 ASN A O 1
ATOM 2758 N N . PRO A 1 348 ? -17.583 -6.024 22.973 1.00 60.06 348 PRO A N 1
ATOM 2759 C CA . PRO A 1 348 ? -16.221 -6.266 23.453 1.00 60.06 348 PRO A CA 1
ATOM 2760 C C . PRO A 1 348 ? -15.538 -5.003 23.988 1.00 60.06 348 PRO A C 1
ATOM 2762 O O . PRO A 1 348 ? -14.740 -5.095 24.918 1.00 60.06 348 PRO A O 1
ATOM 2765 N N . GLU A 1 349 ? -15.880 -3.828 23.451 1.00 59.44 349 GLU A N 1
ATOM 2766 C CA . GLU A 1 349 ? -15.359 -2.546 23.936 1.00 59.44 349 GLU A CA 1
ATOM 2767 C C . GLU A 1 349 ? -16.048 -2.131 25.240 1.00 59.44 349 GLU A C 1
ATOM 2769 O O . GLU A 1 349 ? -15.416 -1.588 26.142 1.00 59.44 349 GLU A O 1
ATOM 2774 N N . GLU A 1 350 ? -17.335 -2.441 25.403 1.00 67.00 350 GLU A N 1
ATOM 2775 C CA . GLU A 1 350 ? -18.022 -2.266 26.684 1.00 67.00 350 GLU A CA 1
ATOM 2776 C C . GLU A 1 350 ? -17.447 -3.199 27.751 1.00 67.00 350 GLU A C 1
ATOM 2778 O O . GLU A 1 350 ? -17.185 -2.759 28.866 1.00 67.00 350 GLU A O 1
ATOM 2783 N N . LEU A 1 351 ? -17.176 -4.458 27.402 1.00 69.25 351 LEU A N 1
ATOM 2784 C CA . LEU A 1 351 ? -16.547 -5.421 28.296 1.00 69.25 351 LEU A CA 1
ATOM 2785 C C . LEU A 1 351 ? -15.118 -4.996 28.651 1.00 69.25 351 LEU A C 1
ATOM 2787 O O . LEU A 1 351 ? -14.735 -5.075 29.813 1.00 69.25 351 LEU A O 1
ATOM 2791 N N . LYS A 1 352 ? -14.350 -4.469 27.692 1.00 72.69 352 LYS A N 1
ATOM 2792 C CA . LYS A 1 352 ? -13.035 -3.865 27.943 1.00 72.69 352 LYS A CA 1
ATOM 2793 C C . LYS A 1 352 ? -13.135 -2.661 28.883 1.00 72.69 352 LYS A C 1
ATOM 2795 O O . LYS A 1 352 ? -12.424 -2.619 29.880 1.00 72.69 352 LYS A O 1
ATOM 2800 N N . ASN A 1 353 ? -14.069 -1.741 28.646 1.00 73.25 353 ASN A N 1
ATOM 2801 C CA . ASN A 1 353 ? -14.329 -0.606 29.538 1.00 73.25 353 ASN A CA 1
ATOM 2802 C C . ASN A 1 353 ? -14.775 -1.059 30.941 1.00 73.25 353 ASN A C 1
ATOM 2804 O O . ASN A 1 353 ? -14.440 -0.424 31.941 1.00 73.25 353 ASN A O 1
ATOM 2808 N N . GLN A 1 354 ? -15.546 -2.145 31.041 1.00 79.00 354 GLN A N 1
ATOM 2809 C CA . GLN A 1 354 ? -15.931 -2.752 32.316 1.00 79.00 354 GLN A CA 1
ATOM 2810 C C . GLN A 1 354 ? -14.722 -3.374 33.023 1.00 79.00 354 GLN A C 1
ATOM 2812 O O . GLN A 1 354 ? -14.592 -3.192 34.232 1.00 79.00 354 GLN A O 1
ATOM 2817 N N . ILE A 1 355 ? -13.829 -4.047 32.286 1.00 83.31 355 ILE A N 1
ATOM 2818 C CA . ILE A 1 355 ? -12.561 -4.575 32.803 1.00 83.31 355 ILE A CA 1
ATOM 2819 C C . ILE A 1 355 ? -11.702 -3.425 33.335 1.00 83.31 355 ILE A C 1
ATOM 2821 O O . ILE A 1 355 ? -11.356 -3.460 34.507 1.00 83.31 355 ILE A O 1
ATOM 2825 N N . GLU A 1 356 ? -11.449 -2.370 32.556 1.00 82.88 356 GLU A N 1
ATOM 2826 C CA . GLU A 1 356 ? -10.641 -1.215 32.987 1.00 82.88 356 GLU A CA 1
ATOM 2827 C C . GLU A 1 356 ? -11.231 -0.530 34.235 1.00 82.88 356 GLU A C 1
ATOM 2829 O O . GLU A 1 356 ? -10.530 -0.267 35.212 1.00 82.88 356 GLU A O 1
ATOM 2834 N N . LYS A 1 357 ? -12.554 -0.310 34.273 1.00 84.50 357 LYS A N 1
ATOM 2835 C CA . LYS A 1 357 ? -13.234 0.214 35.473 1.00 84.50 357 LYS A CA 1
ATOM 2836 C C . LYS A 1 357 ? -13.088 -0.716 36.677 1.00 84.50 357 LYS A C 1
ATOM 2838 O O . LYS A 1 357 ? -13.031 -0.244 37.814 1.00 84.50 357 LYS A O 1
ATOM 2843 N N . GLN A 1 358 ? -13.081 -2.027 36.450 1.00 90.31 358 GLN A N 1
ATOM 2844 C CA . GLN A 1 358 ? -12.921 -3.018 37.505 1.00 90.31 358 GLN A CA 1
ATOM 2845 C C . GLN A 1 358 ? -11.467 -3.109 37.993 1.00 90.31 358 GLN A C 1
ATOM 2847 O O . GLN A 1 358 ? -11.260 -3.292 39.191 1.00 90.31 358 GLN A O 1
ATOM 2852 N N . GLU A 1 359 ? -10.478 -2.922 37.114 1.00 87.19 359 GLU A N 1
ATOM 2853 C CA . GLU A 1 359 ? -9.054 -2.800 37.463 1.00 87.19 359 GLU A CA 1
ATOM 2854 C C . GLU A 1 359 ? -8.836 -1.614 38.411 1.00 87.19 359 GLU A C 1
ATOM 2856 O O . GLU A 1 359 ? -8.269 -1.788 39.490 1.00 87.19 359 GLU A O 1
ATOM 2861 N N . ILE A 1 360 ? -9.401 -0.443 38.089 1.00 83.88 360 ILE A N 1
ATOM 2862 C CA . ILE A 1 360 ? -9.356 0.750 38.954 1.00 83.88 360 ILE A CA 1
ATOM 2863 C C . ILE A 1 360 ? -9.986 0.466 40.325 1.00 83.88 360 ILE A C 1
ATOM 2865 O O . ILE A 1 360 ? -9.371 0.728 41.358 1.00 83.88 360 ILE A O 1
ATOM 2869 N N . LYS A 1 361 ? -11.189 -0.123 40.365 1.00 88.69 361 LYS A N 1
ATOM 2870 C CA . LYS A 1 361 ? -11.864 -0.452 41.635 1.00 88.69 361 LYS A CA 1
ATOM 2871 C C . LYS A 1 361 ? -11.071 -1.432 42.492 1.00 88.69 361 LYS A C 1
ATOM 2873 O O . LYS A 1 361 ? -11.046 -1.291 43.717 1.00 88.69 361 LYS A O 1
ATOM 2878 N N . LEU A 1 362 ? -10.449 -2.432 41.870 1.00 89.12 362 LEU A N 1
ATOM 2879 C CA . LEU A 1 362 ? -9.607 -3.400 42.564 1.00 89.12 362 LEU A CA 1
ATOM 2880 C C . LEU A 1 362 ? -8.371 -2.715 43.164 1.00 89.12 362 LEU A C 1
ATOM 2882 O O . LEU A 1 362 ? -8.083 -2.940 44.339 1.00 89.12 362 LEU A O 1
ATOM 2886 N N . LEU A 1 363 ? -7.704 -1.833 42.408 1.00 82.81 363 LEU A N 1
ATOM 2887 C CA . LEU A 1 363 ? -6.580 -1.025 42.900 1.00 82.81 363 LEU A CA 1
ATOM 2888 C C . LEU A 1 363 ? -6.975 -0.167 44.104 1.00 82.81 363 LEU A C 1
ATOM 2890 O O . LEU A 1 363 ? -6.336 -0.248 45.149 1.00 82.81 363 LEU A O 1
ATOM 2894 N N . GLU A 1 364 ? -8.044 0.621 43.983 1.00 85.31 364 GLU A N 1
ATOM 2895 C CA . GLU A 1 364 ? -8.509 1.519 45.048 1.00 85.31 364 GLU A CA 1
ATOM 2896 C C . GLU A 1 364 ? -8.942 0.764 46.310 1.00 85.31 364 GLU A C 1
ATOM 2898 O O . GLU A 1 364 ? -8.789 1.256 47.429 1.00 85.31 364 GLU A O 1
ATOM 2903 N N . THR A 1 365 ? -9.520 -0.428 46.145 1.00 89.75 365 THR A N 1
ATOM 2904 C CA . THR A 1 365 ? -9.930 -1.268 47.276 1.00 89.75 365 THR A CA 1
ATOM 2905 C C . THR A 1 365 ? -8.717 -1.894 47.951 1.00 89.75 365 THR A C 1
ATOM 2907 O O . THR A 1 365 ? -8.676 -1.942 49.176 1.00 89.75 365 THR A O 1
ATOM 2910 N N . PHE A 1 366 ? -7.717 -2.331 47.180 1.00 86.62 366 PHE A N 1
ATOM 2911 C CA . PHE A 1 366 ? -6.458 -2.831 47.727 1.00 86.62 366 PHE A CA 1
ATOM 2912 C C . PHE A 1 366 ? -5.708 -1.741 48.499 1.00 86.62 366 PHE A C 1
ATOM 2914 O O . PHE A 1 366 ? -5.293 -1.989 49.625 1.00 86.62 366 PHE A O 1
ATOM 2921 N N . ASP A 1 367 ? -5.593 -0.533 47.939 1.00 81.88 367 ASP A N 1
ATOM 2922 C CA . ASP A 1 367 ? -4.886 0.603 48.553 1.00 81.88 367 ASP A CA 1
ATOM 2923 C C . ASP A 1 367 ? -5.450 0.970 49.937 1.00 81.88 367 ASP A C 1
ATOM 2925 O O . ASP A 1 367 ? -4.701 1.204 50.880 1.00 81.88 367 ASP A O 1
ATOM 2929 N N . LYS A 1 368 ? -6.779 0.913 50.106 1.00 86.50 368 LYS A N 1
ATOM 2930 C CA . LYS A 1 368 ? -7.444 1.168 51.399 1.00 86.50 368 LYS A CA 1
ATOM 2931 C C . LYS A 1 368 ? -7.115 0.138 52.478 1.00 86.50 368 LYS A C 1
ATOM 2933 O O . LYS A 1 368 ? -7.110 0.482 53.656 1.00 86.50 368 LYS A O 1
ATOM 2938 N N . GLU A 1 369 ? -6.899 -1.115 52.088 1.00 87.00 369 GLU A N 1
ATOM 2939 C CA . GLU A 1 369 ? -6.572 -2.208 53.015 1.00 87.00 369 GLU A CA 1
ATOM 2940 C C . GLU A 1 369 ? -5.051 -2.348 53.212 1.00 87.00 369 GLU A C 1
ATOM 2942 O O . GLU A 1 369 ? -4.579 -2.932 54.190 1.00 87.00 369 GLU A O 1
ATOM 2947 N N . PHE A 1 370 ? -4.265 -1.790 52.292 1.00 80.06 370 PHE A N 1
ATOM 2948 C CA . PHE A 1 370 ? -2.814 -1.761 52.338 1.00 80.06 370 PHE A CA 1
ATOM 2949 C C . PHE A 1 370 ? -2.317 -0.611 53.234 1.00 80.06 370 PHE A C 1
ATOM 2951 O O . PHE A 1 370 ? -1.834 0.414 52.763 1.00 80.06 370 PHE A O 1
ATOM 2958 N N . ASP A 1 371 ? -2.430 -0.790 54.558 1.00 74.38 371 ASP A N 1
ATOM 2959 C CA . ASP A 1 371 ? -2.015 0.186 55.587 1.00 74.38 371 ASP A CA 1
ATOM 2960 C C . ASP A 1 371 ? -0.480 0.360 55.671 1.00 74.38 371 ASP A C 1
ATOM 2962 O O . ASP A 1 371 ? 0.186 -0.130 56.597 1.00 74.38 371 ASP A O 1
ATOM 2966 N N . TYR A 1 372 ? 0.083 1.061 54.682 1.00 73.56 372 TYR A N 1
ATOM 2967 C CA . TYR A 1 372 ? 1.491 1.442 54.589 1.00 73.56 372 TYR A CA 1
ATOM 2968 C C . TYR A 1 372 ? 1.643 2.948 54.337 1.00 73.56 372 TYR A C 1
ATOM 2970 O O . TYR A 1 372 ? 1.100 3.497 53.379 1.00 73.56 372 TYR A O 1
ATOM 2978 N N . LYS A 1 373 ? 2.421 3.636 55.181 1.00 69.44 373 LYS A N 1
ATOM 2979 C CA . LYS A 1 373 ? 2.688 5.078 55.049 1.00 69.44 373 LYS A CA 1
ATOM 2980 C C . LYS A 1 373 ? 4.099 5.331 54.524 1.00 69.44 373 LYS A C 1
ATOM 2982 O O . LYS A 1 373 ? 5.067 4.795 55.055 1.00 69.44 373 LYS A O 1
ATOM 2987 N N . LEU A 1 374 ? 4.207 6.182 53.502 1.00 61.09 374 LEU A N 1
ATOM 2988 C CA . LEU A 1 374 ? 5.488 6.578 52.910 1.00 61.09 374 LEU A CA 1
ATOM 2989 C C . LEU A 1 374 ? 6.323 7.415 53.900 1.00 61.09 374 LEU A C 1
ATOM 2991 O O . LEU A 1 374 ? 5.767 8.175 54.694 1.00 61.09 374 LEU A O 1
ATOM 2995 N N . GLY A 1 375 ? 7.651 7.307 53.809 1.00 54.75 375 GLY A N 1
ATOM 2996 C CA . GLY A 1 375 ? 8.594 8.122 54.590 1.00 54.75 375 GLY A CA 1
ATOM 2997 C C . GLY A 1 375 ? 8.759 7.711 56.059 1.00 54.75 375 GLY A C 1
ATOM 2998 O O . GLY A 1 375 ? 9.245 8.508 56.853 1.00 54.75 375 GLY A O 1
ATOM 2999 N N . GLN A 1 376 ? 8.328 6.503 56.432 1.00 62.47 376 GLN A N 1
ATOM 3000 C CA . GLN A 1 376 ? 8.583 5.911 57.750 1.00 62.47 376 GLN A CA 1
ATOM 3001 C C . GLN A 1 376 ? 9.914 5.136 57.751 1.00 62.47 376 GLN A C 1
ATOM 3003 O O . GLN A 1 376 ? 10.401 4.745 56.690 1.00 62.47 376 GLN A O 1
ATOM 3008 N N . ASP A 1 377 ? 10.507 4.927 58.927 1.00 58.78 377 ASP A N 1
ATOM 3009 C CA . ASP A 1 377 ? 11.833 4.314 59.063 1.00 58.78 377 ASP A CA 1
ATOM 3010 C C . ASP A 1 377 ? 11.877 2.805 58.718 1.00 58.78 377 ASP A C 1
ATOM 3012 O O . ASP A 1 377 ? 10.859 2.130 58.526 1.00 58.78 377 ASP A O 1
ATOM 3016 N N . LEU A 1 378 ? 13.096 2.257 58.629 1.00 58.75 378 LEU A N 1
ATOM 3017 C CA . LEU A 1 378 ? 13.335 0.838 58.341 1.00 58.75 378 LEU A CA 1
ATOM 3018 C C . LEU A 1 378 ? 12.646 -0.082 59.361 1.00 58.75 378 LEU A C 1
ATOM 3020 O O . LEU A 1 378 ? 12.147 -1.143 58.988 1.00 58.75 378 LEU A O 1
ATOM 3024 N N . VAL A 1 379 ? 12.578 0.334 60.627 1.00 64.31 379 VAL A N 1
ATOM 3025 C CA . VAL A 1 379 ? 11.944 -0.429 61.710 1.00 64.31 379 VAL A CA 1
ATOM 3026 C C . VAL A 1 379 ? 10.442 -0.564 61.457 1.00 64.31 379 VAL A C 1
ATOM 3028 O O . VAL A 1 379 ? 9.888 -1.661 61.563 1.00 64.31 379 VAL A O 1
ATOM 3031 N N . TYR A 1 380 ? 9.776 0.518 61.051 1.00 70.19 380 TYR A N 1
ATOM 3032 C CA . TYR A 1 380 ? 8.375 0.499 60.642 1.00 70.19 380 TYR A CA 1
ATOM 3033 C C . TYR A 1 380 ? 8.153 -0.426 59.444 1.00 70.19 380 TYR A C 1
ATOM 3035 O O . TYR A 1 380 ? 7.235 -1.250 59.459 1.00 70.19 380 TYR A O 1
ATOM 3043 N N . ALA A 1 381 ? 9.008 -0.344 58.424 1.00 62.41 381 ALA A N 1
ATOM 3044 C CA . ALA A 1 381 ? 8.896 -1.193 57.244 1.00 62.41 381 ALA A CA 1
ATOM 3045 C C . ALA A 1 381 ? 9.102 -2.685 57.573 1.00 62.41 381 ALA A C 1
ATOM 3047 O O . ALA A 1 381 ? 8.337 -3.533 57.105 1.00 62.41 381 ALA A O 1
ATOM 3048 N N . GLN A 1 382 ? 10.076 -3.008 58.429 1.00 63.97 382 GLN A N 1
ATOM 3049 C CA . GLN A 1 382 ? 10.319 -4.364 58.928 1.00 63.97 382 GLN A CA 1
ATOM 3050 C C . GLN A 1 382 ? 9.132 -4.896 59.727 1.00 63.97 382 GLN A C 1
ATOM 3052 O O . GLN A 1 382 ? 8.680 -6.017 59.485 1.00 63.97 382 GLN A O 1
ATOM 3057 N N . LYS A 1 383 ? 8.568 -4.077 60.618 1.00 72.94 383 LYS A N 1
ATOM 3058 C CA . LYS A 1 383 ? 7.362 -4.420 61.375 1.00 72.94 383 LYS A CA 1
ATOM 3059 C C . LYS A 1 383 ? 6.183 -4.709 60.446 1.00 72.94 383 LYS A C 1
ATOM 3061 O O . LYS A 1 383 ? 5.533 -5.741 60.574 1.00 72.94 383 LYS A O 1
ATOM 3066 N N . LYS A 1 384 ? 5.934 -3.846 59.460 1.00 72.56 384 LYS A N 1
ATOM 3067 C CA . LYS A 1 384 ? 4.860 -4.035 58.474 1.00 72.56 384 LYS A CA 1
ATOM 3068 C C . LYS A 1 384 ? 5.071 -5.287 57.614 1.00 72.56 384 LYS A C 1
ATOM 3070 O O . LYS A 1 384 ? 4.116 -6.009 57.320 1.00 72.56 384 LYS A O 1
ATOM 3075 N N . HIS A 1 385 ? 6.314 -5.605 57.263 1.00 68.81 385 HIS A N 1
ATOM 3076 C CA . HIS A 1 385 ? 6.644 -6.858 56.588 1.00 68.81 385 HIS A CA 1
ATOM 3077 C C . HIS A 1 385 ? 6.367 -8.087 57.471 1.00 68.81 385 HIS A C 1
ATOM 3079 O O . HIS A 1 385 ? 5.702 -9.016 57.015 1.00 68.81 385 HIS A O 1
ATOM 3085 N N . GLN A 1 386 ? 6.791 -8.076 58.740 1.00 69.25 386 GLN A N 1
ATOM 3086 C CA . GLN A 1 386 ? 6.478 -9.137 59.712 1.00 69.25 386 GLN A CA 1
ATOM 3087 C C . GLN A 1 386 ? 4.965 -9.304 59.910 1.00 69.25 386 GLN A C 1
ATOM 3089 O O . GLN A 1 386 ? 4.459 -10.419 60.022 1.00 69.25 386 GLN A O 1
ATOM 3094 N N . GLU A 1 387 ? 4.219 -8.200 59.878 1.00 74.56 387 GLU A N 1
ATOM 3095 C CA . GLU A 1 387 ? 2.758 -8.198 59.923 1.00 74.56 387 GLU A CA 1
ATOM 3096 C C . GLU A 1 387 ? 2.106 -8.749 58.645 1.00 74.56 387 GLU A C 1
ATOM 3098 O O . GLU A 1 387 ? 0.883 -8.912 58.628 1.00 74.56 387 GLU A O 1
ATOM 3103 N N . LYS A 1 388 ? 2.887 -9.053 57.599 1.00 75.50 388 LYS A N 1
ATOM 3104 C CA . LYS A 1 388 ? 2.437 -9.553 56.293 1.00 75.50 388 LYS A CA 1
ATOM 3105 C C . LYS A 1 388 ? 1.349 -8.678 55.670 1.00 75.50 388 LYS A C 1
ATOM 3107 O O . LYS A 1 388 ? 0.365 -9.194 55.136 1.00 75.50 388 LYS A O 1
ATOM 3112 N N . ILE A 1 389 ? 1.507 -7.354 55.735 1.00 75.81 389 ILE A N 1
ATOM 3113 C CA . ILE A 1 389 ? 0.452 -6.411 55.326 1.00 75.81 389 ILE A CA 1
ATOM 3114 C C . ILE A 1 389 ? -0.027 -6.594 53.881 1.00 75.81 389 ILE A C 1
ATOM 3116 O O . ILE A 1 389 ? -1.220 -6.482 53.637 1.00 75.81 389 ILE A O 1
ATOM 3120 N N . VAL A 1 390 ? 0.855 -6.962 52.942 1.00 74.38 390 VAL A N 1
ATOM 3121 C CA . VAL A 1 390 ? 0.482 -7.243 51.542 1.00 74.38 390 VAL A CA 1
ATOM 3122 C C . VAL A 1 390 ? -0.480 -8.429 51.480 1.00 74.38 390 VAL A C 1
ATOM 3124 O O . VAL A 1 390 ? -1.523 -8.357 50.840 1.00 74.38 390 VAL A O 1
ATOM 3127 N N . THR A 1 391 ? -0.157 -9.516 52.187 1.00 75.50 391 THR A N 1
ATOM 3128 C CA . THR A 1 391 ? -0.998 -10.718 52.254 1.00 75.50 391 THR A CA 1
ATOM 3129 C C . THR A 1 391 ? -2.315 -10.441 52.957 1.00 75.50 391 THR A C 1
ATOM 3131 O O . THR A 1 391 ? -3.349 -10.919 52.505 1.00 75.50 391 THR A O 1
ATOM 3134 N N . LYS A 1 392 ? -2.298 -9.664 54.046 1.00 82.31 392 LYS A N 1
ATOM 3135 C CA . LYS A 1 392 ? -3.518 -9.270 54.762 1.00 82.31 392 LYS A CA 1
ATOM 3136 C C . LYS A 1 392 ? -4.430 -8.404 53.892 1.00 82.31 392 LYS A C 1
ATOM 3138 O O . LYS A 1 392 ? -5.618 -8.695 53.826 1.00 82.31 392 LYS A O 1
ATOM 3143 N N . ALA A 1 393 ? -3.875 -7.409 53.198 1.00 84.25 393 ALA A N 1
ATOM 3144 C CA . ALA A 1 393 ? -4.616 -6.551 52.279 1.00 84.25 393 ALA A CA 1
ATOM 3145 C C . ALA A 1 393 ? -5.185 -7.355 51.104 1.00 84.25 393 ALA A C 1
ATOM 3147 O O . ALA A 1 393 ? -6.377 -7.275 50.822 1.00 84.25 393 ALA A O 1
ATOM 3148 N N . TRP A 1 394 ? -4.368 -8.206 50.471 1.00 85.62 394 TRP A N 1
ATOM 3149 C CA . TRP A 1 394 ? -4.818 -9.063 49.373 1.00 85.62 394 TRP A CA 1
ATOM 3150 C C . TRP A 1 394 ? -5.945 -10.001 49.804 1.00 85.62 394 TRP A C 1
ATOM 3152 O O . TRP A 1 394 ? -6.971 -10.075 49.136 1.00 85.62 394 TRP A O 1
ATOM 3162 N N . ASN A 1 395 ? -5.789 -10.682 50.941 1.00 84.25 395 ASN A N 1
ATOM 3163 C CA . ASN A 1 395 ? -6.774 -11.638 51.449 1.00 84.25 395 ASN A CA 1
ATOM 3164 C C . ASN A 1 395 ? -7.983 -10.970 52.120 1.00 84.25 395 ASN A C 1
ATOM 3166 O O . ASN A 1 395 ? -8.868 -11.673 52.614 1.00 84.25 395 ASN A O 1
ATOM 3170 N N . HIS A 1 396 ? -8.051 -9.637 52.155 1.00 91.94 396 HIS A N 1
ATOM 3171 C CA . HIS A 1 396 ? -9.200 -8.949 52.715 1.00 91.94 396 HIS A CA 1
ATOM 3172 C C . HIS A 1 396 ? -10.464 -9.265 51.887 1.00 91.94 396 HIS A C 1
ATOM 3174 O O . HIS A 1 396 ? -10.419 -9.194 50.653 1.00 91.94 396 HIS A O 1
ATOM 3180 N N . PRO A 1 397 ? -11.622 -9.572 52.513 1.00 92.50 397 PRO A N 1
ATOM 3181 C CA . PRO A 1 397 ? -12.817 -10.016 51.790 1.00 92.50 397 PRO A CA 1
ATOM 3182 C C . PRO A 1 397 ? -13.286 -9.058 50.690 1.00 92.50 397 PRO A C 1
ATOM 3184 O O . PRO A 1 397 ? -13.752 -9.501 49.643 1.00 92.50 397 PRO A O 1
ATOM 3187 N N . LYS A 1 398 ? -13.133 -7.741 50.895 1.00 93.56 398 LYS A N 1
ATOM 3188 C CA . LYS A 1 398 ? -13.501 -6.732 49.887 1.00 93.56 398 LYS A CA 1
ATOM 3189 C C . LYS A 1 398 ? -12.592 -6.791 48.658 1.00 93.56 398 LYS A C 1
ATOM 3191 O O . LYS A 1 398 ? -13.087 -6.729 47.539 1.00 93.56 398 LYS A O 1
ATOM 3196 N N . VAL A 1 399 ? -11.286 -6.963 48.860 1.00 88.81 399 VAL A N 1
ATOM 3197 C CA . VAL A 1 399 ? -10.302 -7.066 47.771 1.00 88.81 399 VAL A CA 1
ATOM 3198 C C . VAL A 1 399 ? -10.535 -8.347 46.975 1.00 88.81 399 VAL A C 1
ATOM 3200 O O . VAL A 1 399 ? -10.631 -8.302 45.751 1.00 88.81 399 VAL A O 1
ATOM 3203 N N . GLN A 1 400 ? -10.739 -9.475 47.660 1.00 91.25 400 GLN A N 1
ATOM 3204 C CA . GLN A 1 400 ? -11.061 -10.748 47.008 1.00 91.25 400 GLN A CA 1
ATOM 3205 C C . GLN A 1 400 ? -12.393 -10.708 46.245 1.00 91.25 400 GLN A C 1
ATOM 3207 O O . GLN A 1 400 ? -12.510 -11.318 45.180 1.00 91.25 400 GLN A O 1
ATOM 3212 N N . ALA A 1 401 ? -13.389 -9.964 46.734 1.00 91.06 401 ALA A N 1
ATOM 3213 C CA . ALA A 1 401 ? -14.649 -9.767 46.020 1.00 91.06 401 ALA A CA 1
ATOM 3214 C C . ALA A 1 401 ? -14.457 -8.978 44.712 1.00 91.06 401 ALA A C 1
ATOM 3216 O O . ALA A 1 401 ? -14.984 -9.386 43.675 1.00 91.06 401 ALA A O 1
ATOM 3217 N N . GLU A 1 402 ? -13.682 -7.888 44.729 1.00 92.94 402 GLU A N 1
ATOM 3218 C CA . GLU A 1 402 ? -13.375 -7.118 43.514 1.00 92.94 402 GLU A CA 1
ATOM 3219 C C . GLU A 1 402 ? -12.488 -7.908 42.537 1.00 92.94 402 GLU A C 1
ATOM 3221 O O . GLU A 1 402 ? -12.724 -7.875 41.328 1.00 92.94 402 GLU A O 1
ATOM 3226 N N . TYR A 1 403 ? -11.538 -8.702 43.040 1.00 90.69 403 TYR A N 1
ATOM 3227 C CA . TYR A 1 403 ? -10.727 -9.601 42.216 1.00 90.69 403 TYR A CA 1
ATOM 3228 C C . TYR A 1 403 ? -11.561 -10.723 41.582 1.00 90.69 403 TYR A C 1
ATOM 3230 O O . TYR A 1 403 ? -11.405 -11.039 40.406 1.00 90.69 403 TYR A O 1
ATOM 3238 N N . SER A 1 404 ? -12.535 -11.271 42.309 1.00 84.88 404 SER A N 1
ATOM 3239 C CA . SER A 1 404 ? -13.465 -12.263 41.759 1.00 84.88 404 SER A CA 1
ATOM 3240 C C . SER A 1 404 ? -14.337 -11.682 40.642 1.00 84.88 404 SER A C 1
ATOM 3242 O O . SER A 1 404 ? -14.604 -12.362 39.652 1.00 84.88 404 SER A O 1
ATOM 3244 N N . LYS A 1 405 ? -14.778 -10.420 40.764 1.00 89.19 405 LYS A N 1
ATOM 3245 C CA . LYS A 1 405 ? -15.492 -9.711 39.685 1.00 89.19 405 LYS A CA 1
ATOM 3246 C C . LYS A 1 405 ? -14.589 -9.494 38.471 1.00 89.19 405 LYS A C 1
ATOM 3248 O O . LYS A 1 405 ? -15.023 -9.750 37.352 1.00 89.19 405 LYS A O 1
ATOM 3253 N N . TYR A 1 406 ? -13.337 -9.092 38.696 1.00 88.88 406 TYR A N 1
ATOM 3254 C CA . TYR A 1 406 ? -12.325 -8.966 37.647 1.00 88.88 406 TYR A CA 1
ATOM 3255 C C . TYR A 1 406 ? -12.126 -10.282 36.880 1.00 88.88 406 TYR A C 1
ATOM 3257 O O . TYR A 1 406 ? -12.247 -10.309 35.656 1.00 88.88 406 TYR A O 1
ATOM 3265 N N . LEU A 1 407 ? -11.920 -11.396 37.592 1.00 81.69 407 LEU A N 1
ATOM 3266 C CA . LEU A 1 407 ? -11.762 -12.718 36.983 1.00 81.69 407 LEU A CA 1
ATOM 3267 C C . LEU A 1 407 ? -12.997 -13.145 36.184 1.00 81.69 407 LEU A C 1
ATOM 3269 O O . LEU A 1 407 ? -12.845 -13.684 35.091 1.00 81.69 407 LEU A O 1
ATOM 3273 N N . LYS A 1 408 ? -14.210 -12.861 36.679 1.00 79.19 408 LYS A N 1
ATOM 3274 C CA . LYS A 1 408 ? -15.453 -13.127 35.938 1.00 79.19 408 LYS A CA 1
ATOM 3275 C C . LYS A 1 408 ? -15.523 -12.337 34.633 1.00 79.19 408 LYS A C 1
ATOM 3277 O O . LYS A 1 408 ? -15.847 -12.925 33.610 1.00 79.19 408 LYS A O 1
ATOM 3282 N N . LEU A 1 409 ? -15.173 -11.050 34.639 1.00 80.38 409 LEU A N 1
ATOM 3283 C CA . LEU A 1 409 ? -15.133 -10.232 33.419 1.00 80.38 409 LEU A CA 1
ATOM 3284 C C . LEU A 1 409 ? -14.061 -10.730 32.433 1.00 80.38 409 LEU A C 1
ATOM 3286 O O . LEU A 1 409 ? -14.298 -10.789 31.229 1.00 80.38 409 LEU A O 1
ATOM 3290 N N . LYS A 1 410 ? -12.895 -11.163 32.931 1.00 78.44 410 LYS A N 1
ATOM 3291 C CA . LYS A 1 410 ? -11.826 -11.760 32.110 1.00 78.44 410 LYS A CA 1
ATOM 3292 C C . LYS A 1 410 ? -12.232 -13.110 31.525 1.00 78.44 410 LYS A C 1
ATOM 3294 O O . LYS A 1 410 ? -11.907 -13.397 30.377 1.00 78.44 410 LYS A O 1
ATOM 3299 N N . GLN A 1 411 ? -12.950 -13.928 32.287 1.00 70.06 411 GLN A N 1
ATOM 3300 C CA . GLN A 1 411 ? -13.504 -15.193 31.818 1.00 70.06 411 GLN A CA 1
ATOM 3301 C C . GLN A 1 411 ? -14.597 -14.960 30.771 1.00 70.06 411 GLN A C 1
ATOM 3303 O O . GLN A 1 411 ? -14.531 -15.555 29.705 1.00 70.06 411 GLN A O 1
ATOM 3308 N N . GLN A 1 412 ? -15.511 -14.014 31.006 1.00 67.19 412 GLN A N 1
ATOM 3309 C CA . GLN A 1 412 ? -16.504 -13.579 30.018 1.00 67.19 412 GLN A CA 1
ATOM 3310 C C . GLN A 1 412 ? -15.848 -13.052 28.738 1.00 67.19 412 GLN A C 1
ATOM 3312 O O . GLN A 1 412 ? -16.336 -13.320 27.648 1.00 67.19 412 GLN A O 1
ATOM 3317 N N . SER A 1 413 ? -14.713 -12.358 28.845 1.00 68.12 413 SER A N 1
ATOM 3318 C CA . SER A 1 413 ? -13.934 -11.925 27.681 1.00 68.12 413 SER A CA 1
ATOM 3319 C C . SER A 1 413 ? -13.314 -13.109 26.936 1.00 68.12 413 SER A C 1
ATOM 3321 O O . SER A 1 413 ? -13.307 -13.120 25.713 1.00 68.12 413 SER A O 1
ATOM 3323 N N . ARG A 1 414 ? -12.846 -14.145 27.639 1.00 60.16 414 ARG A N 1
ATOM 3324 C CA . ARG A 1 414 ? -12.311 -15.366 27.012 1.00 60.16 414 ARG A CA 1
ATOM 3325 C C . ARG A 1 414 ? -13.401 -16.227 26.364 1.00 60.16 414 ARG A C 1
ATOM 3327 O O . ARG A 1 414 ? -13.176 -16.766 25.289 1.00 60.16 414 ARG A O 1
ATOM 3334 N N . GLU A 1 415 ? -14.564 -16.343 26.998 1.00 53.03 415 GLU A N 1
ATOM 3335 C CA . GLU A 1 415 ? -15.690 -17.177 26.551 1.00 53.03 415 GLU A CA 1
ATOM 3336 C C . GLU A 1 415 ? -16.566 -16.479 25.496 1.00 53.03 415 GLU A C 1
ATOM 3338 O O . GLU A 1 415 ? -17.113 -17.136 24.616 1.00 53.03 415 GLU A O 1
ATOM 3343 N N . GLY A 1 416 ? -16.660 -15.146 25.538 1.00 51.03 416 GLY A N 1
ATOM 3344 C CA . GLY A 1 416 ? -17.399 -14.304 24.591 1.00 51.03 416 GLY A CA 1
ATOM 3345 C C . GLY A 1 416 ? -16.578 -13.806 23.397 1.00 51.03 416 GLY A C 1
ATOM 3346 O O . GLY A 1 416 ? -17.002 -12.863 22.735 1.00 51.03 416 GLY A O 1
ATOM 3347 N N . GLY A 1 417 ? -15.401 -14.389 23.136 1.00 46.69 417 GLY A N 1
ATOM 3348 C CA . GLY A 1 417 ? -14.575 -14.054 21.970 1.00 46.69 417 GLY A CA 1
ATOM 3349 C C . GLY A 1 417 ? -13.972 -12.648 22.007 1.00 46.69 417 GLY A C 1
ATOM 3350 O O . GLY A 1 417 ? -14.096 -11.904 21.034 1.00 46.69 417 GLY A O 1
ATOM 3351 N N . GLY A 1 418 ? -13.340 -12.268 23.123 1.00 49.03 418 GLY A N 1
ATOM 3352 C CA . GLY A 1 418 ? -12.661 -10.981 23.304 1.00 49.03 418 GLY A CA 1
ATOM 3353 C C . GLY A 1 418 ? -11.854 -10.596 22.069 1.00 49.03 418 GLY A C 1
ATOM 3354 O O . GLY A 1 418 ? -11.216 -11.474 21.504 1.00 49.03 418 GLY A O 1
ATOM 3355 N N . THR A 1 419 ? -11.955 -9.325 21.645 1.00 50.72 419 THR A N 1
ATOM 3356 C CA . THR A 1 419 ? -11.507 -8.763 20.349 1.00 50.72 419 THR A CA 1
ATOM 3357 C C . THR A 1 419 ? -10.797 -9.776 19.455 1.00 50.72 419 THR A C 1
ATOM 3359 O O . THR A 1 419 ? -9.570 -9.746 19.339 1.00 50.72 419 THR A O 1
ATOM 3362 N N . MET A 1 420 ? -11.551 -10.711 18.864 1.00 53.78 420 MET A N 1
ATOM 3363 C CA . MET A 1 420 ? -10.963 -11.622 17.894 1.00 53.78 420 MET A CA 1
ATOM 3364 C C . MET A 1 420 ? -10.488 -10.747 16.736 1.00 53.78 420 MET A C 1
ATOM 3366 O O . MET A 1 420 ? -11.313 -10.053 16.134 1.00 53.78 420 MET A O 1
ATOM 3370 N N . PRO A 1 421 ? -9.176 -10.692 16.461 1.00 67.81 421 PRO A N 1
ATOM 3371 C CA . PRO A 1 421 ? -8.684 -9.862 15.384 1.00 67.81 421 PRO A CA 1
ATOM 3372 C C . PRO A 1 421 ? -9.253 -10.396 14.073 1.00 67.81 421 PRO A C 1
ATOM 3374 O O . PRO A 1 421 ? -9.342 -11.611 13.870 1.00 67.81 421 PRO A O 1
ATOM 3377 N N . LEU A 1 422 ? -9.625 -9.483 13.180 1.00 83.06 422 LEU A N 1
ATOM 3378 C CA . LEU A 1 422 ? -10.055 -9.852 11.843 1.00 83.06 422 LEU A CA 1
ATOM 3379 C C . LEU A 1 422 ? -8.962 -10.689 11.173 1.00 83.06 422 LEU A C 1
ATOM 3381 O O . LEU A 1 422 ? -7.811 -10.254 11.065 1.00 83.06 422 LEU A O 1
ATOM 3385 N N . ASN A 1 423 ? -9.328 -11.887 10.715 1.00 79.38 423 ASN A N 1
ATOM 3386 C CA . ASN A 1 423 ? -8.417 -12.732 9.963 1.00 79.38 423 ASN A CA 1
ATOM 3387 C C . ASN A 1 423 ? -8.144 -12.097 8.597 1.00 79.38 423 ASN A C 1
ATOM 3389 O O . ASN A 1 423 ? -8.956 -12.180 7.682 1.00 79.38 423 ASN A O 1
ATOM 3393 N N . LYS A 1 424 ? -6.978 -11.472 8.474 1.00 85.88 424 LYS A N 1
ATOM 3394 C CA . LYS A 1 424 ? -6.498 -10.829 7.246 1.00 85.88 424 LYS A CA 1
ATOM 3395 C C . LYS A 1 424 ? -5.598 -11.747 6.430 1.00 85.88 424 LYS A C 1
ATOM 3397 O O . LYS A 1 424 ? -5.030 -11.309 5.436 1.00 85.88 424 LYS A O 1
ATOM 3402 N N . HIS A 1 425 ? -5.425 -13.001 6.855 1.00 83.69 425 HIS A N 1
ATOM 3403 C CA . HIS A 1 425 ? -4.503 -13.908 6.200 1.00 83.69 425 HIS A CA 1
ATOM 3404 C C . HIS A 1 425 ? -4.943 -14.152 4.755 1.00 83.69 425 HIS A C 1
ATOM 3406 O O . HIS A 1 425 ? -6.076 -14.568 4.505 1.00 83.69 425 HIS A O 1
ATOM 3412 N N . ASN A 1 426 ? -4.052 -13.857 3.808 1.00 88.94 426 ASN A N 1
ATOM 3413 C CA . ASN A 1 426 ? -4.286 -13.978 2.368 1.00 88.94 426 ASN A CA 1
ATOM 3414 C C . ASN A 1 426 ? -5.497 -13.175 1.842 1.00 88.94 426 ASN A C 1
ATOM 3416 O O . ASN A 1 426 ? -5.984 -13.478 0.756 1.00 88.94 426 ASN A O 1
ATOM 3420 N N . THR A 1 427 ? -6.013 -12.195 2.601 1.00 92.94 427 THR A N 1
ATOM 3421 C CA . THR A 1 427 ? -7.291 -11.528 2.293 1.00 92.94 427 THR A CA 1
ATOM 3422 C C . THR A 1 427 ? -7.243 -10.020 2.544 1.00 92.94 427 THR A C 1
ATOM 3424 O O . THR A 1 427 ? -7.166 -9.570 3.691 1.00 92.94 427 THR A O 1
ATOM 3427 N N . LEU A 1 428 ? -7.383 -9.234 1.476 1.00 96.12 428 LEU A N 1
ATOM 3428 C CA . LEU A 1 428 ? -7.671 -7.803 1.521 1.00 96.12 428 LEU A CA 1
ATOM 3429 C C . LEU A 1 428 ? -9.162 -7.567 1.768 1.00 96.12 428 LEU A C 1
ATOM 3431 O O . LEU A 1 428 ? -10.010 -7.941 0.958 1.00 96.12 428 LEU A O 1
ATOM 3435 N N . HIS A 1 429 ? -9.482 -6.891 2.868 1.00 97.50 429 HIS A N 1
ATOM 3436 C CA . HIS A 1 429 ? -10.856 -6.528 3.198 1.00 97.50 429 HIS A CA 1
ATOM 3437 C C . HIS A 1 429 ? -11.164 -5.118 2.705 1.00 97.50 429 HIS A C 1
ATOM 3439 O O . HIS A 1 429 ? -10.533 -4.146 3.121 1.00 97.50 429 HIS A O 1
ATOM 3445 N N . LEU A 1 430 ? -12.159 -5.010 1.830 1.00 97.94 430 LEU A N 1
ATOM 3446 C CA . LEU A 1 430 ? -12.650 -3.740 1.313 1.00 97.94 430 LEU A CA 1
ATOM 3447 C C . LEU A 1 430 ? -13.999 -3.455 1.974 1.00 97.94 430 LEU A C 1
ATOM 3449 O O . LEU A 1 430 ? -15.050 -3.867 1.478 1.00 97.94 430 LEU A O 1
ATOM 3453 N N . PHE A 1 431 ? -13.967 -2.773 3.117 1.00 98.12 431 PHE A N 1
ATOM 3454 C CA . PHE A 1 431 ? -15.181 -2.298 3.768 1.00 98.12 431 PHE A CA 1
ATOM 3455 C C . PHE A 1 431 ? -15.728 -1.108 2.999 1.00 98.12 431 PHE A C 1
ATOM 3457 O O . PHE A 1 431 ? -15.000 -0.162 2.704 1.00 98.12 431 PHE A O 1
ATOM 3464 N N . TYR A 1 432 ? -17.020 -1.123 2.700 1.00 97.88 432 TYR A N 1
ATOM 3465 C CA . TYR A 1 432 ? -17.673 0.018 2.085 1.00 97.88 432 TYR A CA 1
ATOM 3466 C C . TYR A 1 432 ? -19.021 0.310 2.723 1.00 97.88 432 TYR A C 1
ATOM 3468 O O . TYR A 1 432 ? -19.701 -0.590 3.210 1.00 97.88 432 TYR A O 1
ATOM 3476 N N . SER A 1 433 ? -19.429 1.575 2.701 1.00 96.94 433 SER A N 1
ATOM 3477 C CA . SER A 1 433 ? -20.756 1.978 3.160 1.00 96.94 433 SER A CA 1
ATOM 3478 C C . SER A 1 433 ? -21.380 2.978 2.201 1.00 96.94 433 SER A C 1
ATOM 3480 O O . SER A 1 433 ? -20.708 3.880 1.708 1.00 96.94 433 SER A O 1
ATOM 3482 N N . LYS A 1 434 ? -22.683 2.813 1.961 1.00 96.62 434 LYS A N 1
ATOM 3483 C CA . LYS A 1 434 ? -23.520 3.776 1.231 1.00 96.62 434 LYS A CA 1
ATOM 3484 C C . LYS A 1 434 ? -24.169 4.802 2.166 1.00 96.62 434 LYS A C 1
ATOM 3486 O O . LYS A 1 434 ? -24.716 5.790 1.692 1.00 96.62 434 LYS A O 1
ATOM 3491 N N . ASP A 1 435 ? -24.105 4.562 3.476 1.00 96.94 435 ASP A N 1
ATOM 3492 C CA . ASP A 1 435 ? -24.748 5.403 4.489 1.00 96.94 435 ASP A CA 1
ATOM 3493 C C . ASP A 1 435 ? -23.821 6.523 4.978 1.00 96.94 435 ASP A C 1
ATOM 3495 O O . ASP A 1 435 ? -24.293 7.549 5.463 1.00 96.94 435 ASP A O 1
ATOM 3499 N N . ILE A 1 436 ? -22.501 6.340 4.848 1.00 96.12 436 ILE A N 1
ATOM 3500 C CA . ILE A 1 436 ? -21.494 7.358 5.162 1.00 96.12 436 ILE A CA 1
ATOM 3501 C C . ILE A 1 436 ? -21.072 8.042 3.864 1.00 96.12 436 ILE A C 1
ATOM 3503 O O . ILE A 1 436 ? -20.486 7.407 2.987 1.00 96.12 436 ILE A O 1
ATOM 3507 N N . HIS A 1 437 ? -21.328 9.345 3.762 1.00 95.62 437 HIS A N 1
ATOM 3508 C CA . HIS A 1 437 ? -21.013 10.134 2.578 1.00 95.62 437 HIS A CA 1
ATOM 3509 C C . HIS A 1 437 ? -19.502 10.225 2.328 1.00 95.62 437 HIS A C 1
ATOM 3511 O O . HIS A 1 437 ? -19.041 9.993 1.212 1.00 95.62 437 HIS A O 1
ATOM 3517 N N . GLY A 1 438 ? -18.715 10.509 3.365 1.00 93.56 438 GLY A N 1
ATOM 3518 C CA . GLY A 1 438 ? -17.2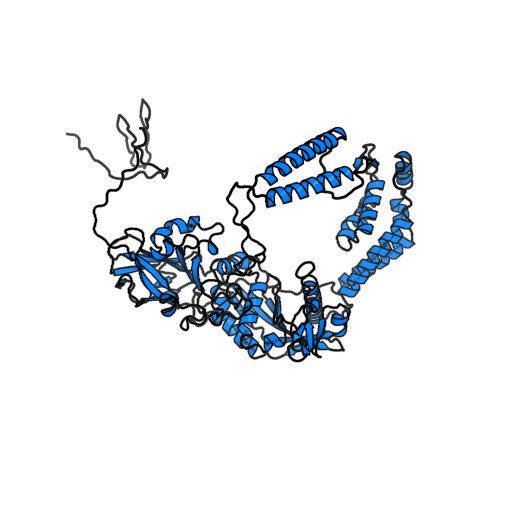54 10.572 3.301 1.00 93.56 438 GLY A CA 1
ATOM 3519 C C . GLY A 1 438 ? -16.625 10.733 4.679 1.00 93.56 438 GLY A C 1
ATOM 3520 O O . GLY A 1 438 ? -17.323 10.778 5.689 1.00 93.56 438 GLY A O 1
ATOM 3521 N N . GLY A 1 439 ? -15.302 10.827 4.733 1.00 90.44 439 GLY A N 1
ATOM 3522 C CA . GLY A 1 439 ? -14.568 11.185 5.945 1.00 90.44 439 GLY A CA 1
ATOM 3523 C C . GLY A 1 439 ? -14.189 12.665 5.964 1.00 90.44 439 GLY A C 1
ATOM 3524 O O . GLY A 1 439 ? -13.962 13.255 4.910 1.00 90.44 439 GLY A O 1
ATOM 3525 N N . GLY A 1 440 ? -14.070 13.266 7.145 1.00 87.19 440 GLY A N 1
ATOM 3526 C CA . GLY A 1 440 ? -13.678 14.670 7.274 1.00 87.19 440 GLY A CA 1
ATOM 3527 C C . GLY A 1 440 ? -13.406 15.098 8.712 1.00 87.19 440 GLY A C 1
ATOM 3528 O O . GLY A 1 440 ? -13.739 14.383 9.659 1.00 87.19 440 GLY A O 1
ATOM 3529 N N . ASP A 1 441 ? -12.788 16.267 8.865 1.00 84.88 441 ASP A N 1
ATOM 3530 C CA . ASP A 1 441 ? -12.589 16.901 10.167 1.00 84.88 441 ASP A CA 1
ATOM 3531 C C . ASP A 1 441 ? -13.672 17.957 10.398 1.00 84.88 441 ASP A C 1
ATOM 3533 O O . ASP A 1 441 ? -13.724 18.981 9.713 1.00 84.88 441 ASP A O 1
ATOM 3537 N N . SER A 1 442 ? -14.532 17.710 11.389 1.00 81.94 442 SER A N 1
ATOM 3538 C CA . SER A 1 442 ? -15.617 18.619 11.772 1.00 81.94 442 SER A CA 1
ATOM 3539 C C . SER A 1 442 ? -15.131 20.020 12.172 1.00 81.94 442 SER A C 1
ATOM 3541 O O . SER A 1 442 ? -15.906 20.967 12.113 1.00 81.94 442 SER A O 1
ATOM 3543 N N . SER A 1 443 ? -13.864 20.174 12.575 1.00 80.38 443 SER A N 1
ATOM 3544 C CA . SER A 1 443 ? -13.269 21.473 12.918 1.00 80.38 443 SER A CA 1
ATOM 3545 C C . SER A 1 443 ? -12.882 22.320 11.702 1.00 80.38 443 SER A C 1
ATOM 3547 O O . SER A 1 443 ? -12.601 23.506 11.856 1.00 80.38 443 SER A O 1
ATOM 3549 N N . THR A 1 444 ? -12.890 21.730 10.503 1.00 81.00 444 THR A N 1
ATOM 3550 C CA . THR A 1 444 ? -12.562 22.406 9.235 1.00 81.00 444 THR A CA 1
ATOM 3551 C C . THR A 1 444 ? -13.796 22.827 8.440 1.00 81.00 444 THR A C 1
ATOM 3553 O O . THR A 1 444 ? -13.653 23.312 7.324 1.00 81.00 444 THR A O 1
ATOM 3556 N N . ILE A 1 445 ? -15.002 22.620 8.981 1.00 86.25 445 ILE A N 1
ATOM 3557 C CA . ILE A 1 445 ? -16.253 22.987 8.309 1.00 86.25 445 ILE A CA 1
ATOM 3558 C C . ILE A 1 445 ? -16.277 24.501 8.079 1.00 86.25 445 ILE A C 1
ATOM 3560 O O . ILE A 1 445 ? -16.119 25.282 9.018 1.00 86.25 445 ILE A O 1
ATOM 3564 N N . GLU A 1 446 ? -16.517 24.897 6.835 1.00 87.81 446 GLU A N 1
ATOM 3565 C CA . GLU A 1 446 ? -16.636 26.292 6.417 1.00 87.81 446 GLU A CA 1
ATOM 3566 C C . GLU A 1 446 ? -17.989 26.545 5.749 1.00 87.81 446 GLU A C 1
ATOM 3568 O O . GLU A 1 446 ? -18.770 25.622 5.535 1.00 87.81 446 GLU A O 1
ATOM 3573 N N . THR A 1 447 ? -18.303 27.808 5.475 1.00 88.69 447 THR A N 1
ATOM 3574 C CA . THR A 1 447 ? -19.527 28.195 4.762 1.00 88.69 447 THR A CA 1
ATOM 3575 C C . THR A 1 447 ? -19.150 28.583 3.339 1.00 88.69 447 THR A C 1
ATOM 3577 O O . THR A 1 447 ? -18.263 29.415 3.166 1.00 88.69 447 THR A O 1
ATOM 3580 N N . ASP A 1 448 ? -19.796 27.979 2.343 1.00 84.44 448 ASP A N 1
ATOM 3581 C CA . ASP A 1 448 ? -19.591 28.333 0.939 1.00 84.44 448 ASP A CA 1
ATOM 3582 C C . ASP A 1 448 ? -20.258 29.672 0.570 1.00 84.44 448 ASP A C 1
ATOM 3584 O O . ASP A 1 448 ? -20.994 30.271 1.361 1.00 84.44 448 ASP A O 1
ATOM 3588 N N . ASP A 1 449 ? -20.033 30.133 -0.664 1.00 88.00 449 ASP A N 1
ATOM 3589 C CA . ASP A 1 449 ? -20.586 31.393 -1.185 1.00 88.00 449 ASP A CA 1
ATOM 3590 C C . ASP A 1 449 ? -22.129 31.447 -1.163 1.00 88.00 449 ASP A C 1
ATOM 3592 O O . ASP A 1 449 ? -22.716 32.528 -1.221 1.00 88.00 449 ASP A O 1
ATOM 3596 N N . ASN A 1 450 ? -22.799 30.293 -1.056 1.00 86.62 450 ASN A N 1
ATOM 3597 C CA . ASN A 1 450 ? -24.255 30.172 -0.999 1.00 86.62 450 ASN A CA 1
ATOM 3598 C C . ASN A 1 450 ? -24.789 30.041 0.438 1.00 86.62 450 ASN A C 1
ATOM 3600 O O . ASN A 1 450 ? -25.986 29.815 0.625 1.00 86.62 450 ASN A O 1
ATOM 3604 N N . GLY A 1 451 ? -23.936 30.164 1.459 1.00 84.94 451 GLY A N 1
ATOM 3605 C CA . GLY A 1 451 ? -24.341 30.037 2.859 1.00 84.94 451 GLY A CA 1
ATOM 3606 C C . GLY A 1 451 ? -24.482 28.589 3.344 1.00 84.94 451 GLY A C 1
ATOM 3607 O O . GLY A 1 451 ? -25.035 28.362 4.421 1.00 84.94 451 GLY A O 1
ATOM 3608 N N . THR A 1 452 ? -24.013 27.604 2.574 1.00 87.25 452 THR A N 1
ATOM 3609 C CA . THR A 1 452 ? -24.096 26.180 2.922 1.00 87.25 452 THR A CA 1
ATOM 3610 C C . THR A 1 452 ? -22.833 25.740 3.648 1.00 87.25 452 THR A C 1
ATOM 3612 O O . THR A 1 452 ? -21.721 26.050 3.230 1.00 87.25 452 THR A O 1
ATOM 3615 N N . LEU A 1 453 ? -22.987 24.985 4.738 1.00 87.50 453 LEU A N 1
ATOM 3616 C CA . LEU A 1 453 ? -21.842 24.412 5.441 1.00 87.50 453 LEU A CA 1
ATOM 3617 C C . LEU A 1 453 ? -21.213 23.293 4.606 1.00 87.50 453 LEU A C 1
ATOM 3619 O O . LEU A 1 453 ? -21.905 22.355 4.212 1.00 87.50 453 LEU A O 1
ATOM 3623 N N . VAL A 1 454 ? -19.908 23.353 4.374 1.00 85.12 454 VAL A N 1
ATOM 3624 C CA . VAL A 1 454 ? -19.174 22.392 3.549 1.00 85.12 454 VAL A CA 1
ATOM 3625 C C . VAL A 1 454 ? -17.932 21.881 4.266 1.00 85.12 454 VAL A C 1
ATOM 3627 O O . VAL A 1 454 ? -17.338 22.553 5.107 1.00 85.12 454 VAL A O 1
ATOM 3630 N N . LEU A 1 455 ? -17.541 20.653 3.928 1.00 83.94 455 LEU A N 1
ATOM 3631 C CA . LEU A 1 455 ? -16.254 20.085 4.314 1.00 83.94 455 LEU A CA 1
ATOM 3632 C C . LEU A 1 455 ? -15.255 20.343 3.180 1.00 83.94 455 LEU A C 1
ATOM 3634 O O . LEU A 1 455 ? -15.383 19.707 2.131 1.00 83.94 455 LEU A O 1
ATOM 3638 N N . PRO A 1 456 ? -14.242 21.207 3.374 1.00 74.38 456 PRO A N 1
ATOM 3639 C CA . PRO A 1 456 ? -13.297 21.557 2.311 1.00 74.38 456 PRO A CA 1
ATOM 3640 C C . PRO A 1 456 ? -12.420 20.374 1.885 1.00 74.38 456 PRO A C 1
ATOM 3642 O O . PRO A 1 456 ? -11.884 20.344 0.779 1.00 74.38 456 PRO A O 1
ATOM 3645 N N . ARG A 1 457 ? -12.255 19.375 2.762 1.00 76.31 457 ARG A N 1
ATOM 3646 C CA . ARG A 1 457 ? -11.445 18.176 2.516 1.00 76.31 457 ARG A CA 1
ATOM 3647 C C . ARG A 1 457 ? -12.260 16.916 2.766 1.00 76.31 457 ARG A C 1
ATOM 3649 O O . ARG A 1 457 ? -12.281 16.386 3.876 1.00 76.31 457 ARG A O 1
ATOM 3656 N N . LEU A 1 458 ? -12.906 16.427 1.713 1.00 85.44 458 LEU A N 1
ATOM 3657 C CA . LEU A 1 458 ? -13.645 15.170 1.742 1.00 85.44 458 LEU A CA 1
ATOM 3658 C C . LEU A 1 458 ? -12.711 13.981 1.483 1.00 85.44 458 LEU A C 1
ATOM 3660 O O . LEU A 1 458 ? -12.069 13.888 0.440 1.00 85.44 458 LEU A O 1
ATOM 3664 N N . VAL A 1 459 ? -12.671 13.038 2.419 1.00 88.50 459 VAL A N 1
ATOM 3665 C CA . VAL A 1 459 ? -11.984 11.753 2.258 1.00 88.50 459 VAL A CA 1
ATOM 3666 C C . VAL A 1 459 ? -12.968 10.758 1.650 1.00 88.50 459 VAL A C 1
ATOM 3668 O O . VAL A 1 459 ? -13.984 10.442 2.263 1.00 88.50 459 VAL A O 1
ATOM 3671 N N . GLN A 1 460 ? -12.670 10.262 0.453 1.00 92.12 460 GLN A N 1
ATOM 3672 C CA . GLN A 1 460 ? -13.537 9.338 -0.291 1.00 92.12 460 GLN A CA 1
ATOM 3673 C C . GLN A 1 460 ? -13.280 7.865 0.053 1.00 92.12 460 GLN A C 1
ATOM 3675 O O . GLN A 1 460 ? -14.201 7.047 0.077 1.00 92.12 460 GLN A O 1
ATOM 3680 N N . ALA A 1 461 ? -12.026 7.538 0.341 1.00 93.69 461 ALA A N 1
ATOM 3681 C CA . ALA A 1 461 ? -11.575 6.247 0.828 1.00 93.69 461 ALA A CA 1
ATOM 3682 C C . ALA A 1 461 ? -10.320 6.456 1.685 1.00 93.69 461 ALA A C 1
ATOM 3684 O O . ALA A 1 461 ? -9.685 7.509 1.597 1.00 93.69 461 ALA A O 1
ATOM 3685 N N . TYR A 1 462 ? -9.991 5.493 2.541 1.00 92.50 462 TYR A N 1
ATOM 3686 C CA . TYR A 1 462 ? -8.722 5.495 3.261 1.00 92.50 462 TYR A CA 1
ATOM 3687 C C . TYR A 1 462 ? -8.301 4.089 3.682 1.00 92.50 462 TYR A C 1
ATOM 3689 O O . TYR A 1 462 ? -9.134 3.220 3.961 1.00 92.50 462 TYR A O 1
ATOM 3697 N N . SER A 1 463 ? -6.996 3.928 3.851 1.00 91.88 463 SER A N 1
ATOM 3698 C CA . SER A 1 463 ? -6.388 2.756 4.462 1.00 91.88 463 SER A CA 1
ATOM 3699 C C . SER A 1 463 ? -5.318 3.151 5.467 1.00 91.88 463 SER A C 1
ATOM 3701 O O . SER A 1 463 ? -4.561 4.100 5.276 1.00 91.88 463 SER A O 1
ATOM 3703 N N . LEU A 1 464 ? -5.221 2.376 6.545 1.00 85.75 464 LEU A N 1
ATOM 3704 C CA . LEU A 1 464 ? -4.045 2.420 7.409 1.00 85.75 464 LEU A CA 1
ATOM 3705 C C . LEU A 1 464 ? -2.932 1.567 6.787 1.00 85.75 464 LEU A C 1
ATOM 3707 O O . LEU A 1 464 ? -3.200 0.538 6.164 1.00 85.75 464 LEU A O 1
ATOM 3711 N N . LEU A 1 465 ? -1.682 1.991 6.974 1.00 85.00 465 LEU A N 1
ATOM 3712 C CA . LEU A 1 465 ? -0.530 1.342 6.356 1.00 85.00 465 LEU A CA 1
ATOM 3713 C C . LEU A 1 465 ? -0.392 -0.120 6.813 1.00 85.00 465 LEU A C 1
ATOM 3715 O O . LEU A 1 465 ? -0.308 -0.396 8.008 1.00 85.00 465 LEU A O 1
ATOM 3719 N N . GLY A 1 466 ? -0.341 -1.049 5.857 1.00 84.62 466 GLY A N 1
ATOM 3720 C CA . GLY A 1 466 ? -0.056 -2.466 6.095 1.00 84.62 466 GLY A CA 1
ATOM 3721 C C . GLY A 1 466 ? -1.144 -3.228 6.856 1.00 84.62 466 GLY A C 1
ATOM 3722 O O . GLY A 1 466 ? -0.875 -4.308 7.377 1.00 84.62 466 GLY A O 1
ATOM 3723 N N . THR A 1 467 ? -2.361 -2.687 6.971 1.00 86.12 467 THR A N 1
ATOM 3724 C CA . THR A 1 467 ? -3.420 -3.313 7.779 1.00 86.12 467 THR A CA 1
ATOM 3725 C C . THR A 1 467 ? -4.244 -4.355 7.040 1.00 86.12 467 THR A C 1
ATOM 3727 O O . THR A 1 467 ? -5.075 -4.993 7.683 1.00 86.12 467 THR A O 1
ATOM 3730 N N . GLY A 1 468 ? -4.069 -4.514 5.723 1.00 90.31 468 GLY A N 1
ATOM 3731 C CA . GLY A 1 468 ? -4.896 -5.395 4.892 1.00 90.31 468 GLY A CA 1
ATOM 3732 C C . GLY A 1 468 ? -6.353 -4.948 4.747 1.00 90.31 468 GLY A C 1
ATOM 3733 O O . GLY A 1 468 ? -7.195 -5.740 4.326 1.00 90.31 468 GLY A O 1
ATOM 3734 N N . VAL A 1 469 ? -6.662 -3.703 5.125 1.00 94.38 469 VAL A N 1
ATOM 3735 C CA . VAL A 1 469 ? -8.025 -3.171 5.152 1.00 94.38 469 VAL A CA 1
ATOM 3736 C C . VAL A 1 469 ? -8.090 -1.822 4.443 1.00 94.38 469 VAL A C 1
ATOM 3738 O O . VAL A 1 469 ? -7.237 -0.962 4.671 1.00 94.38 469 VAL A O 1
ATOM 3741 N N . CYS A 1 470 ? -9.119 -1.648 3.618 1.00 96.44 470 CYS A N 1
ATOM 3742 C CA . CYS A 1 470 ? -9.480 -0.403 2.947 1.00 96.44 470 CYS A CA 1
ATOM 3743 C C . CYS A 1 470 ? -10.934 -0.053 3.272 1.00 96.44 470 CYS A C 1
ATOM 3745 O O . CYS A 1 470 ? -11.805 -0.921 3.210 1.00 96.44 470 CYS A O 1
ATOM 3747 N N . TYR A 1 471 ? -11.194 1.216 3.582 1.00 96.56 471 TYR A N 1
ATOM 3748 C CA . TYR A 1 471 ? -12.533 1.748 3.828 1.00 96.56 471 TYR A CA 1
ATOM 3749 C C . TYR A 1 471 ? -12.940 2.670 2.681 1.00 96.56 471 TYR A C 1
ATOM 3751 O O . TYR A 1 471 ? -12.211 3.603 2.352 1.00 96.56 471 TYR A O 1
ATOM 3759 N N . VAL A 1 472 ? -14.106 2.426 2.084 1.00 97.12 472 VAL A N 1
ATOM 3760 C CA . VAL A 1 472 ? -14.642 3.189 0.948 1.00 97.12 472 VAL A CA 1
ATOM 3761 C C . VAL A 1 472 ? -16.003 3.778 1.314 1.00 97.12 472 VAL A C 1
ATOM 3763 O O . VAL A 1 472 ? -16.925 3.064 1.706 1.00 97.12 472 VAL A O 1
ATOM 3766 N N . PHE A 1 473 ? -16.143 5.092 1.185 1.00 96.38 473 PHE A N 1
ATOM 3767 C CA . PHE A 1 473 ? -17.390 5.792 1.487 1.00 96.38 473 PHE A CA 1
ATOM 3768 C C . PHE A 1 473 ? -18.258 5.977 0.240 1.00 96.38 473 PHE A C 1
ATOM 3770 O O . PHE A 1 473 ? -17.800 5.772 -0.885 1.00 96.38 473 PHE A O 1
ATOM 3777 N N . ASP A 1 474 ? -19.502 6.413 0.425 1.00 96.56 474 ASP A N 1
ATOM 3778 C CA . ASP A 1 474 ? -20.471 6.591 -0.659 1.00 96.56 474 ASP A CA 1
ATOM 3779 C C . ASP A 1 474 ? -19.957 7.534 -1.762 1.00 96.56 474 ASP A C 1
ATOM 3781 O O . ASP A 1 474 ? -20.061 7.219 -2.949 1.00 96.56 474 ASP A O 1
ATOM 3785 N N . SER A 1 475 ? -19.317 8.647 -1.385 1.00 93.81 475 SER A N 1
ATOM 3786 C CA . SER A 1 475 ? -18.670 9.557 -2.342 1.00 93.81 475 SER A CA 1
ATOM 3787 C C . SER A 1 475 ? -17.563 8.873 -3.150 1.00 93.81 475 SER A C 1
ATOM 3789 O O . SER A 1 475 ? -17.462 9.103 -4.352 1.00 93.81 475 SER A O 1
ATOM 3791 N N . GLY A 1 476 ? -16.780 7.987 -2.529 1.00 92.81 476 GLY A N 1
ATOM 3792 C CA . GLY A 1 476 ? -15.746 7.201 -3.201 1.00 92.81 476 GLY A CA 1
ATOM 3793 C C . GLY A 1 476 ? -16.307 6.134 -4.134 1.00 92.81 476 GLY A C 1
ATOM 3794 O O . GLY A 1 476 ? -15.729 5.893 -5.186 1.00 92.81 476 GLY A O 1
ATOM 3795 N N . LEU A 1 477 ? -17.461 5.541 -3.818 1.00 94.31 477 LEU A N 1
ATOM 3796 C CA . LEU A 1 477 ? -18.142 4.595 -4.714 1.00 94.31 477 LEU A CA 1
ATOM 3797 C C . LEU A 1 477 ? -18.671 5.283 -5.983 1.00 94.31 477 LEU A C 1
ATOM 3799 O O . LEU A 1 477 ? -18.699 4.668 -7.051 1.00 94.31 477 LEU A O 1
ATOM 3803 N N . LYS A 1 478 ? -19.082 6.552 -5.866 1.00 92.38 478 LYS A N 1
ATOM 3804 C CA . LYS A 1 478 ? -19.699 7.351 -6.938 1.00 92.38 478 LYS A CA 1
ATOM 3805 C C . LYS A 1 478 ? -18.713 8.219 -7.728 1.00 92.38 478 LYS A C 1
ATOM 3807 O O . LYS A 1 478 ? -19.103 8.773 -8.754 1.00 92.38 478 LYS A O 1
ATOM 3812 N N . ALA A 1 479 ? -17.470 8.357 -7.267 1.00 87.25 479 ALA A N 1
ATOM 3813 C CA . ALA A 1 479 ? -16.452 9.162 -7.934 1.00 87.25 479 ALA A CA 1
ATOM 3814 C C . ALA A 1 479 ? -16.142 8.637 -9.349 1.00 87.25 479 ALA A C 1
ATOM 3816 O O . ALA A 1 479 ? -16.146 7.430 -9.593 1.00 87.25 479 ALA A O 1
ATOM 3817 N N . ALA A 1 480 ? -15.835 9.541 -10.283 1.00 81.31 480 ALA A N 1
ATOM 3818 C CA . ALA A 1 480 ? -15.513 9.176 -11.667 1.00 81.31 480 ALA A CA 1
ATOM 3819 C C . ALA A 1 480 ? -14.238 8.314 -11.776 1.00 81.31 480 ALA A C 1
ATOM 3821 O O . ALA A 1 480 ? -14.113 7.488 -12.676 1.00 81.31 480 ALA A O 1
ATOM 3822 N N . ASP A 1 481 ? -13.305 8.487 -10.843 1.00 80.50 481 ASP A N 1
ATOM 3823 C CA . ASP A 1 481 ? -12.032 7.778 -10.732 1.00 80.50 481 ASP A CA 1
ATOM 3824 C C . ASP A 1 481 ? -12.018 6.746 -9.587 1.00 80.50 481 ASP A C 1
ATOM 3826 O O . ASP A 1 481 ? -10.944 6.297 -9.173 1.00 80.50 481 ASP A O 1
ATOM 3830 N N . ASN A 1 482 ? -13.202 6.337 -9.109 1.00 88.50 482 ASN A N 1
ATOM 3831 C CA . ASN A 1 482 ? -13.412 5.461 -7.952 1.00 88.50 482 ASN A CA 1
ATOM 3832 C C . ASN A 1 482 ? -12.446 4.268 -7.877 1.00 88.50 482 ASN A C 1
ATOM 3834 O O . ASN A 1 482 ? -11.778 4.087 -6.863 1.00 88.50 482 ASN A O 1
ATOM 3838 N N . ILE A 1 483 ? -12.302 3.484 -8.950 1.00 93.38 483 ILE A N 1
ATOM 3839 C CA . ILE A 1 483 ? -11.421 2.307 -8.972 1.00 93.38 483 ILE A CA 1
ATOM 3840 C C . ILE A 1 483 ? -9.976 2.706 -8.670 1.00 93.38 483 ILE A C 1
ATOM 3842 O O . ILE A 1 483 ? -9.290 2.035 -7.908 1.00 93.38 483 ILE A O 1
ATOM 3846 N N . THR A 1 484 ? -9.498 3.796 -9.263 1.00 90.31 484 THR A N 1
ATOM 3847 C CA . THR A 1 484 ? -8.107 4.230 -9.124 1.00 90.31 484 THR A CA 1
ATOM 3848 C C . THR A 1 484 ? -7.820 4.720 -7.704 1.00 90.31 484 THR A C 1
ATOM 3850 O O . THR A 1 484 ? -6.765 4.413 -7.153 1.00 90.31 484 THR A O 1
ATOM 3853 N N . THR A 1 485 ? -8.765 5.440 -7.099 1.00 90.12 485 THR A N 1
ATOM 3854 C CA . THR A 1 485 ? -8.682 5.868 -5.696 1.00 90.12 485 THR A CA 1
ATOM 3855 C C . THR A 1 485 ? -8.700 4.670 -4.751 1.00 90.12 485 THR A C 1
ATOM 3857 O O . THR A 1 485 ? -7.862 4.584 -3.861 1.00 90.12 485 THR A O 1
ATOM 3860 N N . ILE A 1 486 ? -9.560 3.677 -4.989 1.00 94.94 486 ILE A N 1
ATOM 3861 C CA . ILE A 1 486 ? -9.574 2.457 -4.173 1.00 94.94 486 ILE A CA 1
ATOM 3862 C C . ILE A 1 486 ? -8.259 1.673 -4.327 1.00 94.94 486 ILE A C 1
ATOM 3864 O O . ILE A 1 486 ? -7.719 1.196 -3.336 1.00 94.94 486 ILE A O 1
ATOM 3868 N N . LEU A 1 487 ? -7.697 1.561 -5.536 1.00 95.00 487 LEU A N 1
ATOM 3869 C CA . LEU A 1 487 ? -6.408 0.885 -5.755 1.00 95.00 487 LEU A CA 1
ATOM 3870 C C . LEU A 1 487 ? -5.238 1.591 -5.049 1.00 95.00 487 LEU A C 1
ATOM 3872 O O . LEU A 1 487 ? -4.357 0.913 -4.524 1.00 95.00 487 LEU A O 1
ATOM 3876 N N . HIS A 1 488 ? -5.242 2.927 -4.998 1.00 93.75 488 HIS A N 1
ATOM 3877 C CA . HIS A 1 488 ? -4.281 3.709 -4.210 1.00 93.75 488 HIS A CA 1
ATOM 3878 C C . HIS A 1 488 ? -4.356 3.337 -2.722 1.00 93.75 488 HIS A C 1
ATOM 3880 O O . HIS A 1 488 ? -3.343 2.998 -2.109 1.00 93.75 488 HIS A O 1
ATOM 3886 N N . GLU A 1 489 ? -5.567 3.309 -2.163 1.00 93.56 489 GLU A N 1
ATOM 3887 C CA . GLU A 1 489 ? -5.783 2.943 -0.762 1.00 93.56 489 GLU A CA 1
ATOM 3888 C C . GLU A 1 489 ? -5.461 1.469 -0.482 1.00 93.56 489 GLU A C 1
ATOM 3890 O O . GLU A 1 489 ? -4.877 1.149 0.552 1.00 93.56 489 GLU A O 1
ATOM 3895 N N . LEU A 1 490 ? -5.739 0.553 -1.412 1.00 94.50 490 LEU A N 1
ATOM 3896 C CA . LEU A 1 490 ? -5.278 -0.837 -1.305 1.00 94.50 490 LEU A CA 1
ATOM 3897 C C . LEU A 1 490 ? -3.744 -0.929 -1.308 1.00 94.50 490 LEU A C 1
ATOM 3899 O O . LEU A 1 490 ? -3.180 -1.809 -0.658 1.00 94.50 490 LEU A O 1
ATOM 3903 N N . GLY A 1 491 ? -3.057 0.005 -1.972 1.00 93.25 491 GLY A N 1
ATOM 3904 C CA . GLY A 1 491 ? -1.601 0.132 -1.917 1.00 93.25 491 GLY A CA 1
ATOM 3905 C C . GLY A 1 491 ? -1.126 0.406 -0.495 1.00 93.25 491 GLY A C 1
ATOM 3906 O O . GLY A 1 491 ? -0.248 -0.296 0.011 1.00 93.25 491 GLY A O 1
ATOM 3907 N N . HIS A 1 492 ? -1.771 1.351 0.193 1.00 91.62 492 HIS A N 1
ATOM 3908 C CA . HIS A 1 492 ? -1.534 1.600 1.613 1.00 91.62 492 HIS A CA 1
ATOM 3909 C C . HIS A 1 492 ? -1.882 0.383 2.479 1.00 91.62 492 HIS A C 1
ATOM 3911 O O . HIS A 1 492 ? -1.081 0.019 3.340 1.00 91.62 492 HIS A O 1
ATOM 3917 N N . SER A 1 493 ? -2.997 -0.314 2.224 1.00 91.38 493 SER A N 1
ATOM 3918 C CA . SER A 1 493 ? -3.356 -1.546 2.951 1.00 91.38 493 SER A CA 1
ATOM 3919 C C . SER A 1 493 ? -2.282 -2.633 2.846 1.00 91.38 493 SER A C 1
ATOM 3921 O O . SER A 1 493 ? -2.107 -3.406 3.787 1.00 91.38 493 SER A O 1
ATOM 3923 N N . LEU A 1 494 ? -1.552 -2.677 1.727 1.00 89.69 494 LEU A N 1
ATOM 3924 C CA . LEU A 1 494 ? -0.430 -3.585 1.466 1.00 89.69 494 LEU A CA 1
ATOM 3925 C C . LEU A 1 494 ? 0.928 -3.041 1.945 1.00 89.69 494 LEU A C 1
ATOM 3927 O O . LEU A 1 494 ? 1.959 -3.674 1.742 1.00 89.69 494 LEU A O 1
ATOM 3931 N N . GLY A 1 495 ? 0.950 -1.889 2.615 1.00 86.06 495 GLY A N 1
ATOM 3932 C CA . GLY A 1 495 ? 2.160 -1.337 3.222 1.00 86.06 495 GLY A CA 1
ATOM 3933 C C . GLY A 1 495 ? 2.995 -0.456 2.294 1.00 86.06 495 GLY A C 1
ATOM 3934 O O . GLY A 1 495 ? 4.148 -0.172 2.624 1.00 86.06 495 GLY A O 1
ATOM 3935 N N . LEU A 1 496 ? 2.445 -0.008 1.159 1.00 87.19 496 LEU A N 1
ATOM 3936 C CA . LEU A 1 496 ? 3.086 1.024 0.351 1.00 87.19 496 LEU A CA 1
ATOM 3937 C C . LEU A 1 496 ? 2.890 2.398 0.971 1.00 87.19 496 LEU A C 1
ATOM 3939 O O . LEU A 1 496 ? 1.778 2.813 1.292 1.00 87.19 496 LEU A O 1
ATOM 3943 N N . GLU A 1 497 ? 3.984 3.131 1.073 1.00 83.19 497 GLU A N 1
ATOM 3944 C CA . GLU A 1 497 ? 3.975 4.542 1.421 1.00 83.19 497 GLU A CA 1
ATOM 3945 C C . GLU A 1 497 ? 4.045 5.394 0.152 1.00 83.19 497 GLU A C 1
ATOM 3947 O O . GLU A 1 497 ? 4.400 4.921 -0.936 1.00 83.19 497 GLU A O 1
ATOM 3952 N N . HIS A 1 498 ? 3.709 6.672 0.300 1.00 81.56 498 HIS A N 1
ATOM 3953 C CA . HIS A 1 498 ? 4.032 7.651 -0.726 1.00 81.56 498 HIS A CA 1
ATOM 3954 C C . HIS A 1 498 ? 5.557 7.685 -0.948 1.00 81.56 498 HIS A C 1
ATOM 3956 O O . HIS A 1 498 ? 6.314 7.522 0.011 1.00 81.56 498 HIS A O 1
ATOM 3962 N N . PRO A 1 499 ? 6.032 7.883 -2.189 1.00 70.62 499 PRO A N 1
ATOM 3963 C CA . PRO A 1 499 ? 7.464 7.905 -2.492 1.00 70.62 499 PRO A CA 1
ATOM 3964 C C . PRO A 1 499 ? 8.163 9.191 -2.015 1.00 70.62 499 PRO A C 1
ATOM 3966 O O . PRO A 1 499 ? 9.389 9.252 -2.022 1.00 70.62 499 PRO A O 1
ATOM 3969 N N . PHE A 1 500 ? 7.394 10.193 -1.592 1.00 64.56 500 PHE A N 1
ATOM 3970 C CA . PHE A 1 500 ? 7.850 11.446 -0.997 1.00 64.56 500 PHE A CA 1
ATOM 3971 C C . PHE A 1 500 ? 7.581 11.448 0.518 1.00 64.56 500 PHE A C 1
ATOM 3973 O O . PHE A 1 500 ? 6.616 10.840 0.990 1.00 64.56 500 PHE A O 1
ATOM 3980 N N . GLU A 1 501 ? 8.431 12.124 1.296 1.00 50.25 501 GLU A N 1
ATOM 3981 C CA . GLU A 1 501 ? 8.325 12.143 2.760 1.00 50.25 501 GLU A CA 1
ATOM 3982 C C . GLU A 1 501 ? 6.959 12.685 3.227 1.00 50.25 501 GLU A C 1
ATOM 3984 O O . GLU A 1 501 ? 6.511 13.752 2.802 1.00 50.25 501 GLU A O 1
ATOM 3989 N N . LYS A 1 502 ? 6.285 11.955 4.135 1.00 43.38 502 LYS A N 1
ATOM 3990 C CA . LYS A 1 502 ? 5.045 12.420 4.796 1.00 43.38 502 LYS A CA 1
ATOM 3991 C C . LYS A 1 502 ? 5.276 13.731 5.551 1.00 43.38 502 LYS A C 1
ATOM 3993 O O . LYS A 1 502 ? 4.410 14.601 5.558 1.00 43.38 502 LYS A O 1
ATOM 3998 N N . SER A 1 503 ? 6.458 13.869 6.147 1.00 43.12 503 SER A N 1
ATOM 3999 C CA . SER A 1 503 ? 6.940 15.066 6.820 1.00 43.12 503 SER A CA 1
ATOM 4000 C C . SER A 1 503 ? 7.737 15.943 5.861 1.00 43.12 503 SER A C 1
ATOM 4002 O O . SER A 1 503 ? 8.902 16.232 6.103 1.00 43.12 503 SER A O 1
ATOM 4004 N N . LEU A 1 504 ? 7.094 16.471 4.825 1.00 44.56 504 LEU A N 1
ATOM 4005 C CA . LEU A 1 504 ? 7.578 17.712 4.207 1.00 44.56 504 LEU A CA 1
ATOM 4006 C C . LEU A 1 504 ? 7.147 18.900 5.079 1.00 44.56 504 LEU A C 1
ATOM 4008 O O . LEU A 1 504 ? 6.560 19.873 4.615 1.00 44.56 504 LEU A O 1
ATOM 4012 N N . GLY A 1 505 ? 7.409 18.790 6.383 1.00 46.19 505 GLY A N 1
ATOM 4013 C CA . GLY A 1 505 ? 7.619 19.963 7.211 1.00 46.19 505 GLY A CA 1
ATOM 4014 C C . GLY A 1 505 ? 9.004 20.496 6.875 1.00 46.19 505 GLY A C 1
ATOM 4015 O O . GLY A 1 505 ? 9.908 19.690 6.704 1.00 46.19 505 GLY A O 1
ATOM 4016 N N . LYS A 1 506 ? 9.150 21.821 6.749 1.00 43.75 506 LYS A N 1
ATOM 4017 C CA . LYS A 1 506 ? 10.421 22.579 6.753 1.00 43.75 506 LYS A CA 1
ATOM 4018 C C . LYS A 1 506 ? 11.686 21.701 6.661 1.00 43.75 506 LYS A C 1
ATOM 4020 O O . LYS A 1 506 ? 12.371 21.515 7.668 1.00 43.75 506 LYS A O 1
ATOM 4025 N N . TYR A 1 507 ? 12.004 21.149 5.488 1.00 42.09 507 TYR A N 1
ATOM 4026 C CA . TYR A 1 507 ? 13.241 20.381 5.356 1.00 42.09 507 TYR A CA 1
ATOM 4027 C C . TYR A 1 507 ? 14.387 21.350 5.130 1.00 42.09 507 TYR A C 1
ATOM 4029 O O . TYR A 1 507 ? 14.327 22.239 4.276 1.00 42.09 507 TYR A O 1
ATOM 4037 N N . GLY A 1 508 ? 15.433 21.182 5.925 1.00 52.09 508 GLY A N 1
ATOM 4038 C CA . GLY A 1 508 ? 16.657 21.927 5.763 1.00 52.09 508 GLY A CA 1
ATOM 4039 C C . GLY A 1 508 ? 17.726 21.092 5.099 1.00 52.09 508 GLY A C 1
ATOM 4040 O O . GLY A 1 508 ? 18.036 20.002 5.577 1.00 52.09 508 GLY A O 1
ATOM 4041 N N . LYS A 1 509 ? 18.335 21.611 4.031 1.00 49.47 509 LYS A N 1
ATOM 4042 C CA . LYS A 1 509 ? 19.482 20.952 3.396 1.00 49.47 509 LYS A CA 1
ATOM 4043 C C . LYS A 1 509 ? 20.665 20.971 4.363 1.00 49.47 509 LYS A C 1
ATOM 4045 O O . LYS A 1 509 ? 21.256 22.021 4.620 1.00 49.47 509 LYS A O 1
ATOM 4050 N N . ARG A 1 510 ? 21.007 19.799 4.897 1.00 64.44 510 ARG A N 1
ATOM 4051 C CA . ARG A 1 510 ? 22.099 19.619 5.859 1.00 64.44 510 ARG A CA 1
ATOM 4052 C C . ARG A 1 510 ? 23.360 19.141 5.158 1.00 64.44 510 ARG A C 1
ATOM 4054 O O . ARG A 1 510 ? 23.346 18.154 4.429 1.00 64.44 510 ARG A O 1
ATOM 4061 N N . ILE A 1 511 ? 24.470 19.826 5.403 1.00 66.38 511 ILE A N 1
ATOM 4062 C CA . ILE A 1 511 ? 25.797 19.388 4.971 1.00 66.38 511 ILE A CA 1
ATOM 4063 C C . ILE A 1 511 ? 26.314 18.386 6.004 1.00 66.38 511 ILE A C 1
ATOM 4065 O O . ILE A 1 511 ? 26.300 18.656 7.205 1.00 66.38 511 ILE A O 1
ATOM 4069 N N . LYS A 1 512 ? 26.773 17.218 5.541 1.00 55.88 512 LYS A N 1
ATOM 4070 C CA . LYS A 1 512 ? 27.332 16.172 6.407 1.00 55.88 512 LYS A CA 1
ATOM 4071 C C . LYS A 1 512 ? 28.449 16.754 7.284 1.00 55.88 512 LYS A C 1
ATOM 4073 O O . LYS A 1 512 ? 29.346 17.415 6.769 1.00 55.88 512 LYS A O 1
ATOM 4078 N N . ASN A 1 513 ? 28.393 16.485 8.590 1.00 65.31 513 ASN A N 1
ATOM 4079 C CA . ASN A 1 513 ? 29.315 16.990 9.621 1.00 65.31 513 ASN A CA 1
ATOM 4080 C C . ASN A 1 513 ? 29.251 18.506 9.899 1.00 65.31 513 ASN A C 1
ATOM 4082 O O . ASN A 1 513 ? 30.102 19.015 10.626 1.00 65.31 513 ASN A O 1
ATOM 4086 N N . LYS A 1 514 ? 28.262 19.231 9.361 1.00 73.69 514 LYS A N 1
ATOM 4087 C CA . LYS A 1 514 ? 27.985 20.623 9.734 1.00 73.69 514 LYS A CA 1
ATOM 4088 C C . LYS A 1 514 ? 26.826 20.670 10.725 1.00 73.69 514 LYS A C 1
ATOM 4090 O O . LYS A 1 514 ? 25.809 20.012 10.518 1.00 73.69 514 LYS A O 1
ATOM 4095 N N . ARG A 1 515 ? 26.986 21.464 11.780 1.00 77.56 515 ARG A N 1
ATOM 4096 C CA . ARG A 1 515 ? 25.977 21.683 12.817 1.00 77.56 515 ARG A CA 1
ATOM 4097 C C . ARG A 1 515 ? 25.309 23.037 12.602 1.00 77.56 515 ARG A C 1
ATOM 4099 O O . ARG A 1 515 ? 25.999 24.014 12.316 1.00 77.56 515 ARG A O 1
ATOM 4106 N N . TYR A 1 516 ? 23.985 23.072 12.685 1.00 84.44 516 TYR A N 1
ATOM 4107 C CA . TYR A 1 516 ? 23.181 24.267 12.433 1.00 84.44 516 TYR A CA 1
ATOM 4108 C C . TYR A 1 516 ? 22.607 24.823 13.731 1.00 84.44 516 TYR A C 1
ATOM 4110 O O . TYR A 1 516 ? 22.519 24.124 14.743 1.00 84.44 516 TYR A O 1
ATOM 4118 N N . LYS A 1 517 ? 22.181 26.085 13.690 1.00 88.06 517 LYS A N 1
ATOM 4119 C CA . LYS A 1 517 ? 21.584 26.778 14.835 1.00 88.06 517 LYS A CA 1
ATOM 4120 C C . LYS A 1 517 ? 20.435 25.986 15.473 1.00 88.06 517 LYS A C 1
ATOM 4122 O O . LYS A 1 517 ? 20.364 25.898 16.694 1.00 88.06 517 LYS A O 1
ATOM 4127 N N . GLU A 1 518 ? 19.587 25.369 14.658 1.00 83.38 518 GLU A N 1
ATOM 4128 C CA . GLU A 1 518 ? 18.435 24.563 15.069 1.00 83.38 518 GLU A CA 1
ATOM 4129 C C . GLU A 1 518 ? 18.847 23.266 15.793 1.00 83.38 518 GLU A C 1
ATOM 4131 O O . GLU A 1 518 ? 18.162 22.843 16.722 1.00 83.38 518 GLU A O 1
ATOM 4136 N N . ASP A 1 519 ? 19.983 22.656 15.425 1.00 81.44 519 ASP A N 1
ATOM 4137 C CA . ASP A 1 519 ? 20.521 21.474 16.128 1.00 81.44 519 ASP A CA 1
ATOM 4138 C C . ASP A 1 519 ? 20.980 21.839 17.529 1.00 81.44 519 ASP A C 1
ATOM 4140 O O . ASP A 1 519 ? 20.729 21.130 18.502 1.00 81.44 519 ASP A O 1
ATOM 4144 N N . ILE A 1 520 ? 21.662 22.979 17.616 1.00 87.12 520 ILE A N 1
ATOM 4145 C CA . ILE A 1 520 ? 22.186 23.502 18.867 1.00 87.12 520 ILE A CA 1
ATOM 4146 C C . ILE A 1 520 ? 21.019 23.939 19.761 1.00 87.12 520 ILE A C 1
ATOM 4148 O O . ILE A 1 520 ? 21.052 23.704 20.963 1.00 87.12 520 ILE A O 1
ATOM 4152 N N . GLU A 1 521 ? 19.955 24.514 19.191 1.00 86.75 521 GLU A N 1
ATOM 4153 C CA . GLU A 1 521 ? 18.715 24.840 19.907 1.00 86.75 521 GLU A CA 1
ATOM 4154 C C . GLU A 1 521 ? 18.012 23.611 20.486 1.00 86.75 521 GLU A C 1
ATOM 4156 O O . GLU A 1 521 ? 17.583 23.651 21.642 1.00 86.75 521 GLU A O 1
ATOM 4161 N N . ALA A 1 522 ? 17.903 22.529 19.713 1.00 82.31 522 ALA A N 1
ATOM 4162 C CA . ALA A 1 522 ? 17.315 21.283 20.192 1.00 82.31 522 ALA A CA 1
ATOM 4163 C C . ALA A 1 522 ? 18.125 20.696 21.359 1.00 82.31 522 ALA A C 1
ATOM 4165 O O . ALA A 1 522 ? 17.545 20.344 22.385 1.00 82.31 522 ALA A O 1
ATOM 4166 N N . GLU A 1 523 ? 19.457 20.672 21.247 1.00 85.19 523 GLU A N 1
ATOM 4167 C CA . GLU A 1 523 ? 20.329 20.166 22.313 1.00 85.19 523 GLU A CA 1
ATOM 4168 C C . GLU A 1 523 ? 20.333 21.076 23.551 1.00 85.19 523 GLU A C 1
ATOM 4170 O O . GLU A 1 523 ? 20.347 20.582 24.675 1.00 85.19 523 GLU A O 1
ATOM 4175 N N . ILE A 1 524 ? 20.250 22.402 23.377 1.00 87.69 524 ILE A N 1
ATOM 4176 C CA . ILE A 1 524 ? 20.039 23.348 24.485 1.00 87.69 524 ILE A CA 1
ATOM 4177 C C . ILE A 1 524 ? 18.750 23.002 25.227 1.00 87.69 524 ILE A C 1
ATOM 4179 O O . ILE A 1 524 ? 18.774 22.886 26.449 1.00 87.69 524 ILE A O 1
ATOM 4183 N N . LYS A 1 525 ? 17.643 22.800 24.504 1.00 83.44 525 LYS A N 1
ATOM 4184 C CA . LYS A 1 525 ? 16.344 22.481 25.105 1.00 83.44 525 LYS A CA 1
ATOM 4185 C C . LYS A 1 525 ? 16.369 21.135 25.834 1.00 83.44 525 LYS A C 1
ATOM 4187 O O . LYS A 1 525 ? 15.795 21.015 26.913 1.00 83.44 525 LYS A O 1
ATOM 4192 N N . GLU A 1 526 ? 17.039 20.135 25.266 1.00 78.19 526 GLU A N 1
ATOM 4193 C CA . GLU A 1 526 ? 17.233 18.832 25.906 1.00 78.19 526 GLU A CA 1
ATOM 4194 C C . GLU A 1 526 ? 18.058 18.958 27.196 1.00 78.19 526 GLU A C 1
ATOM 4196 O O . GLU A 1 526 ? 17.656 18.446 28.241 1.00 78.19 526 GLU A O 1
ATOM 4201 N N . LEU A 1 527 ? 19.181 19.683 27.153 1.00 80.44 527 LEU A N 1
ATOM 4202 C CA . LEU A 1 527 ? 20.022 19.930 28.325 1.00 80.44 527 LEU A CA 1
ATOM 4203 C C . LEU A 1 527 ? 19.294 20.739 29.403 1.00 80.44 527 LEU A C 1
ATOM 4205 O O . LEU A 1 527 ? 19.422 20.418 30.581 1.00 80.44 527 LEU A O 1
ATOM 4209 N N . GLU A 1 528 ? 18.515 21.754 29.024 1.00 81.88 528 GLU A N 1
ATOM 4210 C CA . GLU A 1 528 ? 17.678 22.524 29.951 1.00 81.88 528 GLU A CA 1
ATOM 4211 C C . GLU A 1 528 ? 16.615 21.635 30.607 1.00 81.88 528 GLU A C 1
ATOM 4213 O O . GLU A 1 528 ? 16.434 21.710 31.822 1.00 81.88 528 GLU A O 1
ATOM 4218 N N . GLY A 1 529 ? 15.988 20.731 29.846 1.00 73.69 529 GLY A N 1
ATOM 4219 C CA . GLY A 1 529 ? 15.072 19.723 30.382 1.00 73.69 529 GLY A CA 1
ATOM 4220 C C . GLY A 1 529 ? 15.754 18.778 31.373 1.00 73.69 529 GLY A C 1
ATOM 4221 O O . GLY A 1 529 ? 15.248 18.579 32.474 1.00 73.69 529 GLY A O 1
ATOM 4222 N N . ARG A 1 530 ? 16.946 18.262 31.040 1.00 71.56 530 ARG A N 1
ATOM 4223 C CA . ARG A 1 530 ? 17.744 17.412 31.943 1.00 71.56 530 ARG A CA 1
ATOM 4224 C C . ARG A 1 530 ? 18.136 18.142 33.227 1.00 71.56 530 ARG A C 1
ATOM 4226 O O . ARG A 1 530 ? 18.027 17.568 34.306 1.00 71.56 530 ARG A O 1
ATOM 4233 N N . LEU A 1 531 ? 18.570 19.400 33.130 1.00 75.62 531 LEU A N 1
ATOM 4234 C CA . LEU A 1 531 ? 18.902 20.231 34.291 1.00 75.62 531 LEU A CA 1
ATOM 4235 C C . LEU A 1 531 ? 17.673 20.515 35.156 1.00 75.62 531 LEU A C 1
ATOM 4237 O O . LEU A 1 531 ? 17.773 20.494 36.381 1.00 75.62 531 LEU A O 1
ATOM 4241 N N . GLN A 1 532 ? 16.512 20.739 34.539 1.00 72.38 532 GLN A N 1
ATOM 4242 C CA . GLN A 1 532 ? 15.254 20.882 35.261 1.00 72.38 532 GLN A CA 1
ATOM 4243 C C . GLN A 1 532 ? 14.891 19.591 36.003 1.00 72.38 532 GLN A C 1
ATOM 4245 O O . GLN A 1 532 ? 14.594 19.655 37.192 1.00 72.38 532 GLN A O 1
ATOM 4250 N N . THR A 1 533 ? 15.004 18.425 35.359 1.00 63.16 533 THR A N 1
ATOM 4251 C CA . THR A 1 533 ? 14.786 17.128 36.018 1.00 63.16 533 THR A CA 1
ATOM 4252 C C . THR A 1 533 ? 15.736 16.935 37.194 1.00 63.16 533 THR A C 1
ATOM 4254 O O . THR A 1 533 ? 15.273 16.580 38.270 1.00 63.16 533 THR A O 1
ATOM 4257 N N . ILE A 1 534 ? 17.031 17.240 37.036 1.00 65.62 534 ILE A N 1
ATOM 4258 C CA . ILE A 1 534 ? 18.024 17.166 38.123 1.00 65.62 534 ILE A CA 1
ATOM 4259 C C . ILE A 1 534 ? 17.651 18.095 39.287 1.00 65.62 534 ILE A C 1
ATOM 4261 O O . ILE A 1 534 ? 17.770 17.702 40.443 1.00 65.62 534 ILE A O 1
ATOM 4265 N N . ASN A 1 535 ? 17.164 19.307 39.002 1.00 59.97 535 ASN A N 1
ATOM 4266 C CA . ASN A 1 535 ? 16.702 20.249 40.028 1.00 59.97 535 ASN A CA 1
ATOM 4267 C C . ASN A 1 535 ? 15.404 19.798 40.727 1.00 59.97 535 ASN A C 1
ATOM 4269 O O . ASN A 1 535 ? 15.120 20.256 41.832 1.00 59.97 535 ASN A O 1
ATOM 4273 N N . GLU A 1 536 ? 14.621 18.921 40.096 1.00 51.34 536 GLU A N 1
ATOM 4274 C CA . GLU A 1 536 ? 13.393 18.332 40.640 1.00 51.34 536 GLU A CA 1
ATOM 4275 C C . GLU A 1 536 ? 13.639 17.002 41.384 1.00 51.34 536 GLU A C 1
ATOM 4277 O O . GLU A 1 536 ? 12.720 16.503 42.044 1.00 51.34 536 GLU A O 1
ATOM 4282 N N . ILE A 1 537 ? 14.863 16.445 41.338 1.00 51.62 537 ILE A N 1
ATOM 4283 C CA . ILE A 1 537 ? 15.241 15.247 42.100 1.00 51.62 537 ILE A CA 1
ATOM 4284 C C . ILE A 1 537 ? 15.107 15.551 43.596 1.00 51.62 537 ILE A C 1
ATOM 4286 O O . ILE A 1 537 ? 15.861 16.328 44.180 1.00 51.62 537 ILE A O 1
ATOM 4290 N N . GLN A 1 538 ? 14.131 14.906 44.234 1.00 47.66 538 GLN A N 1
ATOM 4291 C CA . GLN A 1 538 ? 14.021 14.870 45.689 1.00 47.66 538 GLN A CA 1
ATOM 4292 C C . GLN A 1 538 ? 15.160 14.013 46.272 1.00 47.66 538 GLN A C 1
ATOM 4294 O O . GLN A 1 538 ? 15.572 13.044 45.625 1.00 47.66 538 GLN A O 1
ATOM 4299 N N . PRO A 1 539 ? 15.658 14.325 47.484 1.00 44.56 539 PRO A N 1
ATOM 4300 C CA . PRO A 1 539 ? 16.786 13.619 48.086 1.00 44.56 539 PRO A CA 1
ATOM 4301 C C . PRO A 1 539 ? 16.572 12.101 48.119 1.00 44.56 539 PRO A C 1
ATOM 4303 O O . PRO A 1 539 ? 15.451 11.621 48.320 1.00 44.56 539 PRO A O 1
ATOM 4306 N N . MET A 1 540 ? 17.671 11.362 47.930 1.00 42.41 540 MET A N 1
ATOM 4307 C CA . MET A 1 540 ? 17.739 9.900 48.017 1.00 42.41 540 MET A CA 1
ATOM 4308 C C . MET A 1 540 ? 16.981 9.397 49.249 1.00 42.41 540 MET A C 1
ATOM 4310 O O . MET A 1 540 ? 17.331 9.739 50.379 1.00 42.41 540 MET A O 1
ATOM 4314 N N . GLN A 1 541 ? 15.969 8.551 49.045 1.00 47.47 541 GLN A N 1
ATOM 4315 C CA . GLN A 1 541 ? 15.382 7.782 50.140 1.00 47.47 541 GLN A CA 1
ATOM 4316 C C . GLN A 1 541 ? 15.827 6.327 50.017 1.00 47.47 541 GLN A C 1
ATOM 4318 O O . GLN A 1 541 ? 15.591 5.667 49.004 1.00 47.47 541 GLN A O 1
ATOM 4323 N N . THR A 1 542 ? 16.467 5.814 51.065 1.00 46.66 542 THR A N 1
ATOM 4324 C CA . THR A 1 542 ? 16.681 4.378 51.241 1.00 46.66 542 THR A CA 1
ATOM 4325 C C . THR A 1 542 ? 15.344 3.731 51.612 1.00 46.66 542 THR A C 1
ATOM 4327 O O . THR A 1 542 ? 14.638 4.205 52.503 1.00 46.66 542 THR A O 1
ATOM 4330 N N . GLY A 1 543 ? 14.939 2.682 50.889 1.00 54.00 543 GLY A N 1
ATOM 4331 C CA . GLY A 1 543 ? 13.619 2.065 51.053 1.00 54.00 543 GLY A CA 1
ATOM 4332 C C . GLY A 1 543 ? 13.642 0.540 50.989 1.00 54.00 543 GLY A C 1
ATOM 4333 O O . GLY A 1 543 ? 14.589 -0.066 50.499 1.00 54.00 543 GLY A O 1
ATOM 4334 N N . THR A 1 544 ? 12.578 -0.094 51.484 1.00 58.12 544 THR A N 1
ATOM 4335 C CA . THR A 1 544 ? 12.400 -1.558 51.438 1.00 58.12 544 THR A CA 1
ATOM 4336 C C . THR A 1 544 ? 11.621 -2.003 50.192 1.00 58.12 544 THR A C 1
ATOM 4338 O O . THR A 1 544 ? 10.928 -1.202 49.560 1.00 58.12 544 THR A O 1
ATOM 4341 N N . ASN A 1 545 ? 11.626 -3.306 49.880 1.00 58.00 545 ASN A N 1
ATOM 4342 C CA . ASN A 1 545 ? 10.787 -3.891 48.818 1.00 58.00 545 ASN A CA 1
ATOM 4343 C C . ASN A 1 545 ? 9.282 -3.580 48.978 1.00 58.00 545 ASN A C 1
ATOM 4345 O O . ASN A 1 545 ? 8.567 -3.445 47.984 1.00 58.00 545 ASN A O 1
ATOM 4349 N N . ALA A 1 546 ? 8.793 -3.404 50.213 1.00 58.16 546 ALA A N 1
ATOM 4350 C CA . ALA A 1 546 ? 7.411 -2.992 50.476 1.00 58.16 546 ALA A CA 1
ATOM 4351 C C . ALA A 1 546 ? 7.134 -1.550 50.010 1.00 58.16 546 ALA A C 1
ATOM 4353 O O . ALA A 1 546 ? 6.087 -1.282 49.418 1.00 58.16 546 ALA A O 1
ATOM 4354 N N . GLN A 1 547 ? 8.097 -0.641 50.200 1.00 59.28 547 GLN A N 1
ATOM 4355 C CA . GLN A 1 547 ? 8.033 0.735 49.697 1.00 59.28 547 GLN A CA 1
ATOM 4356 C C . GLN A 1 547 ? 8.005 0.770 48.160 1.00 59.28 547 GLN A C 1
ATOM 4358 O O . GLN A 1 547 ? 7.248 1.534 47.563 1.00 59.28 547 GLN A O 1
ATOM 4363 N N . HIS A 1 548 ? 8.800 -0.086 47.515 1.00 61.47 548 HIS A N 1
ATOM 4364 C CA . HIS A 1 548 ? 8.857 -0.207 46.058 1.00 61.47 548 HIS A CA 1
ATOM 4365 C C . HIS A 1 548 ? 7.537 -0.718 45.451 1.00 61.47 548 HIS A C 1
ATOM 4367 O O . HIS A 1 548 ? 7.049 -0.164 44.460 1.00 61.47 548 HIS A O 1
ATOM 4373 N N . LEU A 1 549 ? 6.930 -1.741 46.065 1.00 62.69 549 LEU A N 1
ATOM 4374 C CA . LEU A 1 549 ? 5.613 -2.247 45.668 1.00 62.69 549 LEU A CA 1
ATOM 4375 C C . LEU A 1 549 ? 4.547 -1.150 45.791 1.00 62.69 549 LEU A C 1
ATOM 4377 O O . LEU A 1 549 ? 3.814 -0.902 44.837 1.00 62.69 549 LEU A O 1
ATOM 4381 N N . TYR A 1 550 ? 4.520 -0.432 46.917 1.00 65.69 550 TYR A N 1
ATOM 4382 C CA . TYR A 1 550 ? 3.595 0.683 47.134 1.00 65.69 550 TYR A CA 1
ATOM 4383 C C . TYR A 1 550 ? 3.744 1.798 46.090 1.00 65.69 550 TYR A C 1
ATOM 4385 O O . TYR A 1 550 ? 2.756 2.262 45.522 1.00 65.69 550 TYR A O 1
ATOM 4393 N N . ASN A 1 551 ? 4.979 2.197 45.772 1.00 62.69 551 ASN A N 1
ATOM 4394 C CA . ASN A 1 551 ? 5.237 3.204 44.742 1.00 62.69 551 ASN A CA 1
ATOM 4395 C C . ASN A 1 551 ? 4.785 2.735 43.354 1.00 62.69 551 ASN A C 1
ATOM 4397 O O . ASN A 1 551 ? 4.190 3.515 42.614 1.00 62.69 551 ASN A O 1
ATOM 4401 N N . SER A 1 552 ? 5.006 1.463 43.014 1.00 61.03 552 SER A N 1
ATOM 4402 C CA . SER A 1 552 ? 4.565 0.886 41.736 1.00 61.03 552 SER A CA 1
ATOM 4403 C C . SER A 1 552 ? 3.033 0.890 41.612 1.00 61.03 552 SER A C 1
ATOM 4405 O O . SER A 1 552 ? 2.499 1.269 40.567 1.00 61.03 552 SER A O 1
ATOM 4407 N N . ILE A 1 553 ? 2.322 0.566 42.700 1.00 62.22 553 ILE A N 1
ATOM 4408 C CA . ILE A 1 553 ? 0.854 0.651 42.791 1.00 62.22 553 ILE A CA 1
ATOM 4409 C C . ILE A 1 553 ? 0.394 2.101 42.583 1.00 62.22 553 ILE A C 1
ATOM 4411 O O . ILE A 1 553 ? -0.402 2.386 41.688 1.00 62.22 553 ILE A O 1
ATOM 4415 N N . LYS A 1 554 ? 0.953 3.044 43.350 1.00 64.19 554 LYS A N 1
ATOM 4416 C CA . LYS A 1 554 ? 0.568 4.462 43.318 1.00 64.19 554 LYS A CA 1
ATOM 4417 C C . LYS A 1 554 ? 0.859 5.139 41.972 1.00 64.19 554 LYS A C 1
ATOM 4419 O O . LYS A 1 554 ? 0.076 5.973 41.522 1.00 64.19 554 LYS A O 1
ATOM 4424 N N . ILE A 1 555 ? 1.964 4.783 41.313 1.00 60.16 555 ILE A N 1
ATOM 4425 C CA . ILE A 1 555 ? 2.307 5.278 39.969 1.00 60.16 555 ILE A CA 1
ATOM 4426 C C . ILE A 1 555 ? 1.317 4.745 38.933 1.00 60.16 555 ILE A C 1
ATOM 4428 O O . ILE A 1 555 ? 0.829 5.521 38.112 1.00 60.16 555 ILE A O 1
ATOM 4432 N N . THR A 1 556 ? 0.976 3.456 38.995 1.00 57.94 556 THR A N 1
ATOM 4433 C CA . THR A 1 556 ? -0.011 2.845 38.089 1.00 57.94 556 THR A CA 1
ATOM 4434 C C . THR A 1 556 ? -1.367 3.551 38.202 1.00 57.94 556 THR A C 1
ATOM 4436 O O . THR A 1 556 ? -1.964 3.891 37.179 1.00 57.94 556 THR A O 1
ATOM 4439 N N . ILE A 1 557 ? -1.786 3.880 39.434 1.00 55.47 557 ILE A N 1
ATOM 4440 C CA . ILE A 1 557 ? -2.981 4.690 39.726 1.00 55.47 557 ILE A CA 1
ATOM 4441 C C . ILE A 1 557 ? -2.859 6.099 39.119 1.00 55.47 557 ILE A C 1
ATOM 4443 O O . ILE A 1 557 ? -3.742 6.534 38.384 1.00 55.47 557 ILE A O 1
ATOM 4447 N N . LYS A 1 558 ? -1.757 6.817 39.383 1.00 58.59 558 LYS A N 1
ATOM 4448 C CA . LYS A 1 558 ? -1.569 8.211 38.932 1.00 58.59 558 LYS A CA 1
ATOM 4449 C C . LYS A 1 558 ? -1.508 8.346 37.407 1.00 58.59 558 LYS A C 1
ATOM 4451 O O . LYS A 1 558 ? -1.947 9.357 36.871 1.00 58.59 558 LYS A O 1
ATOM 4456 N N . MET A 1 559 ? -0.938 7.360 36.716 1.00 54.72 559 MET A N 1
ATOM 4457 C CA . MET A 1 559 ? -0.736 7.399 35.262 1.00 54.72 559 MET A CA 1
ATOM 4458 C C . MET A 1 559 ? -1.875 6.750 34.462 1.00 54.72 559 MET A C 1
ATOM 4460 O O . MET A 1 559 ? -1.797 6.729 33.236 1.00 54.72 559 MET A O 1
ATOM 4464 N N . ASN A 1 560 ? -2.904 6.210 35.126 1.00 56.34 560 ASN A N 1
ATOM 4465 C CA . ASN A 1 560 ? -4.041 5.523 34.503 1.00 56.34 560 ASN A CA 1
ATOM 4466 C C . ASN A 1 560 ? -3.633 4.420 33.496 1.00 56.34 560 ASN A C 1
ATOM 4468 O O . ASN A 1 560 ? -4.224 4.276 32.426 1.00 56.34 560 ASN A O 1
ATOM 4472 N N . ARG A 1 561 ? -2.577 3.657 33.811 1.00 61.25 561 ARG A N 1
ATOM 4473 C CA . ARG A 1 561 ? -2.026 2.606 32.934 1.00 61.25 561 ARG A CA 1
ATOM 4474 C C . ARG A 1 561 ? -2.756 1.271 33.171 1.00 61.25 561 ARG A C 1
ATOM 4476 O O . ARG A 1 561 ? -2.295 0.464 33.972 1.00 61.25 561 ARG A O 1
ATOM 4483 N N . MET A 1 562 ? -3.896 1.069 32.506 1.00 71.50 562 MET A N 1
ATOM 4484 C CA . MET A 1 562 ? -4.743 -0.141 32.597 1.00 71.50 562 MET A CA 1
ATOM 4485 C C . MET A 1 562 ? -4.336 -1.246 31.595 1.00 71.50 562 MET A C 1
ATOM 4487 O O . MET A 1 562 ? -3.499 -1.021 30.717 1.00 71.50 562 MET A O 1
ATOM 4491 N N . GLY A 1 563 ? -4.905 -2.451 31.723 1.00 70.25 563 GLY A N 1
ATOM 4492 C CA . GLY A 1 563 ? -4.675 -3.587 30.821 1.00 70.25 563 GLY A CA 1
ATOM 4493 C C . GLY A 1 563 ? -3.406 -4.393 31.127 1.00 70.25 563 GLY A C 1
ATOM 4494 O O . GLY A 1 563 ? -3.181 -4.825 32.255 1.00 70.25 563 GLY A O 1
ATOM 4495 N N . GLU A 1 564 ? -2.553 -4.632 30.126 1.00 64.81 564 GLU A N 1
ATOM 4496 C CA . GLU A 1 564 ? -1.332 -5.446 30.290 1.00 64.81 564 GLU A CA 1
ATOM 4497 C C . GLU A 1 564 ? -0.375 -4.862 31.345 1.00 64.81 564 GLU A C 1
ATOM 4499 O O . GLU A 1 564 ? 0.237 -5.595 32.122 1.00 64.81 564 GLU A O 1
ATOM 4504 N N . ALA A 1 565 ? -0.297 -3.532 31.441 1.00 64.62 565 ALA A N 1
ATOM 4505 C CA . ALA A 1 565 ? 0.493 -2.862 32.467 1.00 64.62 565 ALA A CA 1
ATOM 4506 C C . ALA A 1 565 ? -0.051 -3.110 33.885 1.00 64.62 565 ALA A C 1
ATOM 4508 O O . ALA A 1 565 ? 0.747 -3.248 34.812 1.00 64.62 565 ALA A O 1
ATOM 4509 N N . PHE A 1 566 ? -1.374 -3.189 34.059 1.00 77.44 566 PHE A N 1
ATOM 4510 C CA . PHE A 1 566 ? -2.004 -3.542 35.332 1.00 77.44 566 PHE A CA 1
ATOM 4511 C C . PHE A 1 566 ? -1.696 -5.000 35.705 1.00 77.44 566 PHE A C 1
ATOM 4513 O O . PHE A 1 566 ? -1.234 -5.276 36.812 1.00 77.44 566 PHE A O 1
ATOM 4520 N N . GLU A 1 567 ? -1.855 -5.928 34.763 1.00 72.31 567 GLU A N 1
ATOM 4521 C CA . GLU A 1 567 ? -1.565 -7.350 34.982 1.00 72.31 567 GLU A CA 1
ATOM 4522 C C . GLU A 1 567 ? -0.093 -7.581 35.347 1.00 72.31 567 GLU A C 1
ATOM 4524 O O . GLU A 1 567 ? 0.208 -8.218 36.355 1.00 72.31 567 GLU A O 1
ATOM 4529 N N . ASN A 1 568 ? 0.839 -7.001 34.589 1.00 65.75 568 ASN A N 1
ATOM 4530 C CA . ASN A 1 568 ? 2.267 -7.227 34.803 1.00 65.75 568 ASN A CA 1
ATOM 4531 C C . ASN A 1 568 ? 2.790 -6.528 36.069 1.00 65.75 568 ASN A C 1
ATOM 4533 O O . ASN A 1 568 ? 3.561 -7.121 36.824 1.00 65.75 568 ASN A O 1
ATOM 4537 N N . ASN A 1 569 ? 2.371 -5.284 36.330 1.00 66.94 569 ASN A N 1
ATOM 4538 C CA . ASN A 1 569 ? 2.954 -4.478 37.409 1.00 66.94 569 ASN A CA 1
ATOM 4539 C C . ASN A 1 569 ? 2.201 -4.567 38.738 1.00 66.94 569 ASN A C 1
ATOM 4541 O O . ASN A 1 569 ? 2.814 -4.356 39.782 1.00 66.94 569 ASN A O 1
ATOM 4545 N N . PHE A 1 570 ? 0.895 -4.846 38.726 1.00 75.88 570 PHE A N 1
ATOM 4546 C CA . PHE A 1 570 ? 0.091 -4.956 39.943 1.00 75.88 570 PHE A CA 1
ATOM 4547 C C . PHE A 1 570 ? -0.177 -6.415 40.304 1.00 75.88 570 PHE A C 1
ATOM 4549 O O . PHE A 1 570 ? 0.290 -6.882 41.343 1.00 75.88 570 PHE A O 1
ATOM 4556 N N . ILE A 1 571 ? -0.877 -7.154 39.437 1.00 77.06 571 ILE A N 1
ATOM 4557 C CA . ILE A 1 571 ? -1.249 -8.551 39.708 1.00 77.06 571 ILE A CA 1
ATOM 4558 C C . ILE A 1 571 ? -0.002 -9.436 39.788 1.00 77.06 571 ILE A C 1
ATOM 4560 O O . ILE A 1 571 ? 0.179 -10.144 40.779 1.00 77.06 571 ILE A O 1
ATOM 4564 N N . GLY A 1 572 ? 0.899 -9.339 38.810 1.00 68.19 572 GLY A N 1
ATOM 4565 C CA . GLY A 1 572 ? 2.164 -10.069 38.787 1.00 68.19 572 GLY A CA 1
ATOM 4566 C C . GLY A 1 572 ? 3.045 -9.753 39.994 1.00 68.19 572 GLY A C 1
ATOM 4567 O O . GLY A 1 572 ? 3.593 -10.664 40.613 1.00 68.19 572 GLY A O 1
ATOM 4568 N N . ALA A 1 573 ? 3.112 -8.483 40.402 1.00 67.81 573 ALA A N 1
ATOM 4569 C CA . ALA A 1 573 ? 3.878 -8.083 41.577 1.00 67.81 573 ALA A CA 1
ATOM 4570 C C . ALA A 1 573 ? 3.271 -8.616 42.883 1.00 67.81 573 ALA A C 1
ATOM 4572 O O . ALA A 1 573 ? 4.009 -9.084 43.745 1.00 67.81 573 ALA A O 1
ATOM 4573 N N . ILE A 1 574 ? 1.947 -8.591 43.058 1.00 71.75 574 ILE A N 1
ATOM 4574 C CA . ILE A 1 574 ? 1.305 -9.128 44.268 1.00 71.75 574 ILE A CA 1
ATOM 4575 C C . ILE A 1 574 ? 1.408 -10.655 44.307 1.00 71.75 574 ILE A C 1
ATOM 4577 O O . ILE A 1 574 ? 1.862 -11.210 45.307 1.00 71.75 574 ILE A O 1
ATOM 4581 N N . LEU A 1 575 ? 1.020 -11.341 43.229 1.00 68.12 575 LEU A N 1
ATOM 4582 C CA . LEU A 1 575 ? 0.994 -12.805 43.173 1.00 68.12 575 LEU A CA 1
ATOM 4583 C C . LEU A 1 575 ? 2.402 -13.410 43.198 1.00 68.12 575 LEU A C 1
ATOM 4585 O O . LEU A 1 575 ? 2.619 -14.402 43.892 1.00 68.12 575 LEU A O 1
ATOM 4589 N N . GLY A 1 576 ? 3.367 -12.788 42.514 1.00 61.53 576 GLY A N 1
ATOM 4590 C CA . GLY A 1 576 ? 4.777 -13.171 42.583 1.00 61.53 576 GLY A CA 1
ATOM 4591 C C . GLY A 1 576 ? 5.352 -12.998 43.991 1.00 61.53 576 GLY A C 1
ATOM 4592 O O . GLY A 1 576 ? 5.987 -13.914 44.509 1.00 61.53 576 GLY A O 1
ATOM 4593 N N . ASN A 1 577 ? 5.052 -11.880 44.666 1.00 57.75 577 ASN A N 1
ATOM 4594 C CA . ASN A 1 577 ? 5.514 -11.629 46.038 1.00 57.75 577 ASN A CA 1
ATOM 4595 C C . ASN A 1 577 ? 4.847 -12.530 47.095 1.00 57.75 577 ASN A C 1
ATOM 4597 O O . ASN A 1 577 ? 5.437 -12.784 48.145 1.00 57.75 577 ASN A O 1
ATOM 4601 N N . LEU A 1 578 ? 3.630 -13.031 46.850 1.00 57.97 578 LEU A N 1
ATOM 4602 C CA . LEU A 1 578 ? 2.989 -14.020 47.728 1.00 57.97 578 LEU A CA 1
ATOM 4603 C C . LEU A 1 578 ? 3.704 -15.378 47.691 1.00 57.97 578 LEU A C 1
ATOM 4605 O O . LEU A 1 578 ? 3.728 -16.071 48.706 1.00 57.97 578 LEU A O 1
ATOM 4609 N N . GLN A 1 579 ? 4.305 -15.742 46.554 1.00 52.06 579 GLN A N 1
ATOM 4610 C CA . GLN A 1 579 ? 5.077 -16.980 46.398 1.00 52.06 579 GLN A CA 1
ATOM 4611 C C . GLN A 1 579 ? 6.492 -16.873 46.993 1.00 52.06 579 GLN A C 1
ATOM 4613 O O . GLN A 1 579 ? 7.052 -17.880 47.419 1.00 52.06 579 GLN A O 1
ATOM 4618 N N . THR A 1 580 ? 7.059 -15.664 47.073 1.00 51.00 580 THR A N 1
ATOM 4619 C CA . THR A 1 580 ? 8.448 -15.406 47.492 1.00 51.00 580 THR A CA 1
ATOM 4620 C C . THR A 1 580 ? 8.586 -14.807 48.895 1.00 51.00 580 THR A C 1
ATOM 4622 O O . THR A 1 580 ? 9.611 -14.192 49.190 1.00 51.00 580 THR A O 1
ATOM 4625 N N . GLN A 1 581 ? 7.637 -15.043 49.817 1.00 47.91 581 GLN A N 1
ATOM 4626 C CA . GLN A 1 581 ? 7.770 -14.717 51.259 1.00 47.91 581 GLN A CA 1
ATOM 4627 C C . GLN A 1 581 ? 8.861 -15.535 52.001 1.00 47.91 581 GLN A C 1
ATOM 4629 O O . GLN A 1 581 ? 8.678 -15.962 53.140 1.00 47.91 581 GLN A O 1
ATOM 4634 N N . GLY A 1 582 ? 10.005 -15.734 51.347 1.00 41.19 582 GLY A N 1
ATOM 4635 C CA . GLY A 1 582 ? 11.292 -16.161 51.881 1.00 41.19 582 GLY A CA 1
ATOM 4636 C C . GLY A 1 582 ? 12.490 -15.409 51.268 1.00 41.19 582 GLY A C 1
ATOM 4637 O O . GLY A 1 582 ? 13.617 -15.679 51.667 1.00 41.19 582 GLY A O 1
ATOM 4638 N N . ALA A 1 583 ? 12.299 -14.460 50.340 1.00 37.06 583 ALA A N 1
ATOM 4639 C CA . ALA A 1 583 ? 13.364 -13.533 49.962 1.00 37.06 583 ALA A CA 1
ATOM 4640 C C . ALA A 1 583 ? 13.348 -12.360 50.952 1.00 37.06 583 ALA A C 1
ATOM 4642 O O . ALA A 1 583 ? 12.432 -11.539 50.949 1.00 37.06 583 ALA A O 1
ATOM 4643 N N . LEU A 1 584 ? 14.333 -12.389 51.850 1.00 39.56 584 LEU A N 1
ATOM 4644 C CA . LEU A 1 584 ? 14.632 -11.443 52.924 1.00 39.56 584 LEU A CA 1
ATOM 4645 C C . LEU A 1 584 ? 14.187 -10.000 52.624 1.00 39.56 584 LEU A C 1
ATOM 4647 O O . LEU A 1 584 ? 14.361 -9.494 51.515 1.00 39.56 584 LEU A O 1
ATOM 4651 N N . ILE A 1 585 ? 13.748 -9.282 53.664 1.00 42.62 585 ILE A N 1
ATOM 4652 C CA . ILE A 1 585 ? 14.096 -7.860 53.750 1.00 42.62 585 ILE A CA 1
ATOM 4653 C C . ILE A 1 585 ? 15.617 -7.844 53.629 1.00 42.62 585 ILE A C 1
ATOM 4655 O O . ILE A 1 585 ? 16.304 -8.169 54.595 1.00 42.62 585 ILE A O 1
ATOM 4659 N N . SER A 1 586 ? 16.160 -7.601 52.439 1.00 41.56 586 SER A N 1
ATOM 4660 C CA . SER A 1 586 ? 17.598 -7.445 52.327 1.00 41.56 586 SER A CA 1
ATOM 4661 C C . SER A 1 586 ? 17.943 -6.246 53.200 1.00 41.56 586 SER A C 1
ATOM 4663 O O . SER A 1 586 ? 17.427 -5.153 52.973 1.00 41.56 586 SER A O 1
ATOM 4665 N N . GLU A 1 587 ? 18.811 -6.432 54.190 1.00 40.88 587 GLU A N 1
ATOM 4666 C CA . GLU A 1 587 ? 19.399 -5.322 54.955 1.00 40.88 587 GLU A CA 1
ATOM 4667 C C . GLU A 1 587 ? 20.186 -4.357 54.048 1.00 40.88 587 GLU A C 1
ATOM 4669 O O . GLU A 1 587 ? 20.591 -3.277 54.470 1.00 40.88 587 GLU A O 1
ATOM 4674 N N . GLN A 1 588 ? 20.375 -4.719 52.775 1.00 41.03 588 GLN A N 1
ATOM 4675 C CA . GLN A 1 588 ? 20.834 -3.819 51.733 1.00 41.03 588 GLN A CA 1
ATOM 4676 C C . GLN A 1 588 ? 19.780 -2.744 51.453 1.00 41.03 588 GLN A C 1
ATOM 4678 O O . GLN A 1 588 ? 18.744 -2.990 50.827 1.00 41.03 588 GLN A O 1
ATOM 4683 N N . ASN A 1 589 ? 20.094 -1.534 51.918 1.00 40.91 589 ASN A N 1
ATOM 4684 C CA . ASN A 1 589 ? 19.493 -0.285 51.474 1.00 40.91 589 ASN A CA 1
ATOM 4685 C C . ASN A 1 589 ? 19.404 -0.279 49.944 1.00 40.91 589 ASN A C 1
ATOM 4687 O O . ASN A 1 589 ? 20.427 -0.192 49.271 1.00 40.91 589 ASN A O 1
ATOM 4691 N N . HIS A 1 590 ? 18.194 -0.343 49.397 1.00 45.16 590 HIS A N 1
ATOM 4692 C CA . HIS A 1 590 ? 18.000 -0.034 47.989 1.00 45.16 590 HIS A CA 1
ATOM 4693 C C . HIS A 1 590 ? 17.846 1.485 47.864 1.00 45.16 590 HIS A C 1
ATOM 4695 O O . HIS A 1 590 ? 17.037 2.097 48.572 1.00 45.16 590 HIS A O 1
ATOM 4701 N N . GLN A 1 591 ? 18.673 2.097 47.019 1.00 43.44 591 GLN A N 1
ATOM 4702 C CA . GLN A 1 591 ? 18.641 3.532 46.759 1.00 43.44 591 GLN A CA 1
ATOM 4703 C C . GLN A 1 591 ? 17.558 3.825 45.720 1.00 43.44 591 GLN A C 1
ATOM 4705 O O . GLN A 1 591 ? 17.558 3.236 44.639 1.00 43.44 591 GLN A O 1
ATOM 4710 N N . PHE A 1 592 ? 16.626 4.725 46.040 1.00 47.03 592 PHE A N 1
ATOM 4711 C CA . PHE A 1 592 ? 15.582 5.126 45.101 1.00 47.03 592 PHE A CA 1
ATOM 4712 C C . PHE A 1 592 ? 15.408 6.644 45.075 1.00 47.03 592 PHE A C 1
ATOM 4714 O O . PHE A 1 592 ? 15.391 7.306 46.116 1.00 47.03 592 PHE A O 1
ATOM 4721 N N . TYR A 1 593 ? 15.200 7.176 43.872 1.00 41.28 593 TYR A N 1
ATOM 4722 C CA . TYR A 1 593 ? 14.803 8.563 43.652 1.00 41.28 593 TYR A CA 1
ATOM 4723 C C . TYR A 1 593 ? 13.277 8.660 43.573 1.00 41.28 593 TYR A C 1
ATOM 4725 O O . TYR A 1 593 ? 12.620 7.920 42.833 1.00 41.28 593 TYR A O 1
ATOM 4733 N N . LEU A 1 594 ? 12.688 9.580 44.339 1.00 36.94 594 LEU A N 1
ATOM 4734 C CA . LEU A 1 594 ? 11.284 9.951 44.180 1.00 36.94 594 LEU A CA 1
ATOM 4735 C C . LEU A 1 594 ? 11.172 10.958 43.030 1.00 36.94 594 LEU A C 1
ATOM 4737 O O . LEU A 1 594 ? 11.230 12.161 43.256 1.00 36.94 594 LEU A O 1
ATOM 4741 N N . GLY A 1 595 ? 10.995 10.460 41.804 1.00 37.69 595 GLY A N 1
ATOM 4742 C CA . GLY A 1 595 ? 10.711 11.314 40.649 1.00 37.69 595 GLY A CA 1
ATOM 4743 C C . GLY A 1 595 ? 11.163 10.744 39.306 1.00 37.69 595 GLY A C 1
ATOM 4744 O O . GLY A 1 595 ? 12.271 11.013 38.887 1.00 37.69 595 GLY A O 1
ATOM 4745 N N . ILE A 1 596 ? 10.239 10.043 38.637 1.00 35.56 596 ILE A N 1
ATOM 4746 C CA . ILE A 1 596 ? 10.095 9.882 37.173 1.00 35.56 596 ILE A CA 1
ATOM 4747 C C . ILE A 1 596 ? 11.183 9.089 36.401 1.00 35.56 596 ILE A C 1
ATOM 4749 O O . ILE A 1 596 ? 12.378 9.251 36.572 1.00 35.56 596 ILE A O 1
ATOM 4753 N N . ASP A 1 597 ? 10.659 8.228 35.519 1.00 37.53 597 ASP A N 1
ATOM 4754 C CA . ASP A 1 597 ? 11.264 7.402 34.463 1.00 37.53 597 ASP A CA 1
ATOM 4755 C C . ASP A 1 597 ? 12.442 6.475 34.799 1.00 37.53 597 ASP A C 1
ATOM 4757 O O . ASP A 1 597 ? 13.615 6.838 34.841 1.00 37.53 597 ASP A O 1
ATOM 4761 N N . ARG A 1 598 ? 12.104 5.181 34.892 1.00 39.00 598 ARG A N 1
ATOM 4762 C CA . ARG A 1 598 ? 13.050 4.067 34.796 1.00 39.00 598 ARG A CA 1
ATOM 4763 C C . ARG A 1 598 ? 13.621 3.987 33.376 1.00 39.00 598 ARG A C 1
ATOM 4765 O O . ARG A 1 598 ? 13.188 3.149 32.592 1.00 39.00 598 ARG A O 1
ATOM 4772 N N . THR A 1 599 ? 14.616 4.806 33.064 1.00 32.31 599 THR A N 1
ATOM 4773 C CA . THR A 1 599 ? 15.540 4.534 31.946 1.00 32.31 599 THR A CA 1
ATOM 4774 C C . THR A 1 599 ? 17.005 4.825 32.260 1.00 32.31 599 THR A C 1
ATOM 4776 O O . THR A 1 599 ? 17.852 4.551 31.419 1.00 32.31 599 THR A O 1
ATOM 4779 N N . ALA A 1 600 ? 17.345 5.295 33.461 1.00 32.41 600 ALA A N 1
ATOM 4780 C CA . ALA A 1 600 ? 18.735 5.475 33.871 1.00 32.41 600 ALA A CA 1
ATOM 4781 C C . ALA A 1 600 ? 18.954 4.890 35.271 1.00 32.41 600 ALA A C 1
ATOM 4783 O O . ALA A 1 600 ? 18.751 5.558 36.279 1.00 32.41 600 ALA A O 1
ATOM 4784 N N . HIS A 1 601 ? 19.336 3.616 35.327 1.00 34.16 601 HIS A N 1
ATOM 4785 C CA . HIS A 1 601 ? 20.016 3.054 36.490 1.00 34.16 601 HIS A CA 1
ATOM 4786 C C . HIS A 1 601 ? 21.495 2.903 36.129 1.00 34.16 601 HIS A C 1
ATOM 4788 O O . HIS A 1 601 ? 21.890 1.886 35.572 1.00 34.16 601 HIS A O 1
ATOM 4794 N N . GLU A 1 602 ? 22.288 3.917 36.460 1.00 35.06 602 GLU A N 1
ATOM 4795 C CA . GLU A 1 602 ? 23.666 3.730 36.911 1.00 35.06 602 GLU A CA 1
ATOM 4796 C C . GLU A 1 602 ? 23.767 4.422 38.275 1.00 35.06 602 GLU A C 1
ATOM 4798 O O . GLU A 1 602 ? 23.238 5.517 38.475 1.00 35.06 602 GLU A O 1
ATOM 4803 N N . GLU A 1 603 ? 24.315 3.698 39.245 1.00 37.12 603 GLU A N 1
ATOM 4804 C CA . GLU A 1 603 ? 24.477 4.104 40.638 1.00 37.12 603 GLU A CA 1
ATOM 4805 C C . GLU A 1 603 ? 25.369 5.350 40.705 1.00 37.12 603 GLU A C 1
ATOM 4807 O O . GLU A 1 603 ? 26.540 5.280 40.350 1.00 37.12 603 GLU A O 1
ATOM 4812 N N . GLY A 1 604 ? 24.814 6.485 41.136 1.00 39.12 604 GLY A N 1
ATOM 4813 C CA . GLY A 1 604 ? 25.556 7.734 41.290 1.00 39.12 604 GLY A CA 1
ATOM 4814 C C . GLY A 1 604 ? 25.367 8.323 42.684 1.00 39.12 604 GLY A C 1
ATOM 4815 O O . GLY A 1 604 ? 24.253 8.654 43.089 1.00 39.12 604 GLY A O 1
ATOM 4816 N N . THR A 1 605 ? 26.457 8.467 43.428 1.00 41.53 605 THR A N 1
ATOM 4817 C CA . THR A 1 605 ? 26.524 9.206 44.693 1.00 41.53 605 THR A CA 1
ATOM 4818 C C . THR A 1 605 ? 26.161 10.687 44.496 1.00 41.53 605 THR A C 1
ATOM 4820 O O . THR A 1 605 ? 26.273 11.243 43.405 1.00 41.53 605 THR A O 1
ATOM 4823 N N . GLU A 1 606 ? 25.744 11.377 45.562 1.00 43.03 606 GLU A N 1
ATOM 4824 C CA . GLU A 1 606 ? 25.388 12.813 45.544 1.00 43.03 606 GLU A CA 1
ATOM 4825 C C . GLU A 1 606 ? 26.507 13.700 44.949 1.00 43.03 606 GLU A C 1
ATOM 4827 O O . GLU A 1 606 ? 26.246 14.715 44.302 1.00 43.03 606 GLU A O 1
ATOM 4832 N N . THR A 1 607 ? 27.763 13.267 45.090 1.00 40.78 607 THR A N 1
ATOM 4833 C CA . THR A 1 607 ? 28.946 13.906 44.500 1.00 40.78 607 THR A CA 1
ATOM 4834 C C . THR A 1 607 ? 28.998 13.759 42.975 1.00 40.78 607 THR A C 1
ATOM 4836 O O . THR A 1 607 ? 29.316 14.728 42.289 1.00 40.78 607 THR A O 1
ATOM 4839 N N . GLU A 1 608 ? 28.617 12.602 42.432 1.00 48.03 608 GLU A N 1
ATOM 4840 C CA . GLU A 1 608 ? 28.567 12.344 40.985 1.00 48.03 608 GLU A CA 1
ATOM 4841 C C . GLU A 1 608 ? 27.413 13.100 40.318 1.00 48.03 608 GLU A C 1
ATOM 4843 O O . GLU A 1 608 ? 27.581 13.635 39.224 1.00 48.03 608 GLU A O 1
ATOM 4848 N N . ILE A 1 609 ? 26.268 13.256 40.995 1.00 52.47 609 ILE A N 1
ATOM 4849 C CA . ILE A 1 609 ? 25.148 14.079 40.501 1.00 52.47 609 ILE A CA 1
ATOM 4850 C C . ILE A 1 609 ? 25.540 15.561 40.439 1.00 52.47 609 ILE A C 1
ATOM 4852 O O . ILE A 1 609 ? 25.246 16.238 39.451 1.00 52.47 609 ILE A O 1
ATOM 4856 N N . SER A 1 610 ? 26.232 16.068 41.464 1.00 54.22 610 SER A N 1
ATOM 4857 C CA . SER A 1 610 ? 26.693 17.462 41.506 1.00 54.22 610 SER A CA 1
ATOM 4858 C C . SER A 1 610 ? 27.765 17.738 40.441 1.00 54.22 610 SER A C 1
ATOM 4860 O O . SER A 1 610 ? 27.693 18.753 39.749 1.00 54.22 610 SER A O 1
ATOM 4862 N N . GLN A 1 611 ? 28.701 16.802 40.238 1.00 55.94 611 GLN A N 1
ATOM 4863 C CA . GLN A 1 611 ? 29.692 16.864 39.155 1.00 55.94 611 GLN A CA 1
ATOM 4864 C C . GLN A 1 611 ? 29.025 16.807 37.770 1.00 55.94 611 GLN A C 1
ATOM 4866 O O . GLN A 1 611 ? 29.329 17.626 36.905 1.00 55.94 611 GLN A O 1
ATOM 4871 N N . THR A 1 612 ? 28.031 15.933 37.587 1.00 68.00 612 THR A N 1
ATOM 4872 C CA . THR A 1 612 ? 27.252 15.830 36.341 1.00 68.00 612 THR A CA 1
ATOM 4873 C C . THR A 1 612 ? 26.469 17.117 36.057 1.00 68.00 612 THR A C 1
ATOM 4875 O O . THR A 1 612 ? 26.370 17.547 34.909 1.00 68.00 612 THR A O 1
ATOM 4878 N N . LYS A 1 613 ? 25.929 17.783 37.087 1.00 73.25 613 LYS A N 1
ATOM 4879 C CA . LYS A 1 613 ? 25.208 19.054 36.934 1.00 73.25 613 LYS A CA 1
ATOM 4880 C C . LYS A 1 613 ? 26.128 20.182 36.464 1.00 73.25 613 LYS A C 1
ATOM 4882 O O . LYS A 1 613 ? 25.789 20.858 35.493 1.00 73.25 613 LYS A O 1
ATOM 4887 N N . GLU A 1 614 ? 27.283 20.367 37.103 1.00 75.88 614 GLU A N 1
ATOM 4888 C CA . GLU A 1 614 ? 28.257 21.390 36.694 1.00 75.88 614 GLU A CA 1
ATOM 4889 C C . GLU A 1 614 ? 28.760 21.157 35.259 1.00 75.88 614 GLU A C 1
ATOM 4891 O O . GLU A 1 614 ? 28.893 22.102 34.475 1.00 75.88 614 GLU A O 1
ATOM 4896 N N . GLU A 1 615 ? 28.980 19.897 34.872 1.00 80.25 615 GLU A N 1
ATOM 4897 C CA . GLU A 1 615 ? 29.350 19.533 33.502 1.00 80.25 615 GLU A CA 1
ATOM 4898 C C . GLU A 1 615 ? 28.252 19.877 32.487 1.00 80.25 615 GLU A C 1
ATOM 4900 O O . GLU A 1 615 ? 28.543 20.454 31.432 1.00 80.25 615 GLU A O 1
ATOM 4905 N N . LEU A 1 616 ? 26.987 19.583 32.806 1.00 79.62 616 LEU A N 1
ATOM 4906 C CA . LEU A 1 616 ? 25.841 19.915 31.956 1.00 79.62 616 LEU A CA 1
ATOM 4907 C C . LEU A 1 616 ? 25.631 21.433 31.842 1.00 79.62 616 LEU A C 1
ATOM 4909 O O . LEU A 1 616 ? 25.381 21.923 30.741 1.00 79.62 616 LEU A O 1
ATOM 4913 N N . GLU A 1 617 ? 25.789 22.194 32.929 1.00 83.56 617 GLU A N 1
ATOM 4914 C CA . GLU A 1 617 ? 25.714 23.663 32.918 1.00 83.56 617 GLU A CA 1
ATOM 4915 C C . GLU A 1 617 ? 26.835 24.283 32.072 1.00 83.56 617 GLU A C 1
ATOM 4917 O O . GLU A 1 617 ? 26.600 25.199 31.272 1.00 83.56 617 GLU A O 1
ATOM 4922 N N . LYS A 1 618 ? 28.055 23.744 32.175 1.00 88.00 618 LYS A N 1
ATOM 4923 C CA . LYS A 1 618 ? 29.188 24.164 31.344 1.00 88.00 618 LYS A CA 1
ATOM 4924 C C . LYS A 1 618 ? 28.942 23.848 29.870 1.00 88.00 618 LYS A C 1
ATOM 4926 O O . LYS A 1 618 ? 29.184 24.708 29.020 1.00 88.00 618 LYS A O 1
ATOM 4931 N N . LYS A 1 619 ? 28.419 22.657 29.558 1.00 87.38 619 LYS A N 1
ATOM 4932 C CA . LYS A 1 619 ? 28.053 22.261 28.191 1.00 87.38 619 LYS A CA 1
ATOM 4933 C C . LYS A 1 619 ? 26.957 23.168 27.629 1.00 87.38 619 LYS A C 1
ATOM 4935 O O . LYS A 1 619 ? 27.097 23.669 26.517 1.00 87.38 619 LYS A O 1
ATOM 4940 N N . LEU A 1 620 ? 25.924 23.466 28.418 1.00 89.12 620 LEU A N 1
ATOM 4941 C CA . LEU A 1 620 ? 24.843 24.377 28.040 1.00 89.12 620 LEU A CA 1
ATOM 4942 C C . LEU A 1 620 ? 25.371 25.776 27.696 1.00 89.12 620 LEU A C 1
ATOM 4944 O O . LEU A 1 620 ? 24.955 26.365 26.698 1.00 89.12 620 LEU A O 1
ATOM 4948 N N . LYS A 1 621 ? 26.314 26.300 28.489 1.00 90.19 621 LYS A N 1
ATOM 4949 C CA . LYS A 1 621 ? 26.955 27.594 28.220 1.00 90.19 621 LYS A CA 1
ATOM 4950 C C . LYS A 1 621 ? 27.710 27.592 26.888 1.00 90.19 621 LYS A C 1
ATOM 4952 O O . LYS A 1 621 ? 27.556 28.534 26.117 1.00 90.19 621 LYS A O 1
ATOM 4957 N N . VAL A 1 622 ? 28.477 26.536 26.602 1.00 90.69 622 VAL A N 1
ATOM 4958 C CA . VAL A 1 622 ? 29.203 26.384 25.327 1.00 90.69 622 VAL A CA 1
ATOM 4959 C C . VAL A 1 622 ? 28.234 26.354 24.146 1.00 90.69 622 VAL A C 1
ATOM 4961 O O . VAL A 1 622 ? 28.427 27.098 23.188 1.00 90.69 622 VAL A O 1
ATOM 4964 N N . LEU A 1 623 ? 27.157 25.569 24.235 1.00 88.06 623 LEU A N 1
ATOM 4965 C CA . LEU A 1 623 ? 26.160 25.479 23.166 1.00 88.06 623 LEU A CA 1
ATOM 4966 C C . LEU A 1 623 ? 25.431 26.803 22.928 1.00 88.06 623 LEU A C 1
ATOM 4968 O O . LEU A 1 623 ? 25.191 27.170 21.781 1.00 88.06 623 LEU A O 1
ATOM 4972 N N . LYS A 1 624 ? 25.115 27.563 23.985 1.00 89.12 624 LYS A N 1
ATOM 4973 C CA . LYS A 1 624 ? 24.507 28.897 23.843 1.00 89.12 624 LYS A CA 1
ATOM 4974 C C . LYS A 1 624 ? 25.406 29.853 23.055 1.00 89.12 624 LYS A C 1
ATOM 4976 O O . LYS A 1 624 ? 24.893 30.581 22.213 1.00 89.12 624 LYS A O 1
ATOM 4981 N N . THR A 1 625 ? 26.723 29.799 23.255 1.00 87.88 625 THR A N 1
ATOM 4982 C CA . THR A 1 625 ? 27.693 30.582 22.470 1.00 87.88 625 THR A CA 1
ATOM 4983 C C . THR A 1 625 ? 27.861 30.047 21.041 1.00 87.88 625 THR A C 1
ATOM 4985 O O . THR A 1 625 ? 27.911 30.824 20.091 1.00 87.88 625 THR A O 1
ATOM 4988 N N . GLU A 1 626 ? 27.897 28.726 20.851 1.00 86.50 626 GLU A N 1
ATOM 4989 C CA . GLU A 1 626 ? 27.972 28.102 19.520 1.00 86.50 626 GLU A CA 1
ATOM 4990 C C . GLU A 1 626 ? 26.757 28.483 18.657 1.00 86.50 626 GLU A C 1
ATOM 4992 O O . GLU A 1 626 ? 26.896 28.822 17.484 1.00 86.50 626 GLU A O 1
ATOM 4997 N N . LYS A 1 627 ? 25.567 28.545 19.265 1.00 88.38 627 LYS A N 1
ATOM 4998 C CA . LYS A 1 627 ? 24.315 28.960 18.620 1.00 88.38 627 LYS A CA 1
ATOM 4999 C C . LYS A 1 627 ? 24.373 30.378 18.037 1.00 88.38 627 LYS A C 1
ATOM 5001 O O . LYS A 1 627 ? 23.726 30.638 17.023 1.00 88.38 627 LYS A O 1
ATOM 5006 N N . GLU A 1 628 ? 25.092 31.304 18.674 1.00 86.25 628 GLU A N 1
ATOM 5007 C CA . GLU A 1 628 ? 25.195 32.703 18.221 1.00 86.25 628 GLU A CA 1
ATOM 5008 C C . GLU A 1 628 ? 26.006 32.847 16.929 1.00 86.25 628 GLU A C 1
ATOM 5010 O O . GLU A 1 628 ? 25.791 33.790 16.171 1.00 86.25 628 GLU A O 1
ATOM 5015 N N . THR A 1 629 ? 26.911 31.902 16.671 1.00 82.56 629 THR A N 1
ATOM 5016 C CA . THR A 1 629 ? 27.837 31.928 15.527 1.00 82.56 629 THR A CA 1
ATOM 5017 C C . THR A 1 629 ? 27.526 30.868 14.467 1.00 82.56 629 THR A C 1
ATOM 5019 O O . THR A 1 629 ? 28.124 30.889 13.393 1.00 82.56 629 THR A O 1
ATOM 5022 N N . ALA A 1 630 ? 26.581 29.962 14.736 1.00 84.25 630 ALA A N 1
ATOM 5023 C CA . ALA A 1 630 ? 26.144 28.934 13.800 1.00 84.25 630 ALA A CA 1
ATOM 5024 C C . ALA A 1 630 ? 25.215 29.482 12.707 1.00 84.25 630 ALA A C 1
ATOM 5026 O O . ALA A 1 630 ? 24.321 30.295 12.958 1.00 84.25 630 ALA A O 1
ATOM 5027 N N . ASP A 1 631 ? 25.381 28.956 11.494 1.00 82.50 631 ASP A N 1
ATOM 5028 C CA . ASP A 1 631 ? 24.477 29.241 10.384 1.00 82.50 631 ASP A CA 1
ATOM 5029 C C . ASP A 1 631 ? 23.067 28.708 10.678 1.00 82.50 631 ASP A C 1
ATOM 5031 O O . ASP A 1 631 ? 22.890 27.588 11.174 1.00 82.50 631 ASP A O 1
ATOM 5035 N N . GLY A 1 632 ? 22.057 29.504 10.326 1.00 79.00 632 GLY A N 1
ATOM 5036 C CA . GLY A 1 632 ? 20.669 29.051 10.304 1.00 79.00 632 GLY A CA 1
ATOM 5037 C C . GLY A 1 632 ? 20.449 28.027 9.196 1.00 79.00 632 GLY A C 1
ATOM 5038 O O . GLY A 1 632 ? 21.041 28.112 8.114 1.00 79.00 632 GLY A O 1
ATOM 5039 N N . LEU A 1 633 ? 19.594 27.047 9.458 1.00 72.19 633 LEU A N 1
ATOM 5040 C CA . LEU A 1 633 ? 19.216 26.059 8.466 1.00 72.19 633 LEU A CA 1
ATOM 5041 C C . LEU A 1 633 ? 18.431 26.739 7.332 1.00 72.19 633 LEU A C 1
ATOM 5043 O O . LEU A 1 633 ? 17.442 27.434 7.563 1.00 72.19 633 LEU A O 1
ATOM 5047 N N . VAL A 1 634 ? 18.856 26.538 6.082 1.00 59.75 634 VAL A N 1
ATOM 5048 C CA . VAL A 1 634 ? 18.079 26.989 4.919 1.00 59.75 634 VAL A CA 1
ATOM 5049 C C . VAL A 1 634 ? 16.858 26.090 4.803 1.00 59.75 634 VAL A C 1
ATOM 5051 O O . VAL A 1 634 ? 16.981 24.924 4.433 1.00 59.75 634 VAL A O 1
ATOM 5054 N N . VAL A 1 635 ? 15.698 26.634 5.157 1.00 50.12 635 VAL A N 1
ATOM 5055 C CA . VAL A 1 635 ? 14.427 25.914 5.192 1.00 50.12 635 VAL A CA 1
ATOM 5056 C C . VAL A 1 635 ? 13.700 26.046 3.861 1.00 50.12 635 VAL A C 1
ATOM 5058 O O . VAL A 1 635 ? 13.401 27.155 3.417 1.00 50.12 635 VAL A O 1
ATOM 5061 N N . TYR A 1 636 ? 13.348 24.906 3.275 1.00 44.09 636 TYR A N 1
ATOM 5062 C CA . TYR A 1 636 ? 12.498 24.846 2.094 1.00 44.09 636 TYR A CA 1
ATOM 5063 C C . TYR A 1 636 ? 11.014 24.682 2.482 1.00 44.09 636 TYR A C 1
ATOM 5065 O O . TYR A 1 636 ? 10.704 24.119 3.537 1.00 44.09 636 TYR A O 1
ATOM 5073 N N . PRO A 1 637 ? 10.091 25.225 1.671 1.00 41.22 637 PRO A N 1
ATOM 5074 C CA . PRO A 1 637 ? 8.654 25.249 1.962 1.00 41.22 637 PRO A CA 1
ATOM 5075 C C . PRO A 1 637 ? 7.950 23.869 1.940 1.00 41.22 637 PRO A C 1
ATOM 5077 O O . PRO A 1 637 ? 8.472 22.893 1.409 1.00 41.22 637 PRO A O 1
ATOM 5080 N N . ASN A 1 638 ? 6.753 23.810 2.548 1.00 46.31 638 ASN A N 1
ATOM 5081 C CA . ASN A 1 638 ? 5.956 22.598 2.810 1.00 46.31 638 ASN A CA 1
ATOM 5082 C C . ASN A 1 638 ? 5.196 22.093 1.563 1.00 46.31 638 ASN A C 1
ATOM 5084 O O . ASN A 1 638 ? 4.031 22.455 1.386 1.00 46.31 638 ASN A O 1
ATOM 5088 N N . TRP A 1 639 ? 5.773 21.239 0.717 1.00 54.16 639 TRP A N 1
ATOM 5089 C CA . TRP A 1 639 ? 5.041 20.740 -0.461 1.00 54.16 639 TRP A CA 1
ATOM 5090 C C . TRP A 1 639 ? 5.261 19.264 -0.724 1.00 54.16 639 TRP A C 1
ATOM 5092 O O . TRP A 1 639 ? 6.357 18.768 -0.520 1.00 54.16 639 TRP A O 1
ATOM 5102 N N . LYS A 1 640 ? 4.232 18.586 -1.243 1.00 55.84 640 LYS A N 1
ATOM 5103 C CA . LYS A 1 640 ? 4.303 17.200 -1.717 1.00 55.84 640 LYS A CA 1
ATOM 5104 C C . LYS A 1 640 ? 4.751 17.197 -3.177 1.00 55.84 640 LYS A C 1
ATOM 5106 O O . LYS A 1 640 ? 4.003 17.637 -4.046 1.00 55.84 640 LYS A O 1
ATOM 5111 N N . THR A 1 641 ? 5.965 16.737 -3.450 1.00 55.28 641 THR A N 1
ATOM 5112 C CA . THR A 1 641 ? 6.490 16.649 -4.819 1.00 55.28 641 THR A CA 1
ATOM 5113 C C . THR A 1 641 ? 5.906 15.416 -5.508 1.00 55.28 641 THR A C 1
ATOM 5115 O O . THR A 1 641 ? 6.079 14.303 -5.015 1.00 55.28 641 THR A O 1
ATOM 5118 N N . GLN A 1 642 ? 5.204 15.598 -6.629 1.00 68.31 642 GLN A N 1
ATOM 5119 C CA . GLN A 1 642 ? 4.782 14.477 -7.477 1.00 68.31 642 GLN A CA 1
ATOM 5120 C C . GLN A 1 642 ? 6.000 13.831 -8.155 1.00 68.31 642 GLN A C 1
ATOM 5122 O O . GLN A 1 642 ? 7.025 14.482 -8.376 1.00 68.31 642 GLN A O 1
ATOM 5127 N N . SER A 1 643 ? 5.876 12.561 -8.539 1.00 71.75 643 SER A N 1
ATOM 5128 C CA . SER A 1 643 ? 6.782 11.940 -9.504 1.00 71.75 643 SER A CA 1
ATOM 5129 C C . SER A 1 643 ? 6.766 12.703 -10.828 1.00 71.75 643 SER A C 1
ATOM 5131 O O . SER A 1 643 ? 5.724 13.161 -11.295 1.00 71.75 643 SER A O 1
ATOM 5133 N N . GLU A 1 644 ? 7.929 12.800 -11.471 1.00 71.06 644 GLU A N 1
ATOM 5134 C CA . GLU A 1 644 ? 8.076 13.443 -12.785 1.00 71.06 644 GLU A CA 1
ATOM 5135 C C . GLU A 1 644 ? 7.248 12.736 -13.872 1.00 71.06 644 GLU A C 1
ATOM 5137 O O . GLU A 1 644 ? 6.792 13.367 -14.822 1.00 71.06 644 GLU A O 1
ATOM 5142 N N . THR A 1 645 ? 6.993 11.434 -13.709 1.00 77.88 645 THR A N 1
ATOM 5143 C CA . THR A 1 645 ? 6.185 10.638 -14.643 1.00 77.88 645 THR A CA 1
ATOM 5144 C C . THR A 1 645 ? 4.682 10.883 -14.507 1.00 77.88 645 THR A C 1
ATOM 5146 O O . THR A 1 645 ? 3.913 10.379 -15.328 1.00 77.88 645 THR A O 1
ATOM 5149 N N . LEU A 1 646 ? 4.245 11.660 -13.505 1.00 85.50 646 LEU A N 1
ATOM 5150 C CA . LEU A 1 646 ? 2.849 12.055 -13.277 1.00 85.50 646 LEU A CA 1
ATOM 5151 C C . LEU A 1 646 ? 1.865 10.876 -13.311 1.00 85.50 646 LEU A C 1
ATOM 5153 O O . LEU A 1 646 ? 0.722 11.008 -13.752 1.00 85.50 646 LEU A O 1
ATOM 5157 N N . ASP A 1 647 ? 2.323 9.700 -12.893 1.00 88.88 647 ASP A N 1
ATOM 5158 C CA . ASP A 1 647 ? 1.553 8.476 -13.063 1.00 88.88 647 ASP A CA 1
ATOM 5159 C C . ASP A 1 647 ? 1.740 7.437 -11.966 1.00 88.88 647 ASP A C 1
ATOM 5161 O O . ASP A 1 647 ? 1.268 6.305 -12.091 1.00 88.88 647 ASP A O 1
ATOM 5165 N N . ASN A 1 648 ? 2.392 7.795 -10.864 1.00 87.81 648 ASN A N 1
ATOM 5166 C CA . ASN A 1 648 ? 2.597 6.845 -9.790 1.00 87.81 648 ASN A CA 1
ATOM 5167 C C . ASN A 1 648 ? 1.285 6.537 -9.047 1.00 87.81 648 ASN A C 1
ATOM 5169 O O . ASN A 1 648 ? 0.562 7.439 -8.623 1.00 87.81 648 ASN A O 1
ATOM 5173 N N . TYR A 1 649 ? 0.993 5.257 -8.820 1.00 89.19 649 TYR A N 1
ATOM 5174 C CA . TYR A 1 649 ? -0.198 4.831 -8.085 1.00 89.19 649 TYR A CA 1
ATOM 5175 C C . TYR A 1 649 ? -0.254 5.362 -6.661 1.00 89.19 649 TYR A C 1
ATOM 5177 O O . TYR A 1 649 ? -1.352 5.603 -6.174 1.00 89.19 649 TYR A O 1
ATOM 5185 N N . MET A 1 650 ? 0.886 5.579 -6.010 1.00 88.56 650 MET A N 1
ATOM 5186 C CA . MET A 1 650 ? 0.949 6.123 -4.658 1.00 88.56 650 MET A CA 1
ATOM 5187 C C . MET A 1 650 ? 1.143 7.637 -4.637 1.00 88.56 650 MET A C 1
ATOM 5189 O O . MET A 1 650 ? 1.323 8.180 -3.558 1.00 88.56 650 MET A O 1
ATOM 5193 N N . ASP A 1 651 ? 1.081 8.351 -5.756 1.00 84.75 651 ASP A N 1
ATOM 5194 C CA . ASP A 1 651 ? 1.122 9.814 -5.725 1.00 84.75 651 ASP A CA 1
ATOM 5195 C C . ASP A 1 651 ? -0.279 10.424 -5.567 1.00 84.75 651 ASP A C 1
ATOM 5197 O O . ASP A 1 651 ? -1.322 9.801 -5.831 1.00 84.75 651 ASP A O 1
ATOM 5201 N N . TYR A 1 652 ? -0.299 11.687 -5.137 1.00 77.69 652 TYR A N 1
ATOM 5202 C CA . TYR A 1 652 ? -1.482 12.538 -5.227 1.00 77.69 652 TYR A CA 1
ATOM 5203 C C . TYR A 1 652 ? -1.628 13.057 -6.651 1.00 77.69 652 TYR A C 1
ATOM 5205 O O . TYR A 1 652 ? -0.633 13.341 -7.303 1.00 77.69 652 TYR A O 1
ATOM 5213 N N . TYR A 1 653 ? -2.861 13.254 -7.110 1.00 76.94 653 TYR A N 1
ATOM 5214 C CA . TYR A 1 653 ? -3.158 13.821 -8.429 1.00 76.94 653 TYR A CA 1
ATOM 5215 C C . TYR A 1 653 ? -3.081 15.355 -8.464 1.00 76.94 653 TYR A C 1
ATOM 5217 O O . TYR A 1 653 ? -3.601 15.966 -9.387 1.00 76.94 653 TYR A O 1
ATOM 5225 N N . GLN A 1 654 ? -2.492 15.998 -7.456 1.00 73.31 654 GLN A N 1
ATOM 5226 C CA . GLN A 1 654 ? -2.499 17.454 -7.298 1.00 73.31 654 GLN A CA 1
ATOM 5227 C C . GLN A 1 654 ? -1.282 18.095 -7.964 1.00 73.31 654 GLN A C 1
ATOM 5229 O O . GLN A 1 654 ? -0.209 17.513 -7.909 1.00 73.31 654 GLN A O 1
ATOM 5234 N N . LYS A 1 655 ? -1.407 19.287 -8.558 1.00 70.12 655 LYS A N 1
ATOM 5235 C CA . LYS A 1 655 ? -0.260 20.002 -9.143 1.00 70.12 655 LYS A CA 1
ATOM 5236 C C . LYS A 1 655 ? 0.844 20.172 -8.102 1.00 70.12 655 LYS A C 1
ATOM 5238 O O . LYS A 1 655 ? 0.569 20.353 -6.915 1.00 70.12 655 LYS A O 1
ATOM 5243 N N . GLU A 1 656 ? 2.091 20.179 -8.567 1.00 64.69 656 GLU A N 1
ATOM 5244 C CA . GLU A 1 656 ? 3.227 20.496 -7.708 1.00 64.69 656 GLU A CA 1
ATOM 5245 C C . GLU A 1 656 ? 2.964 21.824 -6.979 1.00 64.69 656 GLU A C 1
ATOM 5247 O O . GLU A 1 656 ? 2.625 22.833 -7.601 1.00 64.69 656 GLU A O 1
ATOM 5252 N N . ASN A 1 657 ? 3.085 21.808 -5.652 1.00 60.28 657 ASN A N 1
ATOM 5253 C CA . ASN A 1 657 ? 2.892 22.982 -4.797 1.00 60.28 657 ASN A CA 1
ATOM 5254 C C . ASN A 1 657 ? 1.464 23.579 -4.812 1.00 60.28 657 ASN A C 1
ATOM 5256 O O . ASN A 1 657 ? 1.295 24.761 -4.520 1.00 60.28 657 ASN A O 1
ATOM 5260 N N . SER A 1 658 ? 0.423 22.797 -5.127 1.00 59.78 658 SER A N 1
ATOM 5261 C CA . SER A 1 658 ? -0.976 23.254 -5.074 1.00 59.78 658 SER A CA 1
ATOM 5262 C C . SER A 1 658 ? -1.935 22.143 -4.633 1.00 59.78 658 SER A C 1
ATOM 5264 O O . SER A 1 658 ? -1.640 20.958 -4.755 1.00 59.78 658 SER A O 1
ATOM 5266 N N . SER A 1 659 ? -3.103 22.521 -4.106 1.00 61.34 659 SER A N 1
ATOM 5267 C CA . SER A 1 659 ? -4.222 21.597 -3.879 1.00 61.34 659 SER A CA 1
ATOM 5268 C C . SER A 1 659 ? -5.007 21.280 -5.153 1.00 61.34 659 SER A C 1
ATOM 5270 O O . SER A 1 659 ? -5.812 20.346 -5.145 1.00 61.34 659 SER A O 1
ATOM 5272 N N . ASP A 1 660 ? -4.787 22.052 -6.221 1.00 68.31 660 ASP A N 1
ATOM 5273 C CA . ASP A 1 660 ? -5.452 21.894 -7.511 1.00 68.31 660 ASP A CA 1
ATOM 5274 C C . ASP A 1 660 ? -5.161 20.535 -8.126 1.00 68.31 660 ASP A C 1
ATOM 5276 O O . ASP A 1 660 ? -4.038 20.041 -8.076 1.00 68.31 660 ASP A O 1
ATOM 5280 N N . ILE A 1 661 ? -6.144 19.990 -8.834 1.00 76.62 661 ILE A N 1
ATOM 5281 C CA . ILE A 1 661 ? -5.965 18.803 -9.669 1.00 76.62 661 ILE A CA 1
ATOM 5282 C C . ILE A 1 661 ? -4.936 19.098 -10.766 1.00 76.62 661 ILE A C 1
ATOM 5284 O O . ILE A 1 661 ? -5.031 20.102 -11.476 1.00 76.62 661 ILE A O 1
ATOM 5288 N N . ASN A 1 662 ? -3.961 18.207 -10.917 1.00 83.00 662 ASN A N 1
ATOM 5289 C CA . ASN A 1 662 ? -3.086 18.145 -12.072 1.00 83.00 662 ASN A CA 1
ATOM 5290 C C . ASN A 1 662 ? -3.824 17.394 -13.190 1.00 83.00 662 ASN A C 1
ATOM 5292 O O . ASN A 1 662 ? -3.951 16.171 -13.110 1.00 83.00 662 ASN A O 1
ATOM 5296 N N . PRO A 1 663 ? -4.312 18.092 -14.233 1.00 86.12 663 PRO A N 1
ATOM 5297 C CA . PRO A 1 663 ? -5.046 17.441 -15.306 1.00 86.12 663 PRO A CA 1
ATOM 5298 C C . PRO A 1 663 ? -4.167 16.484 -16.104 1.00 86.12 663 PRO A C 1
ATOM 5300 O O . PRO A 1 663 ? -4.721 15.622 -16.765 1.00 86.12 663 PRO A O 1
ATOM 5303 N N . ASP A 1 664 ? -2.837 16.614 -16.047 1.00 88.44 664 ASP A N 1
ATOM 5304 C CA . ASP A 1 664 ? -1.913 15.731 -16.753 1.00 88.44 664 ASP A CA 1
ATOM 5305 C C . ASP A 1 664 ? -1.646 14.422 -15.998 1.00 88.44 664 ASP A C 1
ATOM 5307 O O . ASP A 1 664 ? -1.063 13.502 -16.565 1.00 88.44 664 ASP A O 1
ATOM 5311 N N . PHE A 1 665 ? -2.049 14.314 -14.730 1.00 88.44 665 PHE A N 1
ATOM 5312 C CA . PHE A 1 665 ? -1.737 13.161 -13.891 1.00 88.44 665 PHE A CA 1
ATOM 5313 C C . PHE A 1 665 ? -2.699 11.989 -14.129 1.00 88.44 665 PHE A C 1
ATOM 5315 O O . PHE A 1 665 ? -3.916 12.162 -14.172 1.00 88.44 665 PHE A O 1
ATOM 5322 N N . GLU A 1 666 ? -2.171 10.769 -14.224 1.00 89.62 666 GLU A N 1
ATOM 5323 C CA . GLU A 1 666 ? -2.980 9.548 -14.322 1.00 89.62 666 GLU A CA 1
ATOM 5324 C C . GLU A 1 666 ? -2.247 8.363 -13.690 1.00 89.62 666 GLU A C 1
ATOM 5326 O O . GLU A 1 666 ? -1.221 7.941 -14.207 1.00 89.62 666 GLU A O 1
ATOM 5331 N N . ARG A 1 667 ? -2.786 7.768 -12.618 1.00 89.62 667 ARG A N 1
ATOM 5332 C CA . ARG A 1 667 ? -2.153 6.619 -11.943 1.00 89.62 667 ARG A CA 1
ATOM 5333 C C . ARG A 1 667 ? -2.081 5.394 -12.864 1.00 89.62 667 ARG A C 1
ATOM 5335 O O . ARG A 1 667 ? -3.113 4.812 -13.207 1.00 89.62 667 ARG A O 1
ATOM 5342 N N . LYS A 1 668 ? -0.860 5.002 -13.223 1.00 89.06 668 LYS A N 1
ATOM 5343 C CA . LYS A 1 668 ? -0.530 3.887 -14.118 1.00 89.06 668 LYS A CA 1
ATOM 5344 C C . LYS A 1 668 ? 0.637 3.033 -13.654 1.00 89.06 668 LYS A C 1
ATOM 5346 O O . LYS A 1 668 ? 0.681 1.897 -14.095 1.00 89.06 668 LYS A O 1
ATOM 5351 N N . SER A 1 669 ? 1.576 3.517 -12.840 1.00 88.50 669 SER A N 1
ATOM 5352 C CA . SER A 1 669 ? 2.828 2.792 -12.535 1.00 88.50 669 SER A CA 1
ATOM 5353 C C . SER A 1 669 ? 3.192 2.786 -11.055 1.00 88.50 669 SER A C 1
ATOM 5355 O O . SER A 1 669 ? 2.734 3.629 -10.290 1.00 88.50 669 SER A O 1
ATOM 5357 N N . TYR A 1 670 ? 4.063 1.860 -10.656 1.00 86.88 670 TYR A N 1
ATOM 5358 C CA . TYR A 1 670 ? 4.812 1.952 -9.399 1.00 86.88 670 TYR A CA 1
ATOM 5359 C C . TYR A 1 670 ? 6.268 2.349 -9.653 1.00 86.88 670 TYR A C 1
ATOM 5361 O O . TYR A 1 670 ? 6.811 2.078 -10.722 1.00 86.88 670 TYR A O 1
ATOM 5369 N N . THR A 1 671 ? 6.910 2.963 -8.655 1.00 81.50 671 THR A N 1
ATOM 5370 C CA . THR A 1 671 ? 8.361 3.174 -8.673 1.00 81.50 671 THR A CA 1
ATOM 5371 C C . THR A 1 671 ? 9.093 1.873 -8.373 1.00 81.50 671 THR A C 1
ATOM 5373 O O . THR A 1 671 ? 8.534 0.944 -7.776 1.00 81.50 671 THR A O 1
ATOM 5376 N N . GLN A 1 672 ? 10.391 1.828 -8.681 1.00 78.56 672 GLN A N 1
ATOM 5377 C CA . GLN A 1 672 ? 11.205 0.647 -8.378 1.00 78.56 672 GLN A CA 1
ATOM 5378 C C . GLN A 1 672 ? 11.217 0.334 -6.880 1.00 78.56 672 GLN A C 1
ATOM 5380 O O . GLN A 1 672 ? 11.166 -0.829 -6.481 1.00 78.56 672 GLN A O 1
ATOM 5385 N N . LYS A 1 673 ? 11.283 1.377 -6.041 1.00 77.88 673 LYS A N 1
ATOM 5386 C CA . LYS A 1 673 ? 11.271 1.254 -4.578 1.00 77.88 673 LYS A CA 1
ATOM 5387 C C . LYS A 1 673 ? 9.981 0.586 -4.101 1.00 77.88 673 LYS A C 1
ATOM 5389 O O . LYS A 1 673 ? 10.046 -0.343 -3.301 1.00 77.88 673 LYS A O 1
ATOM 5394 N N . GLN A 1 674 ? 8.829 1.012 -4.614 1.00 83.00 674 GLN A N 1
ATOM 5395 C CA . GLN A 1 674 ? 7.526 0.426 -4.273 1.00 83.00 674 GLN A CA 1
ATOM 5396 C C . GLN A 1 674 ? 7.413 -1.018 -4.756 1.00 83.00 674 GLN A C 1
ATOM 5398 O O . GLN A 1 674 ? 6.997 -1.891 -3.997 1.00 83.00 674 GLN A O 1
ATOM 5403 N N . TRP A 1 675 ? 7.851 -1.287 -5.987 1.00 81.62 675 TRP A N 1
ATOM 5404 C CA . TRP A 1 675 ? 7.910 -2.639 -6.528 1.00 81.62 675 TRP A CA 1
ATOM 5405 C C . TRP A 1 675 ? 8.761 -3.564 -5.649 1.00 81.62 675 TRP A C 1
ATOM 5407 O O . TRP A 1 675 ? 8.314 -4.639 -5.248 1.00 81.62 675 TRP A O 1
ATOM 5417 N N . ARG A 1 676 ? 9.964 -3.110 -5.276 1.00 77.75 676 ARG A N 1
ATOM 5418 C CA . ARG A 1 676 ? 10.886 -3.848 -4.408 1.00 77.75 676 ARG A CA 1
ATOM 5419 C C . ARG A 1 676 ? 10.263 -4.122 -3.042 1.00 77.75 676 ARG A C 1
ATOM 5421 O O . ARG A 1 676 ? 10.344 -5.243 -2.560 1.00 77.75 676 ARG A O 1
ATOM 5428 N N . ILE A 1 677 ? 9.595 -3.130 -2.447 1.00 78.69 677 ILE A N 1
ATOM 5429 C CA . ILE A 1 677 ? 8.866 -3.300 -1.184 1.00 78.69 677 ILE A CA 1
ATOM 5430 C C . ILE A 1 677 ? 7.832 -4.422 -1.303 1.00 78.69 677 ILE A C 1
ATOM 5432 O O . ILE A 1 677 ? 7.815 -5.300 -0.445 1.00 78.69 677 ILE A O 1
ATOM 5436 N N . MET A 1 678 ? 7.016 -4.436 -2.358 1.00 80.88 678 MET A N 1
ATOM 5437 C CA . MET A 1 678 ? 6.017 -5.493 -2.551 1.00 80.88 678 MET A CA 1
ATOM 5438 C C . MET A 1 678 ? 6.647 -6.876 -2.734 1.00 80.88 678 MET A C 1
ATOM 5440 O O . MET A 1 678 ? 6.132 -7.866 -2.222 1.00 80.88 678 MET A O 1
ATOM 5444 N N . GLN A 1 679 ? 7.780 -6.946 -3.428 1.00 74.62 679 GLN A N 1
ATOM 5445 C CA . GLN A 1 679 ? 8.477 -8.199 -3.702 1.00 74.62 679 GLN A CA 1
ATOM 5446 C C . GLN A 1 679 ? 9.214 -8.770 -2.488 1.00 74.62 679 GLN A C 1
ATOM 5448 O O . GLN A 1 679 ? 9.138 -9.972 -2.236 1.00 74.62 679 GLN A O 1
ATOM 5453 N N . GLU A 1 680 ? 9.897 -7.918 -1.720 1.00 72.44 680 GLU A N 1
ATOM 5454 C CA . GLU A 1 680 ? 10.734 -8.308 -0.578 1.00 72.44 680 GLU A CA 1
ATOM 5455 C C . GLU A 1 680 ? 9.949 -8.399 0.733 1.00 72.44 680 GLU A C 1
ATOM 5457 O O . GLU A 1 680 ? 10.207 -9.282 1.551 1.00 72.44 680 GLU A O 1
ATOM 5462 N N . LYS A 1 681 ? 8.986 -7.493 0.959 1.00 66.81 681 LYS A N 1
ATOM 5463 C CA . LYS A 1 681 ? 8.124 -7.534 2.149 1.00 66.81 681 LYS A CA 1
ATOM 5464 C C . LYS A 1 681 ? 6.907 -8.431 1.960 1.00 66.81 681 LYS A C 1
ATOM 5466 O O . LYS A 1 681 ? 6.269 -8.731 2.963 1.00 66.81 681 LYS A O 1
ATOM 5471 N N . GLY A 1 682 ? 6.598 -8.880 0.740 1.00 60.53 682 GLY A N 1
ATOM 5472 C CA . GLY A 1 682 ? 5.452 -9.749 0.465 1.00 60.53 682 GLY A CA 1
ATOM 5473 C C . GLY A 1 682 ? 5.407 -10.989 1.363 1.00 60.53 682 GLY A C 1
ATOM 5474 O O . GLY A 1 682 ? 4.374 -11.259 1.961 1.00 60.53 682 GLY A O 1
ATOM 5475 N N . GLU A 1 683 ? 6.550 -11.651 1.591 1.00 57.38 683 GLU A N 1
ATOM 5476 C CA . GLU A 1 683 ? 6.677 -12.788 2.528 1.00 57.38 683 GLU A CA 1
ATOM 5477 C C . GLU A 1 683 ? 6.337 -12.437 3.992 1.00 57.38 683 GLU A C 1
ATOM 5479 O O . GLU A 1 683 ? 6.004 -13.314 4.785 1.00 57.38 683 GLU A O 1
ATOM 5484 N N . ARG A 1 684 ? 6.436 -11.158 4.373 1.00 63.50 684 ARG A N 1
ATOM 5485 C CA . ARG A 1 684 ? 6.168 -10.655 5.732 1.00 63.50 684 ARG A CA 1
ATOM 5486 C C . ARG A 1 684 ? 4.773 -10.040 5.874 1.00 63.50 684 ARG A C 1
ATOM 5488 O O . ARG A 1 684 ? 4.334 -9.802 6.998 1.00 63.50 684 ARG A O 1
ATOM 5495 N N . ILE A 1 685 ? 4.083 -9.765 4.766 1.00 71.00 685 ILE A N 1
ATOM 5496 C CA . ILE A 1 685 ? 2.725 -9.218 4.753 1.00 71.00 685 ILE A CA 1
ATOM 5497 C C . ILE A 1 685 ? 1.751 -10.394 4.793 1.00 71.00 685 ILE A C 1
ATOM 5499 O O . ILE A 1 685 ? 1.532 -11.070 3.795 1.00 71.00 685 ILE A O 1
ATOM 5503 N N . THR A 1 686 ? 1.115 -10.617 5.944 1.00 76.12 686 THR A N 1
ATOM 5504 C CA . THR A 1 686 ? 0.205 -11.762 6.158 1.00 76.12 686 THR A CA 1
ATOM 5505 C C . THR A 1 686 ? -1.002 -11.785 5.215 1.00 76.12 686 THR A C 1
ATOM 5507 O O . THR A 1 686 ? -1.652 -12.820 5.092 1.00 76.12 686 THR A O 1
ATOM 5510 N N . VAL A 1 687 ? -1.284 -10.664 4.549 1.00 83.94 687 VAL A N 1
ATOM 5511 C CA . VAL A 1 687 ? -2.372 -10.445 3.584 1.00 83.94 687 VAL A CA 1
ATOM 5512 C C . VAL A 1 687 ? -2.105 -11.084 2.217 1.00 83.94 687 VAL A C 1
ATOM 5514 O O . VAL A 1 687 ? -3.030 -11.249 1.419 1.00 83.94 687 VAL A O 1
ATOM 5517 N N . LEU A 1 688 ? -0.856 -11.458 1.941 1.00 88.00 688 LEU A N 1
ATOM 5518 C CA . LEU A 1 688 ? -0.433 -12.060 0.684 1.00 88.00 688 LEU A CA 1
ATOM 5519 C C . LEU A 1 688 ? -0.092 -13.541 0.874 1.00 88.00 688 LEU A C 1
ATOM 5521 O O . LEU A 1 688 ? 0.574 -13.930 1.832 1.00 88.00 688 LEU A O 1
ATOM 5525 N N . LYS A 1 689 ? -0.511 -14.353 -0.094 1.00 88.81 689 LYS A N 1
ATOM 5526 C CA . LYS A 1 689 ? -0.184 -15.771 -0.222 1.00 88.81 689 LYS A CA 1
ATOM 5527 C C . LYS A 1 689 ? 0.890 -15.943 -1.286 1.00 88.81 689 LYS A C 1
ATOM 5529 O O . LYS A 1 689 ? 0.717 -15.455 -2.394 1.00 88.81 689 LYS A O 1
ATOM 5534 N N . THR A 1 690 ? 1.965 -16.672 -1.012 1.00 88.44 690 THR A N 1
ATOM 5535 C CA . THR A 1 690 ? 2.922 -17.047 -2.066 1.00 88.44 690 THR A CA 1
ATOM 5536 C C . THR A 1 690 ? 2.292 -18.044 -3.041 1.00 88.44 690 THR A C 1
ATOM 5538 O O . THR A 1 690 ? 1.643 -19.004 -2.619 1.00 88.44 690 THR A O 1
ATOM 5541 N N . ILE A 1 691 ? 2.517 -17.840 -4.337 1.00 86.88 691 ILE A N 1
ATOM 5542 C CA . ILE A 1 691 ? 2.049 -18.719 -5.418 1.00 86.88 691 ILE A CA 1
ATOM 5543 C C . ILE A 1 691 ? 3.219 -19.156 -6.306 1.00 86.88 691 ILE A C 1
ATOM 5545 O O . ILE A 1 691 ? 4.234 -18.460 -6.393 1.00 86.88 691 ILE A O 1
ATOM 5549 N N . GLN A 1 692 ? 3.090 -20.345 -6.904 1.00 69.50 692 GLN A N 1
ATOM 5550 C CA . GLN A 1 692 ? 4.144 -21.001 -7.689 1.00 69.50 692 GLN A CA 1
ATOM 5551 C C . GLN A 1 692 ? 4.092 -20.688 -9.178 1.00 69.50 692 GLN A C 1
ATOM 5553 O O . GLN A 1 692 ? 3.035 -20.300 -9.719 1.00 69.50 692 GLN A O 1
#

Sequence (692 aa):
MSRTRIVGGNLIKITGGTYRIFAKEGIEFHSNGKIIENAKEGTIYGEPQQPPKLEIESSIFPACIHFYRSKLHSEGKYGNKDLFYKGEFGFDKFESQVCAEGTYSDYQPLLHTVPKEELVKDEKIHLSAYASMYPPGVEGNQDNKKSTITVYVLAKESKTKLKNASKVRFSSSNPTAIKIVGNDTLTLTINDVSPQALTLECLQPFDKDVVITAIAEGDVFVLGQLIIKANSKRYSTIIQPVEIVFSSQENLNVVSIPNAPLFKELEKKFNNNSFNQAYIYGELAPQTQKIIVNKKEFLDQQYLFELNGLLYGRKEEKDDEDKLRKKFNSLIESKYTSALNKISTGNPEELKNQIEKQEIKLLETFDKEFDYKLGQDLVYAQKKHQEKIVTKAWNHPKVQAEYSKYLKLKQQSREGGGTMPLNKHNTLHLFYSKDIHGGGDSSTIETDDNGTLVLPRLVQAYSLLGTGVCYVFDSGLKAADNITTILHELGHSLGLEHPFEKSLGKYGKRIKNKRYKEDIEAEIKELEGRLQTINEIQPMQTGTNAQHLYNSIKITIKMNRMGEAFENNFIGAILGNLQTQGALISEQNHQFYLGIDRTAHEEGTETEISQTKEELEKKLKVLKTEKETADGLVVYPNWKTQSETLDNYMDYYQKENSSDINPDFERKSYTQKQWRIMQEKGERITVLKTIQ

Radius of gyration: 35.02 Å; chains: 1; bounding box: 102×64×99 Å

InterPro domains:
  IPR024079 Metallopeptidase, catalytic domain superfamily [G3DSA:3.40.390.10] (431-524)

Organism: NCBI:txid996

Foldseek 3Di:
DDDDDDDDDDPDDDDPADWDKDQPDDWDDDPVGDTDDDRPVDIDTDDGDDDDDDDDDDDADQKAKDKAQDLVVLVVAFFVRRVVFQQQKFKDFQKCPLNPPPCVVVQVVQLQNFAPVQVVPVHIGGRAMEIEFAAECFVLHNVVPRQKGKMWMAMEGTPDGDDDAQKKFKDKPCCQAKPWPDGRIHRHDYPDSDIDIIMIGGHGAFQQWMKIFIDRPPDDDTRGIYIYDHQNWAWEFEEAEEEEAEDQDFDLAKDWAADDPLVVVLQVCCSRFFCVNLRYHYHYDRTHIYTYDHNVVCVVVVQWDDFPNAIAGAFDPPPDGCVSVVVVVLQVQQSNVCNVVVQDDPPLVVLVVVLLVLLLVLLVQLVVQQPDDPPDDPVVVVVCVVVVSLVRSCPPPSNVVSVVVNVVSVVCCVVRVRSPGRQLFSYQYEYEYARHAFYAHPVQWDADPVRGTDGPDGHQKAAAALQSYIYGYNNLVPDPCNSLSRSLRNLRNNRDAFSFDPPLPFDFDDDPPADALVNLVVVLVVLVVVLVQLVVWDDKDFDWPSSVLVVLSVVCNVVSPDDPSSCVNPVVSSVVVVVPSPPDRPPDRDIDIPDDDDPDDDDDDPVRSVVVSVVSVVVSVVSVVVSVVGHHGPTDDRWDDDDSSLADSNDDQAPTPDPHGDPSHHHGHHDPNSSVCCSVCVVVSSNIDITD

pLDDT: mean 74.66, std 19.18, range [25.23, 98.5]

Secondary structure (DSSP, 8-state):
--------------SSSPPPEE-SSPPEE-TTS-EE---TT--EEPPPPPPPP---------EEEEEESSHHHHTT--GGG-TT--SSSEEEEEETTTT-TTTHHHHGGGGGGSBTTTTSSTT--EEEEEEE-PPTTBTTBTT-TTSEEEEEEEEEEBSS-----SEEEEEES-TTTEEEES-SEEE--BT-S-PEEEEEEE-S--SS-EEEEEEETTS--EEEEEEEPP-S-EEEEEEEEEEEEEESS-EEEEEEEPPPHHHHHHHHHHHHTSGGGGTEEEEEPSSEEEEEEEHHHHHHTTSEEEETTEEEEE--SSSSTTHHHHHHHHHHHHHHHHHHHT-----HHHHHHHHHHHHHHHHHHHHHH----TT--HHHHHHHHHTTHHHHHHTSHHHHHHHHHHHHHHHHHHHTTTTPPP--TTEEEEEE-SSEEEEE-GGG-EE-TTS-EE-SS-B-EEE-TTSSEEEE-HHHHHSTTHHHHHHHHHHHHTTPPPSS-TT-SSEE-PPTT---HHHHHHHHHHHHHHHHHHHH----EEE-HHHHHHHHHHHHHHTT--THHHIIIIIHHHHHHHH-TTS---SS-EEE-SSS-TT------HHHHHHHHHHHHHHHHHHHHHHHHSPPP-EEP---PPPTTS-BTTS-SBPTTSSSB-TT----B--HHHHHHHHHHGGG-TT-EEE-